Protein AF-A0A8T0QW86-F1 (afdb_monomer_lite)

pLDDT: mean 81.95, std 18.31, range [27.84, 98.62]

Radius of gyration: 26.69 Å; chains: 1; bounding box: 62×40×93 Å

Organism: Panicum virgatum (NCBI:txid38727)

Sequence (378 aa):
MGAFKNECDKLDWHTSYKIIKGTCEGLKYLHERSKPILHLDLKPDNILLDKNMVPKLADFGLSKDFQDRKTRTTKTVVGTHGYMPPEFLKENTFSDKNDIFSLGVIIIEIMMGPAGYSQFKGMSSVSSERSDKGMSFGKDDKKELFIDLVQEKWRRKLQATHSDSFLEEYCKQIKICTDIAIDCVNDDKEKRPRIVEIIKRLNEAGPTIDQENNIIVPTYGLTAHTTHDIVSLPVVKLGMWGGNEGRYHDLSVMPRRLLTMTVRCGEAIDSIEFSYIGVDLKEHVSGRWGGTYGEAPRKIILGPDEIVQEISGTYADYRRERDVIRSLTIFTNFDKEHSFGEPIGNPFRIPVDNNGHIVGFYARSKQFLNAIGIYVHP

InterPro domains:
  IPR000719 Protein kinase domain [PF00069] (15-200)
  IPR000719 Protein kinase domain [PS50011] (1-209)
  IPR000719 Protein kinase domain [SM00220] (3-209)
  IPR001229 Jacalin-like lectin domain [PF01419] (238-375)
  IPR001229 Jacalin-like lectin domain [PS51752] (235-378)
  IPR001229 Jacalin-like lectin domain [SM00915] (246-378)
  IPR008271 Serine/threonine-protein kinase, active site [PS00108] (37-49)
  IPR011009 Protein kinase-like domain superfamily [SSF56112] (9-202)
  IPR033734 Jacalin-like lectin domain, plant [cd09612] (246-377)
  IPR036404 Jacalin-like lectin domain superfamily [G3DSA:2.100.10.30] (233-378)
  IPR036404 Jacalin-like lectin domain superfamily [SSF51101] (233-378)

Secondary structure (DSSP, 8-state):
-EEGGGTGGG--HHHHHHHHHHHHHHHHHHHHSSS-EE-S---GGGEEE-TT--EEE---TT-EE-TT---EE-SS--S-TTTS-HHHHHH-EE-HHHHHHHHHHHHHHHHH-TTHHHHHHH------S--SS-----HHHHHHHHHHHHHHHHHHHHHTTS-GGGHHHHHHHHHHHHHHHHHHT-SSGGGSPPHHHHHHHHHHT--EEETTTTEEE--SS------S------PEEEEEEE-S-SEEE--SS-EEEEEEEEEEESSSEEEEEEEEEETTSSEEEEEEEE-S-SSSPEEEE--TT--EEEEEEEEEEETTEEEEEEEEEEEETTS-EEEEE---SEEEEEE--TT-EEEEEEEEESSSEEEEEEEEE-

Structure (mmCIF, N/CA/C/O backbone):
data_AF-A0A8T0QW86-F1
#
_entry.id   AF-A0A8T0QW86-F1
#
loop_
_atom_site.group_PDB
_atom_site.id
_atom_site.type_symbol
_atom_site.label_atom_id
_atom_site.label_alt_id
_atom_site.label_comp_id
_atom_site.label_asym_id
_atom_site.label_entity_id
_atom_site.label_seq_id
_atom_site.pdbx_PDB_ins_code
_atom_site.Cartn_x
_atom_site.Cartn_y
_atom_site.Cartn_z
_atom_site.occupancy
_atom_site.B_iso_or_equiv
_atom_site.auth_seq_id
_atom_site.auth_comp_id
_atom_site.auth_asym_id
_atom_site.auth_atom_id
_atom_site.pdbx_PDB_model_num
ATOM 1 N N . MET A 1 1 ? -13.101 -15.793 -3.606 1.00 44.25 1 MET A N 1
ATOM 2 C CA . MET A 1 1 ? -12.883 -14.989 -2.387 1.00 44.25 1 MET A CA 1
ATOM 3 C C . MET A 1 1 ? -13.353 -15.811 -1.213 1.00 44.25 1 MET A C 1
ATOM 5 O O . MET A 1 1 ? -14.485 -16.279 -1.254 1.00 44.25 1 MET A O 1
ATOM 9 N N . GLY A 1 2 ? -12.472 -16.051 -0.246 1.00 49.91 2 GLY A N 1
ATOM 10 C CA . GLY A 1 2 ? -12.823 -16.655 1.040 1.00 49.91 2 GLY A CA 1
ATOM 11 C C . GLY A 1 2 ? -13.080 -15.570 2.088 1.00 49.91 2 GLY A C 1
ATOM 12 O O . GLY A 1 2 ? -12.613 -14.439 1.931 1.00 49.91 2 GLY A O 1
ATOM 13 N N . ALA A 1 3 ? -13.838 -15.901 3.135 1.00 53.31 3 ALA A N 1
ATOM 14 C CA . ALA A 1 3 ? -14.025 -15.025 4.291 1.00 53.31 3 ALA A CA 1
ATOM 15 C C . ALA A 1 3 ? -12.810 -15.117 5.232 1.00 53.31 3 ALA A C 1
ATOM 17 O O . ALA A 1 3 ? -12.389 -16.222 5.583 1.00 53.31 3 ALA A O 1
ATOM 18 N N . PHE A 1 4 ? -12.292 -13.969 5.683 1.00 56.47 4 PHE A N 1
ATOM 19 C CA . PHE A 1 4 ? -11.086 -13.856 6.519 1.00 56.47 4 PHE A CA 1
ATOM 20 C C . PHE A 1 4 ? -11.136 -14.690 7.824 1.00 56.47 4 PHE A C 1
ATOM 22 O O . PHE A 1 4 ? -10.122 -15.224 8.276 1.00 56.47 4 PHE A O 1
ATOM 29 N N . LYS A 1 5 ? -12.329 -14.884 8.401 1.00 53.78 5 LYS A N 1
ATOM 30 C CA . LYS A 1 5 ? -12.554 -15.604 9.670 1.00 53.78 5 LYS A CA 1
ATOM 31 C C . LYS A 1 5 ? -12.002 -17.037 9.715 1.00 53.78 5 LYS A C 1
ATOM 33 O O . LYS A 1 5 ? -11.687 -17.525 10.795 1.00 53.78 5 LYS A O 1
ATOM 38 N N . ASN A 1 6 ? -11.861 -17.704 8.571 1.00 49.09 6 ASN A N 1
ATOM 39 C CA . ASN A 1 6 ? -11.421 -19.102 8.515 1.00 49.09 6 ASN A CA 1
ATOM 40 C C . ASN A 1 6 ? -9.890 -19.278 8.491 1.00 49.09 6 ASN A C 1
ATOM 42 O O . ASN A 1 6 ? -9.412 -20.412 8.544 1.00 49.09 6 ASN A O 1
ATOM 46 N N . GLU A 1 7 ? -9.119 -18.187 8.416 1.00 55.81 7 GLU A N 1
ATOM 47 C CA . GLU A 1 7 ? -7.667 -18.238 8.175 1.00 55.81 7 GLU A CA 1
ATOM 48 C C . GLU A 1 7 ? -6.825 -17.541 9.262 1.00 55.81 7 GLU A C 1
ATOM 50 O O . GLU A 1 7 ? -5.627 -17.802 9.352 1.00 55.81 7 GLU A O 1
ATOM 55 N N . CYS A 1 8 ? -7.441 -16.737 10.141 1.00 53.31 8 CYS A N 1
ATOM 56 C CA . CYS A 1 8 ? -6.773 -15.830 11.091 1.00 53.31 8 CYS A CA 1
ATOM 57 C C . CYS A 1 8 ? -5.675 -16.475 11.963 1.00 53.31 8 CYS A C 1
ATOM 59 O O . CYS A 1 8 ? -4.603 -15.897 12.133 1.00 53.31 8 CYS A O 1
ATOM 61 N N . ASP A 1 9 ? -5.889 -17.686 12.486 1.00 56.44 9 ASP A N 1
ATOM 62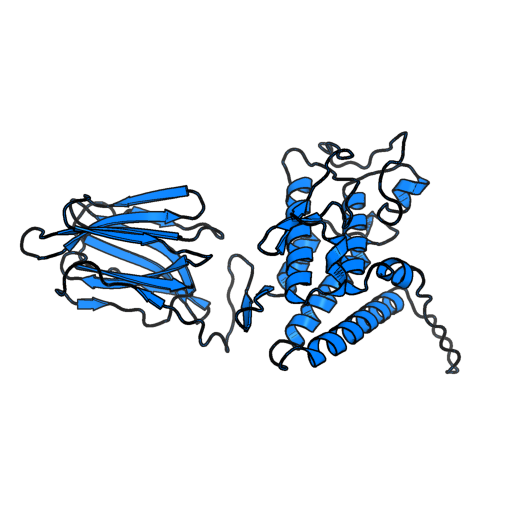 C CA . ASP A 1 9 ? -4.917 -18.329 13.388 1.00 56.44 9 ASP A CA 1
ATOM 63 C C . ASP A 1 9 ? -3.674 -18.876 12.657 1.00 56.44 9 ASP A C 1
ATOM 65 O O . ASP A 1 9 ? -2.636 -19.133 13.277 1.00 56.44 9 ASP A O 1
ATOM 69 N N . LYS A 1 10 ? -3.752 -19.030 11.329 1.00 66.44 10 LYS A N 1
ATOM 70 C CA . LYS A 1 10 ? -2.708 -19.647 10.497 1.00 66.44 10 LYS A CA 1
ATOM 71 C C . LYS A 1 10 ? -1.840 -18.640 9.747 1.00 66.44 10 LYS A C 1
ATOM 73 O O . LYS A 1 10 ? -0.848 -19.049 9.155 1.00 66.44 10 LYS A O 1
ATOM 78 N N . LEU A 1 11 ? -2.180 -17.352 9.785 1.00 73.19 11 LEU A N 1
ATOM 79 C CA . LEU A 1 11 ? -1.447 -16.328 9.046 1.00 73.19 11 LEU A CA 1
ATOM 80 C C . LEU A 1 11 ? -0.088 -16.037 9.683 1.00 73.19 11 LEU A C 1
ATOM 82 O O . LEU A 1 11 ? 0.048 -15.920 10.910 1.00 73.19 11 LEU A O 1
ATOM 86 N N . ASP A 1 12 ? 0.923 -15.888 8.837 1.00 81.31 12 ASP A N 1
ATOM 87 C CA . ASP A 1 12 ? 2.179 -15.257 9.208 1.00 81.31 12 ASP A CA 1
ATOM 88 C C . ASP A 1 12 ? 1.967 -13.751 9.485 1.00 81.31 12 ASP A C 1
ATOM 90 O O . ASP A 1 12 ? 0.901 -13.175 9.216 1.00 81.31 12 ASP A O 1
ATOM 94 N N . TRP A 1 13 ? 2.971 -13.094 10.071 1.00 85.62 13 TRP A N 1
ATOM 95 C CA . TRP A 1 13 ? 2.843 -11.677 10.416 1.00 85.62 13 TRP A CA 1
ATOM 96 C C . TRP A 1 13 ? 2.759 -10.772 9.184 1.00 85.62 13 TRP A C 1
ATOM 98 O O . TRP A 1 13 ? 2.024 -9.787 9.208 1.00 85.62 13 TRP A O 1
ATOM 108 N N . HIS A 1 14 ? 3.470 -11.086 8.102 1.00 80.88 14 HIS A N 1
ATOM 109 C CA . HIS A 1 14 ? 3.445 -10.252 6.906 1.00 80.88 14 HIS A CA 1
ATOM 110 C C . HIS A 1 14 ? 2.044 -10.182 6.303 1.00 80.88 14 HIS A C 1
ATOM 112 O O . HIS A 1 14 ? 1.518 -9.092 6.065 1.00 80.88 14 HIS A O 1
ATOM 118 N N . THR A 1 15 ? 1.422 -11.340 6.108 1.00 82.31 15 THR A N 1
ATOM 119 C CA . THR A 1 15 ? 0.062 -11.459 5.601 1.00 82.31 15 THR A CA 1
ATOM 120 C C . THR A 1 15 ? -0.915 -10.754 6.542 1.00 82.31 15 THR A C 1
ATOM 122 O O . THR A 1 15 ? -1.765 -9.986 6.090 1.00 82.31 15 THR A O 1
ATOM 125 N N . SER A 1 16 ? -0.738 -10.916 7.858 1.00 87.88 16 SER A N 1
ATOM 126 C CA . SER A 1 16 ? -1.535 -10.209 8.872 1.00 87.88 16 SER A CA 1
ATOM 127 C C . SER A 1 16 ? -1.422 -8.685 8.733 1.00 87.88 16 SER A C 1
ATOM 129 O O . SER A 1 16 ? -2.432 -7.983 8.679 1.00 87.88 16 SER A O 1
ATOM 131 N N . TYR A 1 17 ? -0.203 -8.161 8.602 1.00 87.69 17 TYR A N 1
ATOM 132 C CA . TYR A 1 17 ? 0.059 -6.732 8.445 1.00 87.69 17 TYR A CA 1
ATOM 133 C C . TYR A 1 17 ? -0.494 -6.180 7.124 1.00 87.69 17 TYR A C 1
ATOM 135 O O . TYR A 1 17 ? -1.100 -5.106 7.102 1.00 87.69 17 TYR A O 1
ATOM 143 N N . LYS A 1 18 ? -0.369 -6.940 6.028 1.00 83.69 18 LYS A N 1
ATOM 144 C CA . LYS A 1 18 ? -0.961 -6.612 4.722 1.00 83.69 18 LYS A CA 1
ATOM 145 C C . LYS A 1 18 ? -2.483 -6.493 4.813 1.00 83.69 18 LYS A C 1
ATOM 147 O O . LYS A 1 18 ? -3.053 -5.540 4.277 1.00 83.69 18 LYS A O 1
ATOM 152 N N . ILE A 1 19 ? -3.134 -7.411 5.527 1.00 86.94 19 ILE A N 1
ATOM 153 C CA . ILE A 1 19 ? -4.585 -7.389 5.747 1.00 86.94 19 ILE A CA 1
ATOM 154 C C . ILE A 1 19 ? -4.991 -6.184 6.601 1.00 86.94 19 ILE A C 1
ATOM 156 O O . ILE A 1 19 ? -5.910 -5.461 6.213 1.00 86.94 19 ILE A O 1
ATOM 160 N N . ILE A 1 20 ? -4.293 -5.913 7.712 1.00 94.44 20 ILE A N 1
ATOM 161 C CA . ILE A 1 20 ? -4.546 -4.734 8.560 1.00 94.44 20 ILE A CA 1
ATOM 162 C C . ILE A 1 20 ? -4.465 -3.460 7.714 1.00 94.44 20 ILE A C 1
ATOM 164 O O . ILE A 1 20 ? -5.415 -2.678 7.651 1.00 94.44 20 ILE A O 1
ATOM 168 N N . LYS A 1 21 ? -3.351 -3.277 7.004 1.00 88.69 21 LYS A N 1
ATOM 169 C CA . LYS A 1 21 ? -3.086 -2.073 6.219 1.00 88.69 21 LYS A CA 1
ATOM 170 C C . LYS A 1 21 ? -4.073 -1.892 5.069 1.00 88.69 21 LYS A C 1
ATOM 172 O O . LYS A 1 21 ? -4.616 -0.803 4.902 1.00 88.69 21 LYS A O 1
ATOM 177 N N . GLY A 1 22 ? -4.346 -2.949 4.304 1.00 87.06 22 GLY A N 1
ATOM 178 C CA . GLY A 1 22 ? -5.306 -2.889 3.202 1.00 87.06 22 GLY A CA 1
ATOM 179 C C . GLY A 1 22 ? -6.737 -2.615 3.679 1.00 87.06 22 GLY A C 1
ATOM 180 O O . GLY A 1 22 ? -7.462 -1.858 3.036 1.00 87.06 22 GLY A O 1
ATOM 181 N N . THR A 1 23 ? -7.124 -3.146 4.843 1.00 95.25 23 THR A N 1
ATOM 182 C CA . THR A 1 23 ? -8.419 -2.845 5.479 1.00 95.25 23 THR A CA 1
ATOM 183 C C . THR A 1 23 ? -8.506 -1.366 5.863 1.00 95.25 23 THR A C 1
ATOM 185 O O . THR A 1 23 ? -9.508 -0.711 5.568 1.00 95.25 23 THR A O 1
ATOM 188 N N . CYS A 1 24 ? -7.441 -0.807 6.448 1.00 96.06 24 CYS A N 1
ATOM 189 C CA . CYS A 1 24 ? -7.362 0.618 6.771 1.00 96.06 24 CYS A CA 1
ATOM 190 C C . CYS A 1 24 ? -7.450 1.508 5.520 1.00 96.06 24 CYS A C 1
ATOM 192 O O . CYS A 1 24 ? -8.145 2.523 5.550 1.00 96.06 24 CYS A O 1
ATOM 194 N N . GLU A 1 25 ? -6.791 1.140 4.415 1.00 90.81 25 GLU A N 1
ATOM 195 C CA . GLU A 1 25 ? -6.874 1.892 3.151 1.00 90.81 25 GLU A CA 1
ATOM 196 C C . GLU A 1 25 ? -8.281 1.824 2.541 1.00 90.81 25 GLU A C 1
ATOM 198 O O . GLU A 1 25 ? -8.822 2.843 2.105 1.00 90.81 25 GLU A O 1
ATOM 203 N N . GLY A 1 26 ? -8.925 0.652 2.585 1.00 93.19 26 GLY A N 1
ATOM 204 C CA . GLY A 1 26 ? -10.324 0.499 2.186 1.00 93.19 26 GLY A CA 1
ATOM 205 C C . GLY A 1 26 ? -11.258 1.395 3.003 1.00 93.19 26 GLY A C 1
ATOM 206 O O . GLY A 1 26 ? -12.109 2.084 2.440 1.00 93.19 26 GLY A O 1
ATOM 207 N N . LEU A 1 27 ? -11.069 1.453 4.324 1.00 97.50 27 LEU A N 1
ATOM 208 C CA . LEU A 1 27 ? -11.884 2.303 5.191 1.00 97.50 27 LEU A CA 1
ATOM 209 C C . LEU A 1 27 ? -11.607 3.796 4.971 1.00 97.50 27 LEU A C 1
ATOM 211 O O . LEU A 1 27 ? -12.539 4.600 4.915 1.00 97.50 27 LEU A O 1
ATOM 215 N N . LYS A 1 28 ? -10.338 4.171 4.773 1.00 95.44 28 LYS A N 1
ATOM 216 C CA . LYS A 1 28 ? -9.941 5.540 4.418 1.00 95.44 28 LYS A CA 1
ATOM 217 C C . LYS A 1 28 ? -10.643 5.990 3.147 1.00 95.44 28 LYS A C 1
ATOM 219 O O . LYS A 1 28 ? -11.178 7.096 3.115 1.00 95.44 28 LYS A O 1
ATOM 224 N N . TYR A 1 29 ? -10.697 5.128 2.132 1.00 93.56 29 TYR A N 1
ATOM 225 C CA . TYR A 1 29 ? -11.435 5.413 0.908 1.00 93.56 29 TYR A CA 1
ATOM 226 C C . TYR A 1 29 ? -12.912 5.715 1.196 1.00 93.56 29 TYR A C 1
ATOM 228 O O . TYR A 1 29 ? -13.440 6.690 0.673 1.00 93.56 29 TYR A O 1
ATOM 236 N N . LEU A 1 30 ? -13.588 4.953 2.060 1.00 93.81 30 LEU A N 1
ATOM 237 C CA . LEU A 1 30 ? -14.993 5.220 2.400 1.00 93.81 30 LEU A CA 1
ATOM 238 C C . LEU A 1 30 ? -15.189 6.564 3.123 1.00 93.81 30 LEU A C 1
ATOM 240 O O . LEU A 1 30 ? -16.102 7.319 2.780 1.00 93.81 30 LEU A O 1
ATOM 244 N N . HIS A 1 31 ? -14.325 6.887 4.088 1.00 93.88 31 HIS A N 1
ATOM 245 C CA . HIS A 1 31 ? -14.456 8.071 4.953 1.00 93.88 31 HIS A CA 1
ATOM 246 C C . HIS A 1 31 ? -13.975 9.385 4.316 1.00 93.88 31 HIS A C 1
ATOM 248 O O . HIS A 1 31 ? -14.452 10.467 4.677 1.00 93.88 31 HIS A O 1
ATOM 254 N N . GLU A 1 32 ? -13.031 9.322 3.377 1.00 89.00 32 GLU A N 1
ATOM 255 C CA . GLU A 1 32 ? -12.403 10.503 2.759 1.00 89.00 32 GLU A CA 1
ATOM 256 C C . GLU A 1 32 ? -12.960 10.831 1.362 1.00 89.00 32 GLU A C 1
ATOM 258 O O . GLU A 1 32 ? -12.524 11.779 0.711 1.00 89.00 32 GLU A O 1
ATOM 263 N N . ARG A 1 33 ? -13.988 10.108 0.907 1.00 88.12 33 ARG A N 1
ATOM 264 C CA . ARG A 1 33 ? -14.760 10.483 -0.286 1.00 88.12 33 ARG A CA 1
ATOM 265 C C . ARG A 1 33 ? -15.408 11.862 -0.144 1.00 88.12 33 ARG A C 1
ATOM 267 O O . ARG A 1 33 ? -15.733 12.319 0.951 1.00 88.12 33 ARG A O 1
ATOM 274 N N . SER A 1 34 ? -15.712 12.478 -1.290 1.00 85.81 34 SER A N 1
ATOM 275 C CA . SER A 1 34 ? -16.522 13.706 -1.360 1.00 85.81 34 SER A CA 1
ATOM 276 C C . SER A 1 34 ? -17.907 13.530 -0.727 1.00 85.81 34 SER A C 1
ATOM 278 O O . SER A 1 34 ? -18.435 14.453 -0.115 1.00 85.81 34 SER A O 1
ATOM 280 N N . LYS A 1 35 ? -18.467 12.320 -0.837 1.00 86.19 35 LYS A N 1
ATOM 281 C CA . LYS A 1 35 ? -19.633 11.843 -0.089 1.00 86.19 35 LYS A CA 1
ATOM 282 C C . LYS A 1 35 ? -19.183 10.669 0.787 1.00 86.19 35 LYS A C 1
ATOM 284 O O . LYS A 1 35 ? -19.094 9.556 0.264 1.00 86.19 35 LYS A O 1
ATOM 289 N N . PRO A 1 36 ? -18.820 10.920 2.058 1.00 92.12 36 PRO A N 1
ATOM 290 C CA . PRO A 1 36 ? -18.348 9.881 2.963 1.00 92.12 36 PRO A CA 1
ATOM 291 C C . PRO A 1 36 ? -19.419 8.830 3.221 1.00 92.12 36 PRO A C 1
ATOM 293 O O . PRO A 1 36 ? -20.599 9.167 3.352 1.00 92.12 36 PRO A O 1
ATOM 296 N N . ILE A 1 37 ? -18.989 7.579 3.336 1.00 94.38 37 ILE A N 1
ATOM 297 C CA . ILE A 1 37 ? -19.840 6.434 3.658 1.00 94.38 37 ILE A CA 1
ATOM 298 C C . ILE A 1 37 ? -19.337 5.826 4.964 1.00 94.38 37 ILE A C 1
ATOM 300 O O . ILE A 1 37 ? -18.146 5.553 5.094 1.00 94.38 37 ILE A O 1
ATOM 304 N N . LEU A 1 38 ? -20.244 5.601 5.911 1.00 96.12 38 LEU A N 1
ATOM 305 C CA . LEU A 1 38 ? -19.986 4.769 7.086 1.00 96.12 38 LEU A CA 1
ATOM 306 C C . LEU A 1 38 ? -20.370 3.335 6.774 1.00 96.12 38 LEU A C 1
ATOM 308 O O . LEU A 1 38 ? -21.459 3.110 6.246 1.00 96.12 38 LEU A O 1
ATOM 312 N N . HIS A 1 39 ? -19.511 2.384 7.121 1.00 97.25 39 HIS A N 1
ATOM 313 C CA . HIS A 1 39 ? -19.763 0.970 6.878 1.00 97.25 39 HIS A CA 1
ATOM 314 C C . HIS A 1 39 ? -20.784 0.399 7.873 1.00 97.25 39 HIS A C 1
ATOM 316 O O . HIS A 1 39 ? -21.736 -0.266 7.468 1.00 97.25 39 HIS A O 1
ATOM 322 N N . LEU A 1 40 ? -20.604 0.699 9.165 1.00 95.81 40 LEU A N 1
ATOM 323 C CA . LEU A 1 40 ? -21.431 0.336 10.328 1.00 95.81 40 LEU A CA 1
ATOM 324 C C . LEU A 1 40 ? -21.539 -1.160 10.673 1.00 95.81 40 LEU A C 1
ATOM 326 O O . LEU A 1 40 ? -21.976 -1.481 11.775 1.00 95.81 40 LEU A O 1
ATOM 330 N N . ASP A 1 41 ? -21.098 -2.064 9.795 1.00 96.44 41 ASP A N 1
ATOM 331 C CA . ASP A 1 41 ? -20.969 -3.505 10.091 1.00 96.44 41 ASP A CA 1
ATOM 332 C C . ASP A 1 41 ? -19.585 -4.068 9.732 1.00 96.44 41 ASP A C 1
ATOM 334 O O . ASP A 1 41 ? -19.462 -5.101 9.077 1.00 96.44 41 ASP A O 1
ATOM 338 N N . LEU A 1 42 ? -18.514 -3.346 10.079 1.00 97.19 42 LEU A N 1
ATOM 339 C CA . LEU A 1 42 ? -17.159 -3.874 9.898 1.00 97.19 42 LEU A CA 1
ATOM 340 C C . LEU A 1 42 ? -16.921 -5.045 10.855 1.00 97.19 42 LEU A C 1
ATOM 342 O O . LEU A 1 42 ? -17.037 -4.901 12.069 1.00 97.19 42 LEU A O 1
ATOM 346 N N . LYS A 1 43 ? -16.551 -6.193 10.287 1.00 94.75 43 LYS A N 1
ATOM 347 C CA . LYS A 1 43 ? -16.196 -7.431 10.994 1.00 94.75 43 LYS A CA 1
ATOM 348 C C . LYS A 1 43 ? -15.341 -8.325 10.088 1.00 94.75 43 LYS A C 1
ATOM 350 O O . LYS A 1 43 ? -15.364 -8.125 8.871 1.00 94.75 43 LYS A O 1
ATOM 355 N N . PRO A 1 44 ? -14.657 -9.346 10.632 1.00 93.06 44 PRO A N 1
ATOM 356 C CA . PRO A 1 44 ? -13.902 -10.330 9.857 1.00 93.06 44 PRO A CA 1
ATOM 357 C C . PRO A 1 44 ? -14.672 -10.940 8.681 1.00 93.06 44 PRO A C 1
ATOM 359 O O . PRO A 1 44 ? -14.132 -11.049 7.586 1.00 93.06 44 PRO A O 1
ATOM 362 N N . ASP A 1 45 ? -15.943 -11.306 8.876 1.00 92.50 45 ASP A N 1
ATOM 363 C CA . ASP A 1 45 ? -16.785 -11.911 7.833 1.00 92.50 45 ASP A CA 1
ATOM 364 C C . ASP A 1 45 ? -17.013 -10.977 6.621 1.00 92.50 45 ASP A C 1
ATOM 366 O O . ASP A 1 45 ? -17.248 -11.455 5.512 1.00 92.50 45 ASP A O 1
ATOM 370 N N . ASN A 1 46 ? -16.874 -9.661 6.820 1.00 95.81 46 ASN A N 1
ATOM 371 C CA . ASN A 1 46 ? -17.069 -8.617 5.807 1.00 95.81 46 ASN A CA 1
ATOM 372 C C . ASN A 1 46 ? -15.743 -8.115 5.200 1.00 95.81 46 ASN A C 1
ATOM 374 O O . ASN A 1 46 ? -15.730 -7.154 4.428 1.00 95.81 46 ASN A O 1
ATOM 378 N N . ILE A 1 47 ? -14.621 -8.770 5.519 1.00 93.00 47 ILE A N 1
ATOM 379 C CA . ILE A 1 47 ? -13.321 -8.558 4.875 1.00 93.00 47 ILE A CA 1
ATOM 380 C C . ILE A 1 47 ? -13.021 -9.793 4.025 1.00 93.00 47 ILE A C 1
ATOM 382 O O . ILE A 1 47 ? -12.678 -10.864 4.530 1.00 93.00 47 ILE A O 1
ATOM 386 N N . LEU A 1 48 ? -13.172 -9.648 2.711 1.00 89.06 48 LEU A N 1
ATOM 387 C CA . LEU A 1 48 ? -12.912 -10.719 1.755 1.00 89.06 48 LEU A CA 1
ATOM 388 C C . LEU A 1 48 ? -11.457 -10.687 1.307 1.00 89.06 48 LEU A C 1
ATOM 390 O O . LEU A 1 48 ? -10.922 -9.616 1.024 1.00 89.06 48 LEU A O 1
ATOM 394 N N . LEU A 1 49 ? -10.841 -11.859 1.173 1.00 82.44 49 LEU A N 1
ATOM 395 C CA . LEU A 1 49 ? -9.487 -11.986 0.640 1.00 82.44 49 LEU A CA 1
ATOM 396 C C . LEU A 1 49 ? -9.524 -12.502 -0.801 1.00 82.44 49 LEU A C 1
ATOM 398 O O . LEU A 1 49 ? -10.219 -13.479 -1.119 1.00 82.44 49 LEU A O 1
ATOM 402 N N . ASP A 1 50 ? -8.797 -11.825 -1.693 1.00 79.44 50 ASP A N 1
ATOM 403 C CA . ASP A 1 50 ? -8.549 -12.332 -3.043 1.00 79.44 50 ASP A CA 1
ATOM 404 C C . ASP A 1 50 ? -7.387 -13.337 -3.086 1.00 79.44 50 ASP A C 1
ATOM 406 O O . ASP A 1 50 ? -6.785 -13.668 -2.067 1.00 79.44 50 ASP A O 1
ATOM 410 N N . LYS A 1 51 ? -7.082 -13.849 -4.285 1.00 76.94 51 LYS A N 1
ATOM 411 C CA . LYS A 1 51 ? -6.029 -14.856 -4.500 1.00 76.94 51 LYS A CA 1
ATOM 412 C C . LYS A 1 51 ? -4.628 -14.413 -4.048 1.00 76.94 51 LYS A C 1
ATOM 414 O O . LYS A 1 51 ? -3.771 -15.264 -3.870 1.00 76.94 51 LYS A O 1
ATOM 419 N N . ASN A 1 52 ? -4.410 -13.109 -3.871 1.00 70.69 52 ASN A N 1
ATOM 420 C CA . ASN A 1 52 ? -3.137 -12.521 -3.463 1.00 70.69 52 ASN A CA 1
ATOM 421 C C . ASN A 1 52 ? -3.165 -12.067 -1.991 1.00 70.69 52 ASN A C 1
ATOM 423 O O . ASN A 1 52 ? -2.334 -11.248 -1.583 1.00 70.69 52 ASN A O 1
ATOM 427 N N . MET A 1 53 ? -4.144 -12.529 -1.203 1.00 76.06 53 MET A N 1
ATOM 428 C CA . MET A 1 53 ? -4.365 -12.121 0.190 1.00 76.06 53 MET A CA 1
ATOM 429 C C . MET A 1 53 ? -4.573 -10.607 0.353 1.00 76.06 53 MET A C 1
ATOM 431 O O . MET A 1 53 ? -4.247 -10.026 1.389 1.00 76.06 53 MET A O 1
ATOM 435 N N . VAL A 1 54 ? -5.096 -9.936 -0.680 1.00 79.56 54 VAL A N 1
ATOM 436 C CA . VAL A 1 54 ? -5.446 -8.514 -0.598 1.00 79.56 54 VAL A CA 1
ATOM 437 C C . VAL A 1 54 ? -6.865 -8.389 -0.032 1.00 79.56 54 VAL A C 1
ATOM 439 O O . VAL A 1 54 ? -7.792 -8.982 -0.598 1.00 79.56 54 VAL A O 1
ATOM 442 N N . PRO A 1 55 ? -7.066 -7.623 1.059 1.00 87.38 55 PRO A N 1
ATOM 443 C CA . PRO A 1 55 ? -8.381 -7.452 1.663 1.00 87.38 55 PRO A CA 1
ATOM 444 C C . PRO A 1 55 ? -9.279 -6.541 0.821 1.00 87.38 55 PRO A C 1
ATOM 446 O O . PRO A 1 55 ? -8.835 -5.539 0.255 1.00 87.38 55 PRO A O 1
ATOM 449 N N . LYS A 1 56 ? -10.572 -6.863 0.781 1.00 88.06 56 LYS A N 1
ATOM 450 C CA . LYS A 1 56 ? -11.629 -6.036 0.195 1.00 88.06 56 LYS A CA 1
ATOM 451 C C . LYS A 1 56 ? -12.810 -5.958 1.155 1.00 88.06 56 LYS A C 1
ATOM 453 O O . LYS A 1 56 ? -13.313 -6.988 1.599 1.00 88.06 56 LYS A O 1
ATOM 458 N N . LEU A 1 57 ? -13.250 -4.736 1.453 1.00 92.94 57 LEU A N 1
ATOM 459 C CA . LEU A 1 57 ? -14.446 -4.503 2.264 1.00 92.94 57 LEU A CA 1
ATOM 460 C C . LEU A 1 57 ? -15.697 -4.909 1.478 1.00 92.94 57 LEU A C 1
ATOM 462 O O . LEU A 1 57 ? -15.831 -4.564 0.300 1.00 92.94 57 LEU A O 1
ATOM 466 N N . ALA A 1 58 ? -16.595 -5.637 2.129 1.00 93.38 58 ALA A N 1
ATOM 467 C CA . ALA A 1 58 ? -17.832 -6.152 1.562 1.00 93.38 58 ALA A CA 1
ATOM 468 C C . ALA A 1 58 ? -19.013 -5.934 2.519 1.00 93.38 58 ALA A C 1
ATOM 470 O O . ALA A 1 58 ? -18.823 -5.575 3.670 1.00 93.38 58 ALA A O 1
ATOM 471 N N . ASP A 1 59 ? -20.225 -6.198 2.025 1.00 93.38 59 ASP A N 1
ATOM 472 C CA . ASP A 1 59 ? -21.490 -6.058 2.760 1.00 93.38 59 ASP A CA 1
ATOM 473 C C . ASP A 1 59 ? -21.778 -4.637 3.280 1.00 93.38 59 ASP A C 1
ATOM 475 O O . ASP A 1 59 ? -21.663 -4.299 4.456 1.00 93.38 59 ASP A O 1
ATOM 479 N N . PHE A 1 60 ? -22.246 -3.802 2.352 1.00 95.62 60 PHE A N 1
ATOM 480 C CA . PHE A 1 60 ? -22.664 -2.425 2.612 1.00 95.62 60 PHE A CA 1
ATOM 481 C C . PHE A 1 60 ? -24.152 -2.315 2.996 1.00 95.62 60 PHE A C 1
ATOM 483 O O . PHE A 1 60 ? -24.736 -1.234 2.906 1.00 95.62 60 PHE A O 1
ATOM 490 N N . GLY A 1 61 ? -24.799 -3.416 3.404 1.00 93.75 61 GLY A N 1
ATOM 491 C CA . GLY A 1 61 ? -26.241 -3.447 3.676 1.00 93.75 61 GLY A CA 1
ATOM 492 C C . GLY A 1 61 ? -26.687 -2.521 4.814 1.00 93.75 61 GLY A C 1
ATOM 493 O O . GLY A 1 61 ? -27.823 -2.046 4.818 1.00 93.75 61 GLY A O 1
ATOM 494 N N . LEU A 1 62 ? -25.784 -2.226 5.755 1.00 92.06 62 LEU A N 1
ATOM 495 C CA . LEU A 1 62 ? -26.016 -1.303 6.873 1.00 92.06 62 LEU A CA 1
ATOM 496 C C . LEU A 1 62 ? -25.346 0.065 6.687 1.00 92.06 62 LEU A C 1
ATOM 498 O O . LEU A 1 62 ? -25.456 0.926 7.564 1.00 92.06 62 LEU A O 1
ATOM 502 N N . SER A 1 63 ? -24.673 0.280 5.556 1.00 95.00 63 SER A N 1
ATOM 503 C CA . SER A 1 63 ? -23.896 1.489 5.325 1.00 95.00 63 SER A CA 1
ATOM 504 C C . SER A 1 63 ? -24.768 2.733 5.178 1.00 95.00 63 SER A C 1
ATOM 506 O O . SER A 1 63 ? -25.917 2.676 4.735 1.00 95.00 63 SER A O 1
ATOM 508 N N . LYS A 1 64 ? -24.218 3.889 5.559 1.00 92.62 64 LYS A N 1
ATOM 509 C CA . LYS A 1 64 ? -24.936 5.170 5.530 1.00 92.62 64 LYS A CA 1
ATOM 510 C C . LYS A 1 64 ? -24.091 6.286 4.947 1.00 92.62 64 LYS A C 1
ATOM 512 O O . LYS A 1 64 ? -22.915 6.418 5.274 1.00 92.62 64 LYS A O 1
ATOM 517 N N . ASP A 1 65 ? -24.738 7.147 4.169 1.00 90.00 65 ASP A N 1
ATOM 518 C CA . ASP A 1 65 ? -24.163 8.427 3.770 1.00 90.00 65 ASP A CA 1
ATOM 519 C C . ASP A 1 65 ? -23.922 9.322 4.993 1.00 90.00 65 ASP A C 1
ATOM 521 O O . ASP A 1 65 ? -24.780 9.478 5.872 1.00 90.00 65 ASP A O 1
ATOM 525 N N . PHE A 1 66 ? -22.759 9.964 5.008 1.00 89.06 66 PHE A N 1
ATOM 526 C CA . PHE A 1 66 ? -22.263 10.768 6.124 1.00 89.06 66 PHE A CA 1
ATOM 527 C C . PHE A 1 66 ? -21.745 12.130 5.656 1.00 89.06 66 PHE A C 1
ATOM 529 O O . PHE A 1 66 ? -20.676 12.600 6.040 1.00 89.06 66 PHE A O 1
ATOM 536 N N . GLN A 1 67 ? -22.523 12.761 4.773 1.00 82.75 67 GLN A N 1
ATOM 537 C CA . GLN A 1 67 ? -22.155 14.001 4.083 1.00 82.75 67 GLN A CA 1
ATOM 538 C C . GLN A 1 67 ? -21.875 15.173 5.033 1.00 82.75 67 GLN A C 1
ATOM 540 O O . GLN A 1 67 ? -20.993 15.980 4.757 1.00 82.75 67 GLN A O 1
ATOM 545 N N . ASP A 1 68 ? -22.598 15.269 6.149 1.00 83.06 68 ASP A N 1
ATOM 546 C CA . ASP A 1 68 ? -22.470 16.369 7.109 1.00 83.06 68 ASP A CA 1
ATOM 547 C C . ASP A 1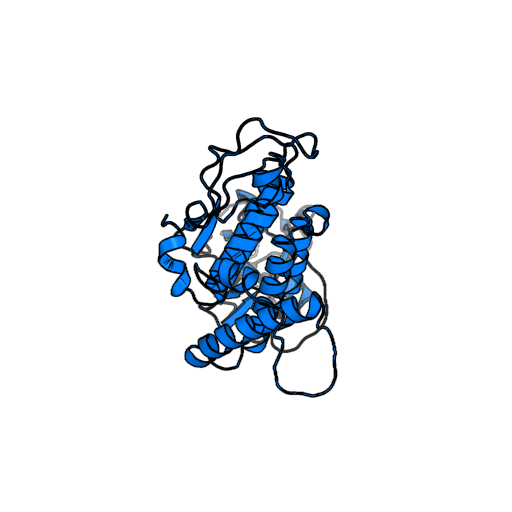 68 ? -21.364 16.156 8.153 1.00 83.06 68 ASP A C 1
ATOM 549 O O . ASP A 1 68 ? -21.081 17.079 8.917 1.00 83.06 68 ASP A O 1
ATOM 553 N N . ARG A 1 69 ? -20.730 14.972 8.176 1.00 84.94 69 ARG A N 1
ATOM 554 C CA . ARG A 1 69 ? -19.651 14.576 9.098 1.00 84.94 69 ARG A CA 1
ATOM 555 C C . ARG A 1 69 ? -19.966 14.827 10.582 1.00 84.94 69 ARG A C 1
ATOM 557 O O . ARG A 1 69 ? -19.066 15.082 11.379 1.00 84.94 69 ARG A O 1
ATOM 564 N N . LYS A 1 70 ? -21.245 14.773 10.963 1.00 87.75 70 LYS A N 1
ATOM 565 C CA . LYS A 1 70 ? -21.713 15.026 12.334 1.00 87.75 70 LYS A CA 1
ATOM 566 C C . LYS A 1 70 ? -22.181 13.741 12.994 1.00 87.75 70 LYS A C 1
ATOM 568 O O . LYS A 1 70 ? -22.749 12.880 12.339 1.00 87.75 70 LYS A O 1
ATOM 573 N N . THR A 1 71 ? -22.008 13.635 14.310 1.00 89.38 71 THR A N 1
ATOM 574 C CA . THR A 1 71 ? -22.633 12.550 15.084 1.00 89.38 71 THR A CA 1
ATOM 575 C C . THR A 1 71 ? -24.154 12.598 14.910 1.00 89.38 71 THR A C 1
ATOM 577 O O . THR A 1 71 ? -24.756 13.668 15.022 1.00 89.38 71 THR A O 1
ATOM 580 N N . ARG A 1 72 ? -24.782 11.445 14.657 1.00 89.56 72 ARG A N 1
ATOM 581 C CA . ARG A 1 72 ? -26.232 11.315 14.442 1.00 89.56 72 ARG A CA 1
ATOM 582 C C . ARG A 1 72 ? -26.825 10.257 15.361 1.00 89.56 72 ARG A C 1
ATOM 584 O O . ARG A 1 72 ? -26.158 9.289 15.704 1.00 89.56 72 ARG A O 1
ATOM 591 N N . THR A 1 73 ? -28.096 10.410 15.713 1.00 90.25 73 THR A N 1
ATOM 592 C CA . THR A 1 73 ? -28.858 9.409 16.476 1.00 90.25 73 THR A CA 1
ATOM 593 C C . THR A 1 73 ? -29.707 8.564 15.532 1.00 90.25 73 THR A C 1
ATOM 595 O O . THR A 1 73 ? -30.208 9.052 14.516 1.00 90.25 73 THR A O 1
ATOM 598 N N . THR A 1 74 ? -29.895 7.287 15.854 1.00 89.19 74 THR A N 1
ATOM 599 C CA . THR A 1 74 ? -30.792 6.386 15.127 1.00 89.19 74 THR A CA 1
ATOM 600 C C . THR A 1 74 ? -31.850 5.777 16.047 1.00 89.19 74 THR A C 1
ATOM 602 O O . THR A 1 74 ? -31.679 5.724 17.259 1.00 89.19 74 THR A O 1
ATOM 605 N N . LYS A 1 75 ? -32.977 5.338 15.474 1.00 87.56 75 LYS A N 1
ATOM 606 C CA . LYS A 1 75 ? -34.057 4.675 16.226 1.00 87.56 75 LYS A CA 1
ATOM 607 C C . LYS A 1 75 ? -33.761 3.199 16.499 1.00 87.56 75 LYS A C 1
ATOM 609 O O . LYS A 1 75 ? -34.321 2.632 17.427 1.00 87.56 75 LYS A O 1
ATOM 614 N N . THR A 1 76 ? -32.918 2.585 15.673 1.00 87.06 76 THR A N 1
ATOM 615 C CA . THR A 1 76 ? -32.630 1.150 15.696 1.00 87.06 76 T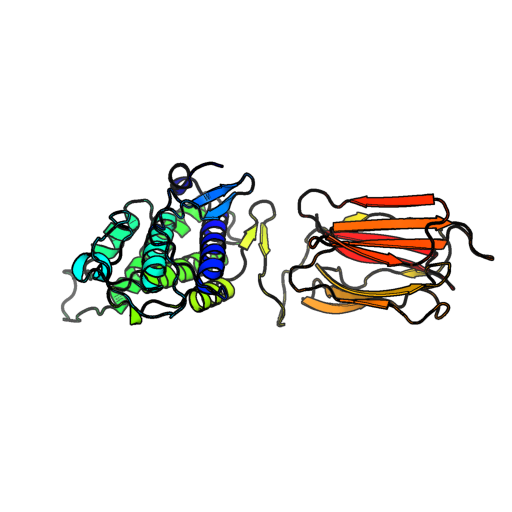HR A CA 1
ATOM 616 C C . THR A 1 76 ? -31.129 0.934 15.628 1.00 87.06 76 THR A C 1
ATOM 618 O O . THR A 1 76 ? -30.486 1.360 14.665 1.00 87.06 76 THR A O 1
ATOM 621 N N . VAL A 1 77 ? -30.587 0.251 16.629 1.00 89.12 77 VAL A N 1
ATOM 622 C CA . VAL A 1 77 ? -29.199 -0.212 16.631 1.00 89.12 77 VAL A CA 1
ATOM 623 C C . VAL A 1 77 ? -29.141 -1.516 15.846 1.00 89.12 77 VAL A C 1
ATOM 625 O O . VAL A 1 77 ? -29.796 -2.492 16.202 1.00 89.12 77 VAL A O 1
ATOM 628 N N . VAL A 1 78 ? -28.397 -1.500 14.745 1.00 88.06 78 VAL A N 1
ATOM 629 C CA . VAL A 1 78 ? -28.183 -2.642 13.851 1.00 88.06 78 VAL A CA 1
ATOM 630 C C . VAL A 1 78 ? -26.689 -2.761 13.581 1.00 88.06 78 VAL A C 1
ATOM 632 O O . VAL A 1 78 ? -26.020 -1.747 13.395 1.00 88.06 78 VAL A O 1
ATOM 635 N N . GLY A 1 79 ? -26.181 -3.988 13.597 1.00 91.00 79 GLY A N 1
ATOM 636 C CA . GLY A 1 79 ? -24.761 -4.298 13.472 1.00 91.00 79 GLY A CA 1
ATOM 637 C C . GLY A 1 79 ? -24.409 -5.571 14.236 1.00 91.00 79 GLY A C 1
ATOM 638 O O . GLY A 1 79 ? -25.256 -6.181 14.899 1.00 91.00 79 GLY A O 1
ATOM 639 N N . THR A 1 80 ? -23.151 -5.981 14.147 1.00 93.06 80 THR A N 1
ATOM 640 C CA . THR A 1 80 ? -22.678 -7.219 14.771 1.00 93.06 80 THR A CA 1
ATOM 641 C C . THR A 1 80 ? -22.179 -6.981 16.199 1.00 93.06 80 THR A C 1
ATOM 643 O O . THR A 1 80 ? -21.283 -6.172 16.449 1.00 93.06 80 THR A O 1
ATOM 646 N N . HIS A 1 81 ? -22.756 -7.703 17.167 1.00 92.12 81 HIS A N 1
ATOM 647 C CA . HIS A 1 81 ? -22.344 -7.630 18.572 1.00 92.12 81 HIS A CA 1
ATOM 648 C C . HIS A 1 81 ? -20.868 -8.019 18.728 1.00 92.12 81 HIS A C 1
ATOM 650 O O . HIS A 1 81 ? -20.401 -8.951 18.082 1.00 92.12 81 HIS A O 1
ATOM 656 N N . GLY A 1 82 ? -20.143 -7.301 19.587 1.00 92.75 82 GLY A N 1
ATOM 657 C CA . GLY A 1 82 ? -18.692 -7.451 19.757 1.00 92.75 82 GLY A CA 1
ATOM 658 C C . GLY A 1 82 ? -17.870 -6.441 18.951 1.00 92.75 82 GLY A C 1
ATOM 659 O O . GLY A 1 82 ? -16.844 -5.992 19.448 1.00 92.75 82 GLY A O 1
ATOM 660 N N . TYR A 1 83 ? -18.371 -5.999 17.792 1.00 96.44 83 TYR A N 1
ATOM 661 C CA . TYR A 1 83 ? -17.732 -4.969 16.956 1.00 96.44 83 TYR A CA 1
ATOM 662 C C . TYR A 1 83 ? -18.391 -3.591 17.101 1.00 96.44 83 TYR A C 1
ATOM 664 O O . TYR A 1 83 ? -17.800 -2.577 16.754 1.00 96.44 83 TYR A O 1
ATOM 672 N N . MET A 1 84 ? -19.605 -3.526 17.657 1.00 96.62 84 MET A N 1
ATOM 673 C CA . MET A 1 84 ? -20.288 -2.257 17.922 1.00 96.62 84 MET A CA 1
ATOM 674 C C . MET A 1 84 ? -19.680 -1.511 19.125 1.00 96.62 84 MET A C 1
ATOM 676 O O . MET A 1 84 ? -19.501 -2.120 20.186 1.00 96.62 84 MET A O 1
ATOM 680 N N . PRO A 1 85 ? -19.432 -0.191 19.013 1.00 96.25 85 PRO A N 1
ATOM 681 C CA . PRO A 1 85 ? -18.886 0.599 20.108 1.00 96.25 85 PRO A CA 1
ATOM 682 C C . PRO A 1 85 ? -19.924 0.840 21.222 1.00 96.25 85 PRO A C 1
ATOM 684 O O . PRO A 1 85 ? -21.135 0.836 20.967 1.00 96.25 85 PRO A O 1
ATOM 687 N N . PRO A 1 86 ? -19.482 1.089 22.468 1.00 94.19 86 PRO A N 1
ATOM 688 C CA . PRO A 1 86 ? -20.373 1.195 23.622 1.00 94.19 86 PRO A CA 1
ATOM 689 C C . PRO A 1 86 ? -21.384 2.344 23.521 1.00 94.19 86 PRO A C 1
ATOM 691 O O . PRO A 1 86 ? -22.524 2.175 23.950 1.00 94.19 86 PRO A O 1
ATOM 694 N N . GLU A 1 87 ? -21.014 3.492 22.951 1.00 94.44 87 GLU A N 1
ATOM 695 C CA . GLU A 1 87 ? -21.929 4.624 22.762 1.00 94.44 87 GLU A CA 1
ATOM 696 C C . GLU A 1 87 ? -23.057 4.309 21.773 1.00 94.44 87 GLU A C 1
ATOM 698 O O . GLU A 1 87 ? -24.177 4.784 21.943 1.00 94.44 87 GLU A O 1
ATOM 703 N N . PHE A 1 88 ? -22.810 3.453 20.777 1.00 94.50 88 PHE A N 1
ATOM 704 C CA . PHE A 1 88 ? -23.845 3.079 19.816 1.00 94.50 88 PHE A CA 1
ATOM 705 C C . PHE A 1 88 ? -24.886 2.171 20.459 1.00 94.50 88 PHE A C 1
ATOM 707 O O . PHE A 1 88 ? -26.075 2.333 20.212 1.00 94.50 88 PHE A O 1
ATOM 714 N N . LEU A 1 89 ? -24.441 1.273 21.341 1.00 92.81 89 LEU A N 1
ATOM 715 C CA . LEU A 1 89 ? -25.310 0.377 22.104 1.00 92.81 89 LEU A CA 1
ATOM 716 C C . LEU A 1 89 ? -26.123 1.107 23.185 1.00 92.81 89 LEU A C 1
ATOM 718 O O . LEU A 1 89 ? -27.219 0.666 23.519 1.00 92.81 89 LEU A O 1
ATOM 722 N N . LYS A 1 90 ? -25.578 2.183 23.766 1.00 92.31 90 LYS A N 1
ATOM 723 C CA . LYS A 1 90 ? -26.187 2.898 24.903 1.00 92.31 90 LYS A CA 1
ATOM 724 C C . LYS A 1 90 ? -27.018 4.108 24.490 1.00 92.31 90 LYS A C 1
ATOM 726 O O . LYS A 1 90 ? -28.065 4.360 25.075 1.00 92.31 90 LYS A O 1
ATOM 731 N N . GLU A 1 91 ? -26.531 4.876 23.522 1.00 91.12 91 GLU A N 1
ATOM 732 C CA . GLU A 1 91 ? -27.079 6.189 23.158 1.00 91.12 91 GLU A CA 1
ATOM 733 C C . GLU A 1 91 ? -27.704 6.190 21.759 1.00 91.12 91 GLU A C 1
ATOM 735 O O . GLU A 1 91 ? -28.260 7.199 21.322 1.00 91.12 91 GLU A O 1
ATOM 740 N N . ASN A 1 92 ? -27.598 5.075 21.028 1.00 92.94 92 ASN A N 1
ATOM 741 C CA . ASN A 1 92 ? -27.998 4.949 19.629 1.00 92.94 92 ASN A CA 1
ATOM 742 C C . ASN A 1 92 ? -27.337 6.007 18.728 1.00 92.94 92 ASN A C 1
ATOM 744 O O . ASN A 1 92 ? -27.920 6.419 17.717 1.00 92.94 92 ASN A O 1
ATOM 748 N N . THR A 1 93 ? -26.140 6.482 19.093 1.00 92.44 93 THR A N 1
ATOM 749 C CA . THR A 1 93 ? -25.397 7.482 18.320 1.00 92.44 93 THR A CA 1
ATOM 750 C C . THR A 1 93 ? -24.339 6.835 17.436 1.00 92.44 93 THR A C 1
ATOM 752 O O . THR A 1 93 ? -23.669 5.881 17.826 1.00 92.44 93 THR A O 1
ATOM 755 N N . PHE A 1 94 ? -24.199 7.350 16.217 1.00 92.38 94 PHE A N 1
ATOM 756 C CA . PHE A 1 94 ? -23.202 6.890 15.264 1.00 92.38 94 PHE A CA 1
ATOM 757 C C . PHE A 1 94 ? -22.452 8.056 14.612 1.00 92.38 94 PHE A C 1
ATOM 759 O O . PHE A 1 94 ? -23.012 9.130 14.366 1.00 92.38 94 PHE A O 1
ATOM 766 N N . SER A 1 95 ? -21.176 7.822 14.331 1.00 94.44 95 SER A N 1
ATOM 767 C CA . SER A 1 95 ? -20.272 8.674 13.562 1.00 94.44 95 SER A CA 1
ATOM 768 C C . SER A 1 95 ? -19.235 7.806 12.833 1.00 94.44 95 SER A C 1
ATOM 770 O O . SER A 1 95 ? -19.301 6.576 12.865 1.00 94.44 95 SER A O 1
ATOM 772 N N . ASP A 1 96 ? -18.245 8.433 12.198 1.00 94.31 96 ASP A N 1
ATOM 773 C CA . ASP A 1 96 ? -17.054 7.758 11.666 1.00 94.31 96 ASP A CA 1
ATOM 774 C C . ASP A 1 96 ? -16.314 6.928 12.725 1.00 94.31 96 ASP A C 1
ATOM 776 O O . ASP A 1 96 ? -15.738 5.885 12.414 1.00 94.31 96 ASP A O 1
ATOM 780 N N . LYS A 1 97 ? -16.411 7.320 14.001 1.00 97.44 97 LYS A N 1
ATOM 781 C CA . LYS A 1 97 ? -15.798 6.619 15.137 1.00 97.44 97 LYS A CA 1
ATOM 782 C C . LYS A 1 97 ? -16.357 5.221 15.396 1.00 97.44 97 LYS A C 1
ATOM 784 O O . LYS A 1 97 ? -15.688 4.443 16.080 1.00 97.44 97 LYS A O 1
ATOM 789 N N . ASN A 1 98 ? -17.528 4.881 14.855 1.00 97.31 98 ASN A N 1
ATOM 790 C CA . ASN A 1 98 ? -18.087 3.532 14.951 1.00 97.31 98 ASN A CA 1
ATOM 791 C C . ASN A 1 98 ? -17.277 2.527 14.130 1.00 97.31 98 ASN A C 1
ATOM 793 O O . ASN A 1 98 ? -16.930 1.453 14.626 1.00 97.31 98 ASN A O 1
ATOM 797 N N . ASP A 1 99 ? -16.923 2.904 12.901 1.00 98.00 99 ASP A N 1
ATOM 798 C CA . ASP A 1 99 ? -16.088 2.073 12.037 1.00 98.00 99 ASP A CA 1
ATOM 799 C C . ASP A 1 99 ? -14.661 1.974 12.592 1.00 98.00 99 ASP A C 1
ATOM 801 O O . ASP A 1 99 ? -14.059 0.906 12.535 1.00 98.00 99 ASP A O 1
ATOM 805 N N . ILE A 1 100 ? -14.137 3.055 13.191 1.00 98.62 100 ILE A N 1
ATOM 806 C CA . ILE A 1 100 ? -12.815 3.052 13.842 1.00 98.62 100 ILE A CA 1
ATOM 807 C C . ILE A 1 100 ? -12.771 2.068 15.013 1.00 98.62 100 ILE A C 1
ATOM 809 O O . ILE A 1 100 ? -11.815 1.307 15.135 1.00 98.62 100 ILE A O 1
ATOM 813 N N . PHE A 1 101 ? -13.806 2.038 15.853 1.00 98.56 101 PHE A N 1
ATOM 814 C CA . PHE A 1 101 ? -13.879 1.063 16.939 1.00 98.56 101 PHE A CA 1
ATOM 815 C C . PHE A 1 101 ? -13.918 -0.371 16.406 1.00 98.56 101 PHE A C 1
ATOM 817 O O . PHE A 1 101 ? -13.139 -1.211 16.851 1.00 98.56 101 PHE A O 1
ATOM 824 N N . SER A 1 102 ? -14.774 -0.625 15.412 1.00 98.50 102 SER A N 1
ATOM 825 C CA . SER A 1 102 ? -14.893 -1.940 14.770 1.00 98.50 102 SER A CA 1
ATOM 826 C C . SER A 1 102 ? -13.550 -2.395 14.183 1.00 98.50 102 SER A C 1
ATOM 828 O O . SER A 1 102 ? -13.123 -3.525 14.407 1.00 98.50 102 SER A O 1
ATOM 830 N N . LEU A 1 103 ? -12.836 -1.488 13.504 1.00 98.62 103 LEU A N 1
ATOM 831 C CA . LEU A 1 103 ? -11.483 -1.712 12.991 1.00 98.62 103 LEU A CA 1
ATOM 832 C C . LEU A 1 103 ? -10.500 -2.078 14.111 1.00 98.62 103 LEU A C 1
ATOM 834 O O . LEU A 1 103 ? -9.729 -3.020 13.956 1.00 98.62 103 LEU A O 1
ATOM 838 N N . GLY A 1 104 ? -10.537 -1.376 15.246 1.00 98.50 104 GLY A N 1
ATOM 839 C CA . GLY A 1 104 ? -9.694 -1.687 16.402 1.00 98.50 104 GLY A CA 1
ATOM 840 C C . GLY A 1 104 ? -9.917 -3.102 16.939 1.00 98.50 104 GLY A C 1
ATOM 841 O O . GLY A 1 104 ? -8.950 -3.823 17.182 1.00 98.50 104 GLY A O 1
ATOM 842 N N . VAL A 1 105 ? -11.178 -3.532 17.052 1.00 98.19 105 VAL A N 1
ATOM 843 C CA . VAL A 1 105 ? -11.523 -4.908 17.452 1.00 98.19 105 VAL A CA 1
ATOM 844 C C . VAL A 1 105 ? -10.955 -5.921 16.454 1.00 98.19 105 VAL A C 1
ATOM 846 O O . VAL A 1 105 ? -10.312 -6.880 16.871 1.00 98.19 105 VAL A O 1
ATOM 849 N N . ILE A 1 106 ? -11.109 -5.675 15.149 1.00 97.19 106 ILE A N 1
ATOM 850 C CA . ILE A 1 106 ? -10.583 -6.545 14.083 1.00 97.19 106 ILE A CA 1
ATOM 851 C C . ILE A 1 106 ? -9.057 -6.666 14.157 1.00 97.19 106 ILE A C 1
ATOM 853 O O . ILE A 1 106 ? -8.526 -7.770 14.061 1.00 97.19 106 ILE A O 1
ATOM 857 N N . ILE A 1 107 ? -8.339 -5.556 14.355 1.00 97.38 107 ILE A N 1
ATOM 858 C CA . ILE A 1 107 ? -6.874 -5.581 14.479 1.00 97.38 107 ILE A CA 1
ATOM 859 C C . ILE A 1 107 ? -6.461 -6.388 15.718 1.00 97.38 107 ILE A C 1
ATOM 861 O O . ILE A 1 107 ? -5.564 -7.224 15.630 1.00 97.38 107 ILE A O 1
ATOM 865 N N . ILE A 1 108 ? -7.142 -6.212 16.856 1.00 96.31 108 ILE A N 1
ATOM 866 C CA . ILE A 1 108 ? -6.872 -7.019 18.055 1.00 96.31 108 ILE A CA 1
ATOM 867 C C . ILE A 1 108 ? -7.131 -8.507 17.784 1.00 96.31 108 ILE A C 1
ATOM 869 O O . ILE A 1 108 ? -6.335 -9.344 18.208 1.00 96.31 108 ILE A O 1
ATOM 873 N N . GLU A 1 109 ? -8.203 -8.855 17.073 1.00 94.50 109 GLU A N 1
ATOM 874 C CA . GLU A 1 109 ? -8.499 -10.243 16.706 1.00 94.50 109 GLU A CA 1
ATOM 875 C C . GLU A 1 109 ? -7.442 -10.844 15.776 1.00 94.50 109 GLU A C 1
ATOM 877 O O . GLU A 1 109 ? -7.015 -11.970 16.012 1.00 94.50 109 GLU A O 1
ATOM 882 N N . ILE A 1 110 ? -6.938 -10.088 14.796 1.00 92.19 110 ILE A N 1
ATOM 883 C CA . ILE A 1 110 ? -5.812 -10.515 13.945 1.00 92.19 110 ILE A CA 1
ATOM 884 C C . ILE A 1 110 ? -4.586 -10.862 14.802 1.00 92.19 110 ILE A C 1
ATOM 886 O O . ILE A 1 110 ? -3.896 -11.853 14.571 1.00 92.19 110 ILE A O 1
ATOM 890 N N . MET A 1 111 ? -4.310 -10.053 15.823 1.00 91.31 111 MET A N 1
ATOM 891 C CA . MET A 1 111 ? -3.086 -10.165 16.615 1.00 91.31 111 MET A CA 1
ATOM 892 C C . MET A 1 111 ? -3.198 -11.223 17.720 1.00 91.31 111 MET A C 1
ATOM 894 O O . MET A 1 111 ? -2.248 -11.963 17.997 1.00 91.31 111 MET A O 1
ATOM 898 N N . MET A 1 112 ? -4.365 -11.331 18.350 1.00 90.31 112 MET A N 1
ATOM 899 C CA . MET A 1 112 ? -4.574 -12.139 19.551 1.00 90.31 112 MET A CA 1
ATOM 900 C C . MET A 1 112 ? -5.504 -13.337 19.351 1.00 90.31 112 MET A C 1
ATOM 902 O O . MET A 1 112 ? -5.464 -14.248 20.178 1.00 90.31 112 MET A O 1
ATOM 906 N N . GLY A 1 113 ? -6.208 -13.419 18.226 1.00 89.19 113 GLY A N 1
ATOM 907 C CA . GLY A 1 113 ? -7.253 -14.403 17.949 1.00 89.19 113 GLY A CA 1
ATOM 908 C C . GLY A 1 113 ? -8.641 -13.913 18.394 1.00 89.19 113 GLY A C 1
ATOM 909 O O . GLY A 1 113 ? -8.757 -12.831 18.978 1.00 89.19 113 GLY A O 1
ATOM 910 N N . PRO A 1 114 ? -9.707 -14.713 18.194 1.00 87.19 114 PRO A N 1
ATOM 911 C CA . PRO A 1 114 ? -11.103 -14.288 18.395 1.00 87.19 114 PRO A CA 1
ATOM 912 C C . PRO A 1 114 ? -11.446 -13.780 19.807 1.00 87.19 114 PRO A C 1
ATOM 914 O O . PRO A 1 114 ? -12.346 -12.967 19.988 1.00 87.19 114 PRO A O 1
ATOM 917 N N . ALA A 1 115 ? -10.732 -14.244 20.836 1.00 87.38 115 ALA A N 1
ATOM 918 C CA . ALA A 1 115 ? -10.932 -13.794 22.216 1.00 87.38 115 ALA A CA 1
ATOM 919 C C . ALA A 1 115 ? -10.109 -12.541 22.579 1.00 87.38 115 ALA A C 1
ATOM 921 O O . ALA A 1 115 ? -10.218 -12.042 23.701 1.00 87.38 115 ALA A O 1
ATOM 922 N N . GLY A 1 116 ? -9.294 -12.023 21.656 1.00 90.94 116 GLY A N 1
ATOM 923 C CA . GLY A 1 116 ? -8.297 -10.985 21.911 1.00 90.94 116 GLY A CA 1
ATOM 924 C C . GLY A 1 116 ? -8.872 -9.703 22.503 1.00 90.94 116 GLY A C 1
ATOM 925 O O . GLY A 1 116 ? -8.369 -9.205 23.510 1.00 90.94 116 GLY A O 1
ATOM 926 N N . TYR A 1 117 ? -9.964 -9.187 21.933 1.00 93.50 117 TYR A N 1
ATOM 927 C CA . TYR A 1 117 ? -10.578 -7.958 22.441 1.00 93.50 117 TYR A CA 1
ATOM 928 C C . TYR A 1 117 ? -11.211 -8.163 23.823 1.00 93.50 117 TYR A C 1
ATOM 930 O O . TYR A 1 117 ? -11.098 -7.307 24.701 1.00 93.50 117 TYR A O 1
ATOM 938 N N . SER A 1 118 ? -11.808 -9.334 24.061 1.00 91.50 118 SER A N 1
ATOM 939 C CA . SER A 1 118 ? -12.361 -9.685 25.374 1.00 91.50 118 SER A CA 1
ATOM 940 C C . SER A 1 118 ? -11.261 -9.833 26.428 1.00 91.50 118 SER A C 1
ATOM 942 O O . SER A 1 118 ? -11.435 -9.371 27.554 1.00 91.50 118 SER A O 1
ATOM 944 N N . GLN A 1 119 ? -10.105 -10.394 26.056 1.00 90.06 119 GLN A N 1
ATOM 945 C CA . GLN A 1 119 ? -8.917 -10.460 26.908 1.00 90.06 119 GLN A CA 1
ATOM 946 C C . GLN A 1 119 ? -8.386 -9.060 27.238 1.00 90.06 119 GLN A C 1
ATOM 948 O O . GLN A 1 119 ? -8.175 -8.756 28.409 1.00 90.06 119 GLN A O 1
ATOM 953 N N . PHE A 1 120 ? -8.238 -8.182 26.239 1.00 91.38 120 PHE A N 1
ATOM 954 C CA . PHE A 1 120 ? -7.827 -6.793 26.462 1.00 91.38 120 PHE A CA 1
ATOM 955 C C . PHE A 1 120 ? -8.796 -6.058 27.395 1.00 91.38 120 PHE A C 1
ATOM 957 O O . PHE A 1 120 ? -8.391 -5.388 28.347 1.00 91.38 120 PHE A O 1
ATOM 964 N N . LYS A 1 121 ? -10.104 -6.204 27.170 1.00 90.12 121 LYS A N 1
ATOM 965 C CA . LYS A 1 121 ? -11.127 -5.579 28.010 1.00 90.12 121 LYS A CA 1
ATOM 966 C C . LYS A 1 121 ? -11.080 -6.113 29.444 1.00 90.12 121 LYS A C 1
ATOM 968 O O . LYS A 1 121 ? -11.117 -5.310 30.373 1.00 90.12 121 LYS A O 1
ATOM 973 N N . GL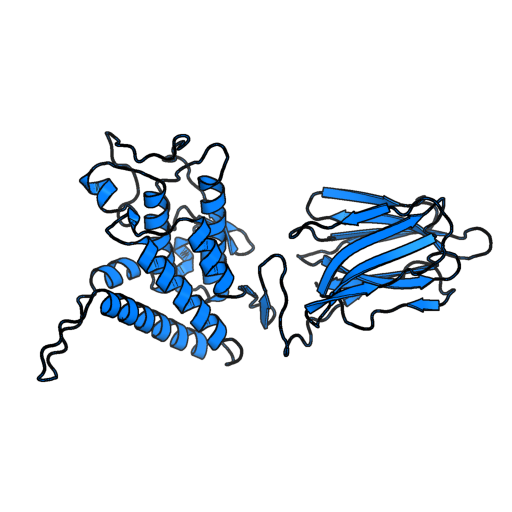Y A 1 122 ? -10.945 -7.431 29.599 1.00 85.88 122 GLY A N 1
ATOM 974 C CA . GLY A 1 122 ? -10.891 -8.145 30.876 1.00 85.88 122 GLY A CA 1
ATOM 975 C C . GLY A 1 122 ? -9.568 -8.034 31.635 1.00 85.88 122 GLY A C 1
ATOM 976 O O . GLY A 1 122 ? -9.521 -8.435 32.794 1.00 85.88 122 GLY A O 1
ATOM 977 N N . MET A 1 123 ? -8.510 -7.475 31.035 1.00 82.50 123 MET A N 1
ATOM 978 C CA . MET A 1 123 ? -7.303 -7.106 31.775 1.00 82.50 123 MET A CA 1
ATOM 979 C C . MET A 1 123 ? -7.648 -6.039 32.814 1.00 82.50 123 MET A C 1
ATOM 981 O O . MET A 1 123 ? -7.827 -4.858 32.490 1.00 82.50 123 MET A O 1
ATOM 985 N N . SER A 1 124 ? -7.740 -6.478 34.063 1.00 66.25 124 SER A N 1
ATOM 986 C CA . SER A 1 124 ? -7.584 -5.628 35.235 1.00 66.25 124 SER A CA 1
ATOM 987 C C . SER A 1 124 ? -6.115 -5.223 35.330 1.00 66.25 124 SER A C 1
ATOM 989 O O . SER A 1 124 ? -5.237 -6.041 35.049 1.00 66.25 124 SER A O 1
ATOM 991 N N . SER A 1 125 ? -5.831 -3.981 35.728 1.00 54.41 125 SER A N 1
ATOM 992 C CA . SER A 1 125 ? -4.492 -3.611 36.192 1.00 54.41 125 SER A CA 1
ATOM 993 C C . SER A 1 125 ? -4.082 -4.641 37.242 1.00 54.41 125 SER A C 1
ATOM 995 O O . SER A 1 125 ? -4.792 -4.835 38.228 1.00 54.41 125 SER A O 1
ATOM 997 N N . VAL A 1 126 ? -3.006 -5.382 36.976 1.00 48.12 126 VAL A N 1
ATOM 998 C CA . VAL A 1 126 ? -2.524 -6.426 37.876 1.00 48.12 126 VAL A CA 1
ATOM 999 C C . VAL A 1 126 ? -2.175 -5.751 39.199 1.00 48.12 126 VAL A C 1
ATOM 1001 O O . VAL A 1 126 ? -1.128 -5.125 39.332 1.00 48.12 126 VAL A O 1
ATOM 1004 N N . SER A 1 127 ? -3.048 -5.871 40.197 1.00 42.34 127 SER A N 1
ATOM 1005 C CA . SER A 1 127 ? -2.650 -5.754 41.592 1.00 42.34 127 SER A CA 1
ATOM 1006 C C . SER A 1 127 ? -1.807 -6.988 41.890 1.00 42.34 127 SER A C 1
ATOM 1008 O O . SER A 1 127 ? -2.322 -8.028 42.297 1.00 42.34 127 SER A O 1
ATOM 1010 N N . SER A 1 128 ? -0.511 -6.909 41.588 1.00 40.44 128 SER A N 1
ATOM 1011 C CA . SER A 1 128 ? 0.444 -7.905 42.053 1.00 40.44 128 SER A CA 1
ATOM 1012 C C . SER A 1 128 ? 0.433 -7.853 43.577 1.00 40.44 128 SER A C 1
ATOM 1014 O O . SER A 1 128 ? 0.905 -6.887 44.170 1.00 40.44 128 SER A O 1
ATOM 1016 N N . GLU A 1 129 ? -0.090 -8.896 44.219 1.00 41.41 129 GLU A N 1
ATOM 1017 C CA . GLU A 1 129 ? -0.035 -9.118 45.671 1.00 41.41 129 GLU A CA 1
ATOM 1018 C C . GLU A 1 129 ? 1.395 -9.410 46.178 1.00 41.41 129 GLU A C 1
ATOM 1020 O O . GLU A 1 129 ? 1.599 -10.132 47.151 1.00 41.41 129 GLU A O 1
ATOM 1025 N N . ARG A 1 130 ? 2.430 -8.869 45.525 1.00 44.91 130 ARG A N 1
ATOM 1026 C CA . ARG A 1 130 ? 3.823 -8.968 45.967 1.00 44.91 130 ARG A CA 1
ATOM 1027 C C . ARG A 1 130 ? 4.581 -7.682 45.675 1.00 44.91 130 ARG A C 1
ATOM 1029 O O . ARG A 1 130 ? 5.388 -7.615 44.755 1.00 44.91 130 ARG A O 1
ATOM 1036 N N . SER A 1 131 ? 4.326 -6.658 46.476 1.00 38.09 131 SER A N 1
ATOM 1037 C CA . SER A 1 131 ? 5.371 -5.838 47.107 1.00 38.09 131 SER A CA 1
ATOM 1038 C C . SER A 1 131 ? 4.725 -4.723 47.923 1.00 38.09 131 SER A C 1
ATOM 1040 O O . SER A 1 131 ? 3.872 -3.982 47.441 1.00 38.09 131 SER A O 1
ATOM 1042 N N . ASP A 1 132 ? 5.143 -4.613 49.181 1.00 44.12 132 ASP A N 1
ATOM 1043 C CA . ASP A 1 132 ? 4.860 -3.473 50.043 1.00 44.12 132 ASP A CA 1
ATOM 1044 C C . ASP A 1 132 ? 5.379 -2.187 49.392 1.00 44.12 132 ASP A C 1
ATOM 1046 O O . ASP A 1 132 ? 6.567 -1.872 49.479 1.00 44.12 132 ASP A O 1
ATOM 1050 N N . LYS A 1 133 ? 4.492 -1.475 48.695 1.00 41.59 133 LYS A N 1
ATOM 1051 C CA . LYS A 1 133 ? 4.470 -0.019 48.478 1.00 41.59 133 LYS A CA 1
ATOM 1052 C C . LYS A 1 133 ? 3.324 0.276 47.520 1.00 41.59 133 LYS A C 1
ATOM 1054 O O . LYS A 1 133 ? 3.409 -0.005 46.331 1.00 41.59 133 LYS A O 1
ATOM 1059 N N . GLY A 1 134 ? 2.243 0.831 48.062 1.00 43.12 134 GLY A N 1
ATOM 1060 C CA . GLY A 1 134 ? 1.089 1.263 47.285 1.00 43.12 134 GLY A CA 1
ATOM 1061 C C . GLY A 1 134 ? 1.504 2.187 46.142 1.00 43.12 134 GLY A C 1
ATOM 1062 O O . GLY A 1 134 ? 1.906 3.323 46.374 1.00 43.12 134 GLY A O 1
ATOM 1063 N N . MET A 1 135 ? 1.381 1.687 44.917 1.00 38.62 135 MET A N 1
ATOM 1064 C CA . MET A 1 135 ? 1.391 2.483 43.700 1.00 38.62 135 MET A CA 1
ATOM 1065 C C . MET A 1 135 ? 0.195 2.013 42.874 1.00 38.62 135 MET A C 1
ATOM 1067 O O . MET A 1 135 ? 0.139 0.865 42.438 1.00 38.62 135 MET A O 1
ATOM 1071 N N . SER A 1 136 ? -0.816 2.867 42.731 1.00 42.75 136 SER A N 1
ATOM 1072 C CA . SER A 1 136 ? -1.920 2.604 41.811 1.00 42.75 136 SER A CA 1
ATOM 1073 C C . SER A 1 136 ? -1.387 2.703 40.383 1.00 42.75 136 SER A C 1
ATOM 1075 O O . SER A 1 136 ? -0.961 3.783 39.973 1.00 42.75 136 SER A O 1
ATOM 1077 N N . PHE A 1 137 ? -1.410 1.601 39.643 1.00 45.12 137 PHE A N 1
ATOM 1078 C CA . PHE A 1 137 ? -1.026 1.573 38.233 1.00 45.12 137 PHE A CA 1
ATOM 1079 C C . PHE A 1 137 ? -2.125 2.227 37.368 1.00 45.12 137 PHE A C 1
ATOM 1081 O O . PHE A 1 137 ? -3.315 1.932 37.523 1.00 45.12 137 PHE A O 1
ATOM 1088 N N . GLY A 1 138 ? -1.732 3.181 36.521 1.00 55.62 138 GLY A N 1
ATOM 1089 C CA . GLY A 1 138 ? -2.592 4.023 35.689 1.00 55.62 138 GLY A CA 1
ATOM 1090 C C . GLY A 1 138 ? -3.059 3.348 34.393 1.00 55.62 138 GLY A C 1
ATOM 1091 O O . GLY A 1 138 ? -2.732 2.203 34.091 1.00 55.62 138 GLY A O 1
ATOM 1092 N N . LYS A 1 139 ? -3.849 4.072 33.587 1.00 57.25 139 LYS A N 1
ATOM 1093 C CA . LYS A 1 139 ? -4.384 3.595 32.292 1.00 57.25 139 LYS A CA 1
ATOM 1094 C C . LYS A 1 139 ? -3.275 3.221 31.292 1.00 57.25 139 LYS A C 1
ATOM 1096 O O . LYS A 1 139 ? -3.488 2.334 30.466 1.00 57.25 139 LYS A O 1
ATOM 1101 N N . ASP A 1 140 ? -2.114 3.859 31.409 1.00 63.84 140 ASP A N 1
ATOM 1102 C CA . ASP A 1 140 ? -0.940 3.610 30.567 1.00 63.84 140 ASP A CA 1
ATOM 1103 C C . ASP A 1 140 ? -0.308 2.238 30.859 1.00 63.84 140 ASP A C 1
ATOM 1105 O O . ASP A 1 140 ? 0.131 1.556 29.938 1.00 63.84 140 ASP A O 1
ATOM 1109 N N . ASP A 1 141 ? -0.411 1.740 32.095 1.00 77.19 141 ASP A N 1
ATOM 1110 C CA . ASP A 1 141 ? 0.144 0.436 32.479 1.00 77.19 141 ASP A CA 1
ATOM 1111 C C . ASP A 1 141 ? -0.643 -0.734 31.870 1.00 77.19 141 ASP A C 1
ATOM 1113 O O . ASP A 1 141 ? -0.069 -1.748 31.478 1.00 77.19 141 ASP A O 1
ATOM 1117 N N . LYS A 1 142 ? -1.970 -0.594 31.718 1.00 84.88 142 LYS A N 1
ATOM 1118 C CA . LYS A 1 142 ? -2.802 -1.588 31.010 1.00 84.88 142 LYS A CA 1
ATOM 1119 C C . LYS A 1 142 ? -2.440 -1.667 29.527 1.00 84.88 142 LYS A C 1
ATOM 1121 O O . LYS A 1 142 ? -2.473 -2.748 28.937 1.00 84.88 142 LYS A O 1
ATOM 1126 N N . LYS A 1 143 ? -2.159 -0.512 28.921 1.00 88.50 143 LYS A N 1
ATOM 1127 C CA . LYS A 1 143 ? -1.794 -0.405 27.510 1.00 88.50 143 LYS A CA 1
ATOM 1128 C C . LYS A 1 143 ? -0.452 -1.088 27.256 1.00 88.50 143 LYS A C 1
ATOM 1130 O O . LYS A 1 143 ? -0.396 -1.970 26.403 1.00 88.50 143 LYS A O 1
ATOM 1135 N N . GLU A 1 144 ? 0.570 -0.747 28.037 1.00 88.31 144 GLU A N 1
ATOM 1136 C CA . GLU A 1 144 ? 1.897 -1.368 27.936 1.00 88.31 144 GLU A CA 1
ATOM 1137 C C . GLU A 1 144 ? 1.839 -2.877 28.220 1.00 88.31 144 GLU A C 1
ATOM 1139 O O . GLU A 1 144 ? 2.345 -3.660 27.423 1.00 88.31 144 GLU A O 1
ATOM 1144 N N . LEU A 1 145 ? 1.100 -3.319 29.249 1.00 89.56 145 LEU A N 1
ATOM 1145 C CA . LEU A 1 145 ? 0.941 -4.749 29.551 1.00 89.56 145 LEU A CA 1
ATOM 1146 C C . LEU A 1 145 ? 0.356 -5.545 28.372 1.00 89.56 145 LEU A C 1
ATOM 1148 O O . LEU A 1 145 ? 0.780 -6.669 28.098 1.00 89.56 145 LEU A O 1
ATOM 1152 N N . PHE A 1 146 ? -0.638 -4.987 27.675 1.00 92.12 146 PHE A N 1
ATOM 1153 C CA . PHE A 1 146 ? -1.217 -5.657 26.512 1.00 92.12 146 PHE A CA 1
ATOM 1154 C C . PHE A 1 146 ? -0.262 -5.655 25.317 1.00 92.12 146 PHE A C 1
ATOM 1156 O O . PHE A 1 146 ? -0.168 -6.664 24.620 1.00 92.12 146 PHE A O 1
ATOM 1163 N N . ILE A 1 147 ? 0.467 -4.555 25.098 1.00 92.44 147 ILE A N 1
ATOM 1164 C CA . ILE A 1 147 ? 1.518 -4.482 24.077 1.00 92.44 147 ILE A CA 1
ATOM 1165 C C . ILE A 1 147 ? 2.570 -5.562 24.329 1.00 92.44 147 ILE A C 1
ATOM 1167 O O . ILE A 1 147 ? 2.879 -6.317 23.407 1.00 92.44 147 ILE A O 1
ATOM 1171 N N . ASP A 1 148 ? 3.052 -5.698 25.562 1.00 90.75 148 ASP A N 1
ATOM 1172 C CA . ASP A 1 148 ? 4.048 -6.701 25.941 1.00 90.75 148 ASP A CA 1
ATOM 1173 C C . ASP A 1 148 ? 3.535 -8.129 25.736 1.00 90.75 148 ASP A C 1
ATOM 1175 O O . ASP A 1 148 ? 4.240 -8.965 25.167 1.00 90.75 148 ASP A O 1
ATOM 1179 N N . LEU A 1 149 ? 2.280 -8.407 26.109 1.00 92.12 149 LEU A N 1
ATOM 1180 C CA . LEU A 1 149 ? 1.659 -9.712 25.875 1.00 92.12 149 LEU A CA 1
ATOM 1181 C C . LEU A 1 149 ? 1.623 -10.064 24.379 1.00 92.12 149 LEU A C 1
ATOM 1183 O O . LEU A 1 149 ? 1.932 -11.192 23.985 1.00 92.12 149 LEU A O 1
ATOM 1187 N N . VAL A 1 150 ? 1.226 -9.107 23.537 1.00 92.94 150 VAL A N 1
ATOM 1188 C CA . VAL A 1 150 ? 1.128 -9.322 22.090 1.00 92.94 150 VAL A CA 1
ATOM 1189 C C . VAL A 1 150 ? 2.521 -9.486 21.477 1.00 92.94 150 VAL A C 1
ATOM 1191 O O . VAL A 1 150 ? 2.732 -10.390 20.664 1.00 92.94 150 VAL A O 1
ATOM 1194 N N . GLN A 1 151 ? 3.482 -8.660 21.898 1.00 90.06 151 GLN A N 1
ATOM 1195 C CA . GLN A 1 151 ? 4.890 -8.762 21.512 1.00 90.06 151 GLN A CA 1
ATOM 1196 C C . GLN A 1 151 ? 5.460 -10.134 21.840 1.00 90.06 151 GLN A C 1
ATOM 1198 O O . GLN A 1 151 ? 6.055 -10.772 20.977 1.00 90.06 151 GLN A O 1
ATOM 1203 N N . GLU A 1 152 ? 5.262 -10.617 23.065 1.00 88.69 152 GLU A N 1
ATOM 1204 C CA . GLU A 1 152 ? 5.775 -11.912 23.494 1.00 88.69 152 GLU A CA 1
ATOM 1205 C C . GLU A 1 152 ? 5.158 -13.056 22.682 1.00 88.69 152 GLU A C 1
ATOM 1207 O O . GLU A 1 152 ? 5.880 -13.932 22.193 1.00 88.69 152 GLU A O 1
ATOM 1212 N N . LYS A 1 153 ? 3.834 -13.024 22.474 1.00 88.81 153 LYS A N 1
ATOM 1213 C CA . LYS A 1 153 ? 3.124 -14.014 21.654 1.00 88.81 153 LYS A CA 1
ATOM 1214 C C . LYS A 1 153 ? 3.722 -14.099 20.249 1.00 88.81 153 LYS A C 1
ATOM 1216 O O . LYS A 1 153 ? 4.043 -15.193 19.779 1.00 88.81 153 LYS A O 1
ATOM 1221 N N . TRP A 1 154 ? 3.871 -12.961 19.575 1.00 87.38 154 TRP A N 1
ATOM 1222 C CA . TRP A 1 154 ? 4.370 -12.934 18.203 1.00 87.38 154 TRP A CA 1
ATOM 1223 C C . TRP A 1 154 ? 5.873 -13.168 18.111 1.00 87.38 154 TRP A C 1
ATOM 1225 O O . TRP A 1 154 ? 6.297 -13.859 17.194 1.00 87.38 154 TRP A O 1
ATOM 1235 N N . ARG A 1 155 ? 6.678 -12.706 19.073 1.00 85.44 155 ARG A N 1
ATOM 1236 C CA . ARG A 1 155 ? 8.113 -13.015 19.139 1.00 85.44 155 ARG A CA 1
ATOM 1237 C C . ARG A 1 155 ? 8.340 -14.523 19.212 1.00 85.44 155 ARG A C 1
ATOM 1239 O O . ARG A 1 155 ? 9.117 -15.044 18.421 1.00 85.44 155 ARG A O 1
ATOM 1246 N N . ARG A 1 156 ? 7.602 -15.231 20.078 1.00 85.12 156 ARG A N 1
ATOM 1247 C CA . ARG A 1 156 ? 7.652 -16.703 20.160 1.00 85.12 156 ARG A CA 1
ATOM 1248 C C . ARG A 1 156 ? 7.231 -17.363 18.844 1.00 85.12 156 ARG A C 1
ATOM 1250 O O . ARG A 1 156 ? 7.886 -18.302 18.405 1.00 85.12 156 ARG A O 1
ATOM 1257 N N . LYS A 1 157 ? 6.160 -16.869 18.205 1.00 82.31 157 LYS A N 1
ATOM 1258 C CA . LYS A 1 157 ? 5.686 -17.382 16.906 1.00 82.31 157 LYS A CA 1
ATOM 1259 C C . LYS A 1 157 ? 6.737 -17.182 15.807 1.00 82.31 157 LYS A C 1
ATOM 1261 O O . LYS A 1 157 ? 7.040 -18.129 15.097 1.00 82.31 157 LYS A O 1
ATOM 1266 N N . LEU A 1 158 ? 7.316 -15.985 15.706 1.00 79.88 158 LEU A N 1
ATOM 1267 C CA . LEU A 1 158 ? 8.298 -15.607 14.685 1.00 79.88 158 LEU A CA 1
ATOM 1268 C C . LEU A 1 158 ? 9.628 -16.349 14.844 1.00 79.88 158 LEU A C 1
ATOM 1270 O O . LEU A 1 158 ? 10.175 -16.816 13.849 1.00 79.88 158 LEU A O 1
ATOM 1274 N N . GLN A 1 159 ? 10.120 -16.506 16.077 1.00 75.94 159 GLN A N 1
ATOM 1275 C CA . GLN A 1 159 ? 11.341 -17.268 16.371 1.00 75.94 159 GLN A CA 1
ATOM 1276 C C . GLN A 1 159 ? 11.218 -18.753 16.002 1.00 75.94 159 GLN A C 1
ATOM 1278 O O . GLN A 1 159 ? 12.225 -19.403 15.740 1.00 75.94 159 GLN A O 1
ATOM 1283 N N . ALA A 1 160 ? 9.998 -19.297 15.962 1.00 71.06 160 ALA A N 1
ATOM 1284 C CA . ALA A 1 160 ? 9.761 -20.672 15.533 1.00 71.06 160 ALA A CA 1
ATOM 1285 C C . ALA A 1 160 ? 9.760 -20.844 14.000 1.00 71.06 160 ALA A C 1
ATOM 1287 O O . ALA A 1 160 ? 9.873 -21.972 13.526 1.00 71.06 160 ALA A O 1
ATOM 1288 N N . THR A 1 161 ? 9.614 -19.760 13.226 1.00 64.12 161 THR A N 1
ATOM 1289 C CA . THR A 1 161 ? 9.381 -19.813 11.769 1.00 64.12 161 THR A CA 1
ATOM 1290 C C . THR A 1 161 ? 10.389 -19.043 10.908 1.00 64.12 161 THR A C 1
ATOM 1292 O O . THR A 1 161 ? 10.432 -19.296 9.708 1.00 64.12 161 THR A O 1
ATOM 1295 N N . HIS A 1 162 ? 11.198 -18.126 11.455 1.00 58.72 162 HIS A N 1
ATOM 1296 C CA . HIS A 1 162 ? 12.074 -17.244 10.663 1.00 58.72 162 HIS A CA 1
ATOM 1297 C C . HIS A 1 162 ? 13.512 -17.139 11.202 1.00 58.72 162 HIS A C 1
ATOM 1299 O O . HIS A 1 162 ? 13.754 -17.305 12.395 1.00 58.72 162 HIS A O 1
ATOM 1305 N N . SER A 1 163 ? 14.461 -16.805 10.314 1.00 52.41 163 SER A N 1
ATOM 1306 C CA . SER A 1 163 ? 15.801 -16.328 10.683 1.00 52.41 163 SER A CA 1
ATOM 1307 C C . SER A 1 163 ? 15.731 -14.922 11.292 1.00 52.41 163 SER A C 1
ATOM 1309 O O . SER A 1 163 ? 14.890 -14.121 10.885 1.00 52.41 163 SER A O 1
ATOM 1311 N N . ASP A 1 164 ? 16.645 -14.593 12.212 1.00 55.94 164 ASP A N 1
ATOM 1312 C CA . ASP A 1 164 ? 16.643 -13.358 13.026 1.00 55.94 164 ASP A CA 1
ATOM 1313 C C . ASP A 1 164 ? 16.553 -12.025 12.245 1.00 55.94 164 ASP A C 1
ATOM 1315 O O . ASP A 1 164 ? 16.209 -10.994 12.823 1.00 55.94 164 ASP A O 1
ATOM 1319 N N . SER A 1 165 ? 16.800 -12.018 10.932 1.00 58.03 165 SER A N 1
ATOM 1320 C CA . SER A 1 165 ? 16.973 -10.814 10.104 1.00 58.03 165 SER A CA 1
ATOM 1321 C C . SER A 1 165 ? 15.767 -9.862 10.003 1.00 58.03 165 SER A C 1
ATOM 1323 O O . SER A 1 165 ? 15.966 -8.714 9.622 1.00 58.03 165 SER A O 1
ATOM 1325 N N . PHE A 1 166 ? 14.537 -10.280 10.342 1.00 66.25 166 PHE A N 1
ATOM 1326 C CA . PHE A 1 166 ? 13.330 -9.416 10.300 1.00 66.25 166 PHE A CA 1
ATOM 1327 C C . PHE A 1 166 ? 12.615 -9.276 11.643 1.00 66.25 166 PHE A C 1
ATOM 1329 O O . PHE A 1 166 ? 11.566 -8.632 11.726 1.00 66.25 166 PHE A O 1
ATOM 1336 N N . LEU A 1 167 ? 13.159 -9.879 12.702 1.00 74.06 167 LEU A N 1
ATOM 1337 C CA . LEU A 1 167 ? 12.477 -9.960 13.988 1.00 74.06 167 LEU A CA 1
ATOM 1338 C C . LEU A 1 167 ? 12.218 -8.568 14.574 1.00 74.06 167 LEU A C 1
ATOM 1340 O O . LEU A 1 167 ? 11.122 -8.318 15.071 1.00 74.06 167 LEU A O 1
ATOM 1344 N N . GLU A 1 168 ? 13.183 -7.652 14.484 1.00 78.06 168 GLU A N 1
ATOM 1345 C CA . GLU A 1 168 ? 13.049 -6.297 15.033 1.00 78.06 168 GLU A CA 1
ATOM 1346 C C . GLU A 1 168 ? 12.005 -5.458 14.286 1.00 78.06 168 GLU A C 1
ATOM 1348 O O . GLU A 1 168 ? 11.181 -4.799 14.922 1.00 78.06 168 GLU A O 1
ATOM 1353 N N . GLU A 1 169 ? 11.972 -5.537 12.953 1.00 78.75 169 GLU A N 1
ATOM 1354 C CA . GLU A 1 169 ? 11.005 -4.803 12.129 1.00 78.75 169 GLU A CA 1
ATOM 1355 C C . GLU A 1 169 ? 9.580 -5.320 12.357 1.00 78.75 169 GLU A C 1
ATOM 1357 O O . GLU A 1 169 ? 8.650 -4.538 12.570 1.00 78.75 169 GLU A O 1
ATOM 1362 N N . TYR A 1 170 ? 9.400 -6.643 12.413 1.00 84.31 170 TYR A N 1
ATOM 1363 C CA . TYR A 1 170 ? 8.116 -7.224 12.785 1.00 84.31 170 TYR A CA 1
ATOM 1364 C C . TYR A 1 170 ? 7.704 -6.831 14.200 1.00 84.31 170 TYR A C 1
ATOM 1366 O O . TYR A 1 170 ? 6.566 -6.405 14.391 1.00 84.31 170 TYR A O 1
ATOM 1374 N N . CYS A 1 171 ? 8.611 -6.878 15.182 1.00 84.62 171 CYS A N 1
ATOM 1375 C CA . CYS A 1 171 ? 8.316 -6.392 16.531 1.00 84.62 171 CYS A CA 1
ATOM 1376 C C . CYS A 1 171 ? 7.852 -4.927 16.496 1.00 84.62 171 CYS A C 1
ATOM 1378 O O . CYS A 1 171 ? 6.852 -4.583 17.127 1.00 84.62 171 CYS A O 1
ATOM 1380 N N . LYS A 1 172 ? 8.504 -4.058 15.719 1.00 86.50 172 LYS A N 1
ATOM 1381 C CA . LYS A 1 172 ? 8.094 -2.655 15.574 1.00 86.50 172 LYS A CA 1
ATOM 1382 C C . LYS A 1 172 ? 6.680 -2.525 14.992 1.00 86.50 172 LYS A C 1
ATOM 1384 O O . LYS A 1 172 ? 5.850 -1.813 15.561 1.00 86.50 172 LYS A O 1
ATOM 1389 N N . GLN A 1 173 ? 6.376 -3.251 13.916 1.00 88.88 173 GLN A N 1
ATOM 1390 C CA . GLN A 1 173 ? 5.047 -3.258 13.294 1.00 88.88 173 GLN A CA 1
ATOM 1391 C C . GLN A 1 173 ? 3.969 -3.781 14.242 1.00 88.88 173 GLN A C 1
ATOM 1393 O O . GLN A 1 173 ? 2.908 -3.168 14.358 1.00 88.88 173 GLN A O 1
ATOM 1398 N N . ILE A 1 174 ? 4.251 -4.872 14.960 1.00 92.19 174 ILE A N 1
ATOM 1399 C CA . ILE A 1 174 ? 3.359 -5.445 15.972 1.00 92.19 174 ILE A CA 1
ATOM 1400 C C . ILE A 1 174 ? 3.070 -4.403 17.047 1.00 92.19 174 ILE A C 1
ATOM 1402 O O . ILE A 1 174 ? 1.911 -4.186 17.395 1.00 92.19 174 ILE A O 1
ATOM 1406 N N . LYS A 1 175 ? 4.092 -3.702 17.550 1.00 93.00 175 LYS A N 1
ATOM 1407 C CA . LYS A 1 175 ? 3.908 -2.683 18.589 1.00 93.00 175 LYS A CA 1
ATOM 1408 C C . LYS A 1 175 ? 2.958 -1.595 18.106 1.00 93.00 175 LYS A C 1
ATOM 1410 O O . LYS A 1 175 ? 1.987 -1.293 18.791 1.00 93.00 175 LYS A O 1
ATOM 1415 N N . ILE A 1 176 ? 3.197 -1.064 16.910 1.00 93.62 176 ILE A N 1
ATOM 1416 C CA . ILE A 1 176 ? 2.406 0.041 16.363 1.00 93.62 176 ILE A CA 1
ATOM 1417 C C . ILE A 1 176 ? 0.983 -0.399 16.014 1.00 93.62 176 ILE A C 1
ATOM 1419 O O . ILE A 1 176 ? 0.039 0.319 16.330 1.00 93.62 176 ILE A O 1
ATOM 1423 N N . CYS A 1 177 ? 0.793 -1.590 15.440 1.00 96.12 177 CYS A N 1
ATOM 1424 C CA . CYS A 1 177 ? -0.547 -2.124 15.191 1.00 96.12 177 CYS A CA 1
ATOM 1425 C C . CYS A 1 177 ? -1.323 -2.317 16.499 1.00 96.12 177 CYS A C 1
ATOM 1427 O O . CYS A 1 177 ? -2.494 -1.951 16.562 1.00 96.12 177 CYS A O 1
ATOM 1429 N N . THR A 1 178 ? -0.667 -2.824 17.551 1.00 96.12 178 THR A N 1
ATOM 1430 C CA . THR A 1 178 ? -1.295 -2.987 18.873 1.00 96.12 178 THR A CA 1
ATOM 1431 C C . THR A 1 178 ? -1.709 -1.634 19.442 1.00 96.12 178 THR A C 1
ATOM 1433 O O . THR A 1 178 ? -2.844 -1.452 19.870 1.00 96.12 178 THR A O 1
ATOM 1436 N N . ASP A 1 179 ? -0.785 -0.676 19.417 1.00 95.62 179 ASP A N 1
ATOM 1437 C CA . ASP A 1 179 ? -0.958 0.681 19.924 1.00 95.62 179 ASP A CA 1
ATOM 1438 C C . ASP A 1 179 ? -2.121 1.405 19.221 1.00 95.62 179 ASP A C 1
ATOM 1440 O O . ASP A 1 179 ? -3.011 1.954 19.875 1.00 95.62 179 ASP A O 1
ATOM 1444 N N . ILE A 1 180 ? -2.182 1.311 17.889 1.00 97.19 180 ILE A N 1
ATOM 1445 C CA . ILE A 1 180 ? -3.302 1.798 17.073 1.00 97.19 180 ILE A CA 1
ATOM 1446 C C . ILE A 1 180 ? -4.607 1.129 17.493 1.00 97.19 180 ILE A C 1
ATOM 1448 O O . ILE A 1 180 ? -5.612 1.814 17.682 1.00 97.19 180 ILE A O 1
ATOM 1452 N N . ALA A 1 181 ? -4.613 -0.198 17.618 1.00 97.94 181 ALA A N 1
ATOM 1453 C CA . ALA A 1 181 ? -5.828 -0.947 17.896 1.00 97.94 181 ALA A CA 1
ATOM 1454 C C . ALA A 1 181 ? -6.410 -0.600 19.272 1.00 97.94 181 ALA A C 1
ATOM 1456 O O . ALA A 1 181 ? -7.619 -0.401 19.388 1.00 97.94 181 ALA A O 1
ATOM 1457 N N . ILE A 1 182 ? -5.549 -0.433 20.283 1.00 96.56 182 ILE A N 1
ATOM 1458 C CA . ILE A 1 182 ? -5.928 0.035 21.622 1.00 96.56 182 ILE A CA 1
ATOM 1459 C C . ILE A 1 182 ? -6.562 1.430 21.555 1.00 96.56 182 ILE A C 1
ATOM 1461 O O . ILE A 1 182 ? -7.620 1.652 22.147 1.00 96.56 182 ILE A O 1
ATOM 1465 N N . ASP A 1 183 ? -5.953 2.366 20.821 1.00 96.88 183 ASP A N 1
ATOM 1466 C CA . ASP A 1 183 ? -6.499 3.719 20.684 1.00 96.88 183 ASP A CA 1
ATOM 1467 C C . ASP A 1 183 ? -7.844 3.716 19.935 1.00 96.88 183 ASP A C 1
ATOM 1469 O O . ASP A 1 183 ? -8.743 4.495 20.256 1.00 96.88 183 ASP A O 1
ATOM 1473 N N . CYS A 1 184 ? -8.013 2.817 18.962 1.00 98.44 184 CYS A N 1
ATOM 1474 C CA . CYS A 1 184 ? -9.254 2.651 18.209 1.00 98.44 184 CYS A CA 1
ATOM 1475 C C . CYS A 1 184 ? -10.416 2.151 19.077 1.00 98.44 184 CYS A C 1
ATOM 1477 O O . CYS A 1 184 ? -11.547 2.586 18.872 1.00 98.44 184 CYS A O 1
ATOM 1479 N N . VAL A 1 185 ? -10.159 1.290 20.066 1.00 97.44 185 VAL A N 1
ATOM 1480 C CA . VAL A 1 185 ? -11.200 0.732 20.953 1.00 97.44 185 VAL A CA 1
ATOM 1481 C C . VAL A 1 185 ? -11.424 1.542 22.236 1.00 97.44 185 VAL A C 1
ATOM 1483 O O . VAL A 1 185 ? -12.019 1.042 23.190 1.00 97.44 185 VAL A O 1
ATOM 1486 N N . ASN A 1 186 ? -10.960 2.794 22.286 1.00 95.75 186 ASN A N 1
ATOM 1487 C CA . ASN A 1 186 ? -11.156 3.664 23.445 1.00 95.75 186 ASN A CA 1
ATOM 1488 C C . ASN A 1 186 ? -12.655 3.887 23.723 1.00 95.75 186 ASN A C 1
ATOM 1490 O O . ASN A 1 186 ? -13.427 4.181 22.805 1.00 95.75 186 ASN A O 1
ATOM 1494 N N . ASP A 1 187 ? -13.063 3.783 24.991 1.00 91.81 187 ASP A N 1
ATOM 1495 C CA . ASP A 1 187 ? -14.452 4.031 25.407 1.00 91.81 187 ASP A CA 1
ATOM 1496 C C . ASP A 1 187 ? -14.893 5.467 25.093 1.00 91.81 187 ASP A C 1
ATOM 1498 O O . ASP A 1 187 ? -16.048 5.705 24.749 1.00 91.81 187 ASP A O 1
ATOM 1502 N N . ASP A 1 188 ? -13.960 6.419 25.166 1.00 94.12 188 ASP A N 1
ATOM 1503 C CA . ASP A 1 188 ? -14.180 7.793 24.729 1.00 94.12 188 ASP A CA 1
ATOM 1504 C C . ASP A 1 188 ? -13.937 7.899 23.217 1.00 94.12 188 ASP A C 1
ATOM 1506 O O . ASP A 1 188 ? -12.795 7.868 22.745 1.00 94.12 188 ASP A O 1
ATOM 1510 N N . LYS A 1 189 ? -15.026 8.025 22.451 1.00 95.12 189 LYS A N 1
ATOM 1511 C CA . LYS A 1 189 ? -14.982 8.079 20.983 1.00 95.12 189 LYS A CA 1
ATOM 1512 C C . LYS A 1 189 ? -14.157 9.243 20.432 1.00 95.12 189 LYS A C 1
ATOM 1514 O O . LYS A 1 189 ? -13.589 9.110 19.348 1.00 95.12 189 LYS A O 1
ATOM 1519 N N . GLU A 1 190 ? -14.052 10.352 21.166 1.00 94.50 190 GLU A N 1
ATOM 1520 C CA . GLU A 1 190 ? -13.300 11.531 20.722 1.00 94.50 190 GLU A CA 1
ATOM 1521 C C . GLU A 1 190 ? -11.787 11.303 20.828 1.00 94.50 190 GLU A C 1
ATOM 1523 O O . GLU A 1 190 ? -11.011 11.900 20.084 1.00 94.50 190 GLU A O 1
ATOM 1528 N N . LYS A 1 191 ? -11.359 10.374 21.694 1.00 95.81 191 LYS A N 1
ATOM 1529 C CA . LYS A 1 191 ? -9.954 9.954 21.819 1.00 95.81 191 LYS A CA 1
ATOM 1530 C C . LYS A 1 191 ? -9.528 8.934 20.770 1.00 95.81 191 LYS A C 1
ATOM 1532 O O . LYS A 1 191 ? -8.332 8.688 20.627 1.00 95.81 191 LYS A O 1
ATOM 1537 N N . ARG A 1 192 ? -10.470 8.330 20.040 1.00 97.81 192 ARG A N 1
ATOM 1538 C CA . ARG A 1 192 ? -10.134 7.415 18.943 1.00 97.81 192 ARG A CA 1
ATOM 1539 C C . ARG A 1 192 ? -9.489 8.214 17.807 1.00 97.81 192 ARG A C 1
ATOM 1541 O O . ARG A 1 192 ? -9.954 9.318 17.514 1.00 97.81 192 ARG A O 1
ATOM 1548 N N . PRO A 1 193 ? -8.470 7.691 17.112 1.00 97.75 193 PRO A N 1
ATOM 1549 C CA . PRO A 1 193 ? -7.840 8.400 16.003 1.00 97.75 193 PRO A CA 1
ATOM 1550 C C . PRO A 1 193 ? -8.797 8.556 14.809 1.00 97.75 193 PRO A C 1
ATOM 1552 O O . PRO A 1 193 ? -9.866 7.946 14.738 1.00 97.75 193 PRO A O 1
ATOM 1555 N N . ARG A 1 194 ? -8.441 9.423 13.856 1.00 95.75 194 ARG A N 1
ATOM 1556 C CA . ARG A 1 194 ? -9.060 9.418 12.519 1.00 95.75 194 ARG A CA 1
ATOM 1557 C C . ARG A 1 194 ? -8.352 8.394 11.642 1.00 95.75 194 ARG A C 1
ATOM 1559 O O . ARG A 1 194 ? -7.160 8.162 11.820 1.00 95.75 194 ARG A O 1
ATOM 1566 N N . ILE A 1 195 ? -9.043 7.861 10.637 1.00 96.12 195 ILE A N 1
ATOM 1567 C CA . ILE A 1 195 ? -8.454 6.868 9.726 1.00 96.12 195 ILE A CA 1
ATOM 1568 C C . ILE A 1 195 ? -7.185 7.369 9.017 1.00 96.12 195 ILE A C 1
ATOM 1570 O O . ILE A 1 195 ? -6.242 6.610 8.823 1.00 96.12 195 ILE A O 1
ATOM 1574 N N . VAL A 1 196 ? -7.109 8.667 8.712 1.00 92.00 196 VAL A N 1
ATOM 1575 C CA . VAL A 1 196 ? -5.909 9.292 8.131 1.00 92.00 196 VAL A CA 1
ATOM 1576 C C . VAL A 1 196 ? -4.695 9.237 9.064 1.00 92.00 196 VAL A C 1
ATOM 1578 O O . VAL A 1 196 ? -3.581 9.024 8.596 1.00 92.00 196 VAL A O 1
ATOM 1581 N N . GLU A 1 197 ? -4.910 9.362 10.376 1.00 94.12 197 GLU A N 1
ATOM 1582 C CA . GLU A 1 197 ? -3.852 9.271 11.389 1.00 94.12 197 GLU A CA 1
ATOM 1583 C C . GLU A 1 197 ? -3.433 7.816 11.619 1.00 94.12 197 GLU A C 1
ATOM 1585 O O . GLU A 1 197 ? -2.251 7.528 11.774 1.00 94.12 197 GLU A O 1
ATOM 1590 N N . ILE A 1 198 ? -4.390 6.881 11.574 1.00 95.19 198 ILE A N 1
ATOM 1591 C CA . ILE A 1 198 ? -4.102 5.440 11.617 1.00 95.19 198 ILE A CA 1
ATOM 1592 C C . ILE A 1 198 ? -3.181 5.057 10.461 1.00 95.19 198 ILE A C 1
ATOM 1594 O O . ILE A 1 198 ? -2.150 4.428 10.685 1.00 95.19 198 ILE A O 1
ATOM 1598 N N . ILE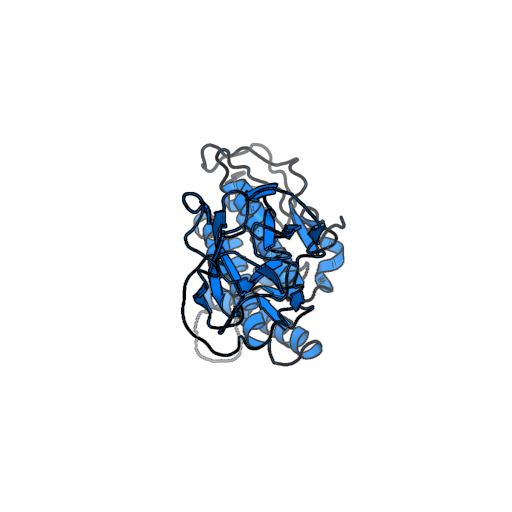 A 1 199 ? -3.531 5.470 9.238 1.00 88.69 199 ILE A N 1
ATOM 1599 C CA . ILE A 1 199 ? -2.697 5.241 8.060 1.00 88.69 199 ILE A CA 1
ATOM 1600 C C . ILE A 1 199 ? -1.324 5.858 8.291 1.00 88.69 199 ILE A C 1
ATOM 1602 O O . ILE A 1 199 ? -0.346 5.130 8.259 1.00 88.69 199 ILE A O 1
ATOM 1606 N N . LYS A 1 200 ? -1.223 7.136 8.663 1.00 86.44 200 LYS A N 1
ATOM 1607 C CA . LYS A 1 200 ? 0.071 7.768 8.964 1.00 86.44 200 LYS A CA 1
ATOM 1608 C C . LYS A 1 200 ? 0.928 6.981 9.979 1.00 86.44 200 LYS A C 1
ATOM 1610 O O . LYS A 1 200 ? 2.119 6.804 9.753 1.00 86.44 200 LYS A O 1
ATOM 1615 N N . ARG A 1 201 ? 0.347 6.434 11.046 1.00 90.75 201 ARG A N 1
ATOM 1616 C CA . ARG A 1 201 ? 1.087 5.612 12.024 1.00 90.75 201 ARG A CA 1
ATOM 1617 C C . ARG A 1 201 ? 1.528 4.262 11.451 1.00 90.75 201 ARG A C 1
ATOM 1619 O O . ARG A 1 201 ? 2.664 3.854 11.664 1.00 90.75 201 ARG A O 1
ATOM 1626 N N . LEU A 1 202 ? 0.673 3.584 10.679 1.00 84.88 202 LEU A N 1
ATOM 1627 C CA . LEU A 1 202 ? 1.055 2.361 9.948 1.00 84.88 202 LEU A CA 1
ATOM 1628 C C . LEU A 1 202 ? 2.163 2.645 8.930 1.00 84.88 202 LEU A C 1
ATOM 1630 O O . LEU A 1 202 ? 3.040 1.824 8.693 1.00 84.88 202 LEU A O 1
ATOM 1634 N N . ASN A 1 203 ? 2.142 3.834 8.348 1.00 78.06 203 ASN A N 1
ATOM 1635 C CA . ASN A 1 203 ? 3.128 4.276 7.387 1.00 78.06 203 ASN A CA 1
ATOM 1636 C C . ASN A 1 203 ? 4.525 4.416 8.024 1.00 78.06 203 ASN A C 1
ATOM 1638 O O . ASN A 1 203 ? 5.530 4.021 7.435 1.00 78.06 203 ASN A O 1
ATOM 1642 N N . GLU A 1 204 ? 4.572 4.928 9.252 1.00 76.81 204 GLU A N 1
ATOM 1643 C CA . GLU A 1 204 ? 5.783 5.087 10.068 1.00 76.81 204 GLU A CA 1
ATOM 1644 C C . GLU A 1 204 ? 6.258 3.771 10.713 1.00 76.81 204 GLU A C 1
ATOM 1646 O O . GLU A 1 204 ? 7.445 3.614 11.036 1.00 76.81 204 GLU A O 1
ATOM 1651 N N . ALA A 1 205 ? 5.347 2.799 10.865 1.00 66.19 205 ALA A N 1
ATOM 1652 C CA . ALA A 1 205 ? 5.650 1.460 11.372 1.00 66.19 205 ALA A CA 1
ATOM 1653 C C . ALA A 1 205 ? 6.624 0.686 10.504 1.00 66.19 205 ALA A C 1
ATOM 1655 O O . ALA A 1 205 ? 7.233 -0.272 10.972 1.00 66.19 205 ALA A O 1
ATOM 1656 N N . GLY A 1 206 ? 6.818 1.182 9.290 1.00 53.75 206 GLY A N 1
ATOM 1657 C CA . GLY A 1 206 ? 7.774 0.666 8.370 1.00 53.75 206 GLY A CA 1
ATOM 1658 C C . GLY A 1 206 ? 7.150 -0.340 7.419 1.00 53.75 206 GLY A C 1
ATOM 1659 O O . GLY A 1 206 ? 5.923 -0.500 7.328 1.00 53.75 206 GLY A O 1
ATOM 1660 N N . PRO A 1 207 ? 8.000 -0.940 6.598 1.00 51.09 207 PRO A N 1
ATOM 1661 C CA . PRO A 1 207 ? 7.514 -1.428 5.332 1.00 51.09 207 PRO A CA 1
ATOM 1662 C C . PRO A 1 207 ? 7.006 -2.871 5.288 1.00 51.09 207 PRO A C 1
ATOM 1664 O O . PRO A 1 207 ? 7.497 -3.726 6.014 1.00 51.09 207 PRO A O 1
ATOM 1667 N N . THR A 1 208 ? 6.016 -3.171 4.437 1.00 45.56 208 THR A N 1
ATOM 1668 C CA . THR A 1 208 ? 5.443 -4.530 4.307 1.00 45.56 208 THR A CA 1
ATOM 1669 C C . THR A 1 208 ? 6.543 -5.521 3.925 1.00 45.56 208 THR A C 1
ATOM 1671 O O . THR A 1 208 ? 7.165 -5.342 2.885 1.00 45.56 208 THR A O 1
ATOM 1674 N N . ILE A 1 209 ? 6.806 -6.531 4.763 1.00 44.69 209 ILE A N 1
ATOM 1675 C CA . ILE A 1 209 ? 7.931 -7.463 4.557 1.00 44.69 209 ILE A CA 1
ATOM 1676 C C . ILE A 1 209 ? 7.524 -8.623 3.646 1.00 44.69 209 ILE A C 1
ATOM 1678 O O . ILE A 1 209 ? 7.033 -9.618 4.158 1.00 44.69 209 ILE A O 1
ATOM 1682 N N . ASP A 1 210 ? 7.668 -8.506 2.329 1.00 39.91 210 ASP A N 1
ATOM 1683 C CA . ASP A 1 210 ? 7.278 -9.580 1.403 1.00 39.91 210 ASP A CA 1
ATOM 1684 C C . ASP A 1 210 ? 8.003 -10.898 1.743 1.00 39.91 210 ASP A C 1
ATOM 1686 O O . ASP A 1 210 ? 9.236 -10.987 1.684 1.00 39.91 210 ASP A O 1
ATOM 1690 N N . GLN A 1 211 ? 7.229 -11.905 2.159 1.00 39.09 211 GLN A N 1
ATOM 1691 C CA . GLN A 1 211 ? 7.754 -13.178 2.654 1.00 39.09 211 GLN A CA 1
ATOM 1692 C C . GLN A 1 211 ? 8.268 -14.099 1.554 1.00 39.09 211 GLN A C 1
ATOM 1694 O O . GLN A 1 211 ? 9.022 -15.016 1.870 1.00 39.09 211 GLN A O 1
ATOM 1699 N N . GLU A 1 212 ? 7.955 -13.844 0.282 1.00 34.25 212 GLU A N 1
ATOM 1700 C CA . GLU A 1 212 ? 8.577 -14.604 -0.807 1.00 34.25 212 GLU A CA 1
ATOM 1701 C C . GLU A 1 212 ? 10.014 -14.149 -1.098 1.00 34.25 212 GLU A C 1
ATOM 1703 O O . GLU A 1 212 ? 10.764 -14.896 -1.720 1.00 34.25 212 GLU A O 1
ATOM 1708 N N . ASN A 1 213 ? 10.448 -12.982 -0.595 1.00 35.97 213 ASN A N 1
ATOM 1709 C CA . ASN A 1 213 ? 11.718 -12.385 -1.019 1.00 35.97 213 ASN A CA 1
ATOM 1710 C C . ASN A 1 213 ? 12.606 -11.790 0.087 1.00 35.97 213 ASN A C 1
ATOM 1712 O O . ASN A 1 213 ? 13.674 -11.275 -0.237 1.00 35.97 213 ASN A O 1
ATOM 1716 N N . ASN A 1 214 ? 12.253 -11.873 1.378 1.00 32.75 214 ASN A N 1
ATOM 1717 C CA . ASN A 1 214 ? 13.065 -11.271 2.454 1.00 32.75 214 ASN A CA 1
ATOM 1718 C C . ASN A 1 214 ? 13.289 -9.751 2.229 1.00 32.75 214 ASN A C 1
ATOM 1720 O O . ASN A 1 214 ? 14.399 -9.235 2.367 1.00 32.75 214 ASN A O 1
ATOM 1724 N N . ILE A 1 215 ? 12.242 -9.006 1.850 1.00 36.16 215 ILE A N 1
ATOM 1725 C CA . ILE A 1 215 ? 12.344 -7.564 1.561 1.00 36.16 215 ILE A CA 1
ATOM 1726 C C . ILE A 1 215 ? 11.386 -6.784 2.441 1.00 36.16 215 ILE A C 1
ATOM 1728 O O . ILE A 1 215 ? 10.174 -6.929 2.343 1.00 36.16 215 ILE A O 1
ATOM 1732 N N . ILE A 1 216 ? 11.935 -5.867 3.226 1.00 32.91 216 ILE A N 1
ATOM 1733 C CA . ILE A 1 216 ? 11.206 -4.763 3.842 1.00 32.91 216 ILE A CA 1
ATOM 1734 C C . ILE A 1 216 ? 10.854 -3.748 2.724 1.00 32.91 216 ILE A C 1
ATOM 1736 O O . ILE A 1 216 ? 11.757 -3.089 2.216 1.00 32.91 216 ILE A O 1
ATOM 1740 N N . VAL A 1 217 ? 9.583 -3.634 2.291 1.00 30.78 217 VAL A N 1
ATOM 1741 C CA . VAL A 1 217 ? 9.125 -2.773 1.159 1.00 30.78 217 VAL A CA 1
ATOM 1742 C C . VAL A 1 217 ? 8.576 -1.390 1.575 1.00 30.78 217 VAL A C 1
ATOM 1744 O O . VAL A 1 217 ? 7.389 -1.338 1.931 1.00 30.78 217 VAL A O 1
ATOM 1747 N N . PRO A 1 218 ? 9.341 -0.261 1.551 1.00 27.84 218 PRO A N 1
ATOM 1748 C CA . PRO A 1 218 ? 8.866 1.088 1.918 1.00 27.84 218 PRO A CA 1
ATOM 1749 C C . PRO A 1 218 ? 7.696 1.508 1.045 1.00 27.84 218 PRO A C 1
ATOM 1751 O O . PRO A 1 218 ? 7.864 1.909 -0.098 1.00 27.84 218 PRO A O 1
ATOM 1754 N N . THR A 1 219 ? 6.497 1.496 1.610 1.00 35.56 219 THR A N 1
ATOM 1755 C CA . THR A 1 219 ? 5.564 2.599 1.370 1.00 35.56 219 THR A CA 1
ATOM 1756 C C . THR A 1 219 ? 6.207 3.802 2.070 1.00 35.56 219 THR A C 1
ATOM 1758 O O . THR A 1 219 ? 6.641 3.643 3.206 1.00 35.56 219 THR A O 1
ATOM 1761 N N . TYR A 1 220 ? 6.472 4.955 1.462 1.00 32.72 220 TYR A N 1
ATOM 1762 C CA . TYR A 1 220 ? 5.548 5.891 0.820 1.00 32.72 220 TYR A CA 1
ATOM 1763 C C . TYR A 1 220 ? 6.233 6.639 -0.319 1.00 32.72 220 TYR A C 1
ATOM 1765 O O . TYR A 1 220 ? 7.454 6.596 -0.470 1.00 32.72 220 TYR A O 1
ATOM 1773 N N . GLY A 1 221 ? 5.434 7.421 -1.048 1.00 35.69 221 GLY A N 1
ATOM 1774 C CA . GLY A 1 221 ? 5.940 8.579 -1.771 1.00 35.69 221 GLY A CA 1
ATOM 1775 C C . GLY A 1 221 ? 6.998 9.340 -0.957 1.00 35.69 221 GLY A C 1
ATOM 1776 O O . GLY A 1 221 ? 6.700 9.873 0.103 1.00 35.69 221 GLY A O 1
ATOM 1777 N N . LEU A 1 222 ? 8.224 9.312 -1.491 1.00 42.69 222 LEU A N 1
ATOM 1778 C CA . LEU A 1 222 ? 9.358 10.233 -1.341 1.00 42.69 222 LEU A CA 1
ATOM 1779 C C . LEU A 1 222 ? 9.612 10.853 0.055 1.00 42.69 222 LEU A C 1
ATOM 1781 O O . LEU A 1 222 ? 8.903 11.761 0.471 1.00 42.69 222 LEU A O 1
ATOM 1785 N N . THR A 1 223 ? 10.732 10.504 0.705 1.00 28.56 223 THR A N 1
ATOM 1786 C CA . THR A 1 223 ? 11.824 11.445 1.078 1.00 28.56 223 THR A CA 1
ATOM 1787 C C . THR A 1 223 ? 13.002 10.718 1.742 1.00 28.56 223 THR A C 1
ATOM 1789 O O . THR A 1 223 ? 12.849 9.696 2.403 1.00 28.56 223 THR A O 1
ATOM 1792 N N . ALA A 1 224 ? 14.198 11.241 1.472 1.00 39.56 224 ALA A N 1
ATOM 1793 C CA . ALA A 1 224 ? 15.508 10.702 1.808 1.00 39.56 224 ALA A CA 1
ATOM 1794 C C . ALA A 1 224 ? 15.779 10.610 3.320 1.00 39.56 224 ALA A C 1
ATOM 1796 O O . ALA A 1 224 ? 15.388 11.501 4.064 1.00 39.56 224 ALA A O 1
ATOM 1797 N N . HIS A 1 225 ? 16.505 9.570 3.750 1.00 29.50 225 HIS A N 1
ATOM 1798 C CA . HIS A 1 225 ? 17.859 9.670 4.321 1.00 29.50 225 HIS A CA 1
ATOM 1799 C C . HIS A 1 225 ? 18.336 8.319 4.908 1.00 29.50 225 HIS A C 1
ATOM 1801 O O . HIS A 1 225 ? 17.751 7.790 5.844 1.00 29.50 225 HIS A O 1
ATOM 1807 N N . THR A 1 226 ? 19.464 7.845 4.349 1.00 31.80 226 THR A N 1
ATOM 1808 C CA . THR A 1 226 ? 20.524 6.964 4.910 1.00 31.80 226 THR A CA 1
ATOM 1809 C C . THR A 1 226 ? 20.176 5.505 5.272 1.00 31.80 226 THR A C 1
ATOM 1811 O O . THR A 1 226 ? 19.507 5.258 6.263 1.00 31.80 226 THR A O 1
ATOM 1814 N N . THR A 1 227 ? 20.477 4.512 4.409 1.00 41.91 227 THR A N 1
ATOM 1815 C CA . THR A 1 227 ? 21.783 3.825 4.131 1.00 41.91 227 THR A CA 1
ATOM 1816 C C . THR A 1 227 ? 22.144 2.804 5.230 1.00 41.91 227 THR A C 1
ATOM 1818 O O . THR A 1 227 ? 22.445 3.222 6.338 1.00 41.91 227 THR A O 1
ATOM 1821 N N . HIS A 1 228 ? 22.113 1.478 5.008 1.00 29.81 228 HIS A N 1
ATOM 1822 C CA . HIS A 1 228 ? 23.209 0.789 4.304 1.00 29.81 228 HIS A CA 1
ATOM 1823 C C . HIS A 1 228 ? 22.925 -0.588 3.648 1.00 29.81 228 HIS A C 1
ATOM 1825 O O . HIS A 1 228 ? 23.784 -1.017 2.889 1.00 29.81 228 HIS A O 1
ATOM 1831 N N . ASP A 1 229 ? 21.763 -1.239 3.785 1.00 34.69 229 ASP A N 1
ATOM 1832 C CA . ASP A 1 229 ? 21.628 -2.661 3.365 1.00 34.69 229 ASP A CA 1
ATOM 1833 C C . ASP A 1 229 ? 20.668 -2.917 2.191 1.00 34.69 229 ASP A C 1
ATOM 1835 O O . ASP A 1 229 ? 19.937 -3.898 2.123 1.00 34.69 229 ASP A O 1
ATOM 1839 N N . ILE A 1 230 ? 20.691 -2.028 1.200 1.00 37.91 230 ILE A N 1
ATOM 1840 C CA . ILE A 1 230 ? 19.914 -2.127 -0.051 1.00 37.91 230 ILE A CA 1
ATOM 1841 C C . ILE A 1 230 ? 20.606 -3.020 -1.110 1.00 37.91 230 ILE A C 1
ATOM 1843 O O . ILE A 1 230 ? 20.301 -3.024 -2.306 1.00 37.91 230 ILE A O 1
ATOM 1847 N N . VAL A 1 231 ? 21.559 -3.841 -0.697 1.00 35.22 231 VAL A N 1
ATOM 1848 C CA . VAL A 1 231 ? 22.286 -4.674 -1.646 1.00 35.22 231 VAL A CA 1
ATOM 1849 C C . VAL A 1 231 ? 21.450 -5.918 -1.980 1.00 35.22 231 VAL A C 1
ATOM 1851 O O . VAL A 1 231 ? 21.336 -6.832 -1.174 1.00 35.22 231 VAL A O 1
ATOM 1854 N N . SER A 1 232 ? 20.929 -5.945 -3.216 1.00 42.44 232 SER A N 1
ATOM 1855 C CA . SER A 1 232 ? 20.540 -7.128 -4.018 1.00 42.44 232 SER A CA 1
ATOM 1856 C C . SER A 1 232 ? 19.074 -7.603 -4.072 1.00 42.44 232 SER A C 1
ATOM 1858 O O . SER A 1 232 ? 18.783 -8.782 -3.922 1.00 42.44 232 SER A O 1
ATOM 1860 N N . LEU A 1 233 ? 18.151 -6.734 -4.499 1.00 48.84 233 LEU A N 1
ATOM 1861 C CA . LEU A 1 233 ? 17.100 -7.233 -5.402 1.00 48.84 233 LEU A CA 1
ATOM 1862 C C . LEU A 1 233 ? 17.758 -7.532 -6.763 1.00 48.84 233 LEU A C 1
ATOM 1864 O O . LEU A 1 233 ? 18.412 -6.625 -7.291 1.00 48.84 233 LEU A O 1
ATOM 1868 N N . PRO A 1 234 ? 17.638 -8.739 -7.349 1.00 56.41 234 PRO A N 1
ATOM 1869 C CA . PRO A 1 234 ? 18.180 -8.989 -8.677 1.00 56.41 234 PRO A CA 1
ATOM 1870 C C . PRO A 1 234 ? 17.391 -8.154 -9.688 1.00 56.41 234 PRO A C 1
ATOM 1872 O O . PRO A 1 234 ? 16.229 -8.424 -9.981 1.00 56.41 234 PRO A O 1
ATOM 1875 N N . VAL A 1 235 ? 18.019 -7.099 -10.203 1.00 69.19 235 VAL A N 1
ATOM 1876 C CA . VAL A 1 235 ? 17.486 -6.370 -11.350 1.00 69.19 235 VAL A CA 1
ATOM 1877 C C . VAL A 1 235 ? 17.791 -7.205 -12.585 1.00 69.19 235 VAL A C 1
ATOM 1879 O O . VAL A 1 235 ? 18.955 -7.475 -12.889 1.00 69.19 235 VAL A O 1
ATOM 1882 N N . VAL A 1 236 ? 16.756 -7.634 -13.298 1.00 80.75 236 VAL A N 1
ATOM 1883 C CA . VAL A 1 236 ? 16.929 -8.418 -14.520 1.00 80.75 236 VAL A CA 1
ATOM 1884 C C . VAL A 1 236 ? 17.164 -7.460 -15.679 1.00 80.75 236 VAL A C 1
ATOM 1886 O O . VAL A 1 236 ? 16.387 -6.529 -15.896 1.00 80.75 236 VAL A O 1
ATOM 1889 N N . LYS A 1 237 ? 18.239 -7.687 -16.438 1.00 85.31 237 LYS A N 1
ATOM 1890 C CA . LYS A 1 237 ? 18.476 -6.994 -17.708 1.00 85.31 237 LYS A CA 1
ATOM 1891 C C . LYS A 1 237 ? 17.828 -7.788 -18.831 1.00 85.31 237 LYS A C 1
ATOM 1893 O O . LYS A 1 237 ? 18.239 -8.916 -19.095 1.00 85.31 237 LYS A O 1
ATOM 1898 N N . LEU A 1 238 ? 16.835 -7.198 -19.486 1.00 81.88 238 LEU A N 1
ATOM 1899 C CA . LEU A 1 238 ? 16.189 -7.771 -20.665 1.00 81.88 238 LEU A CA 1
ATOM 1900 C C . LEU A 1 238 ? 16.533 -6.944 -21.904 1.00 81.88 238 LEU A C 1
ATOM 1902 O O . LEU A 1 238 ? 16.546 -5.712 -21.861 1.00 81.88 238 LEU A O 1
ATOM 1906 N N . GLY A 1 239 ? 16.775 -7.633 -23.017 1.00 83.50 239 GLY A N 1
ATOM 1907 C CA . GLY A 1 239 ? 17.188 -7.029 -24.284 1.00 83.50 239 GLY A CA 1
ATOM 1908 C C . GLY A 1 239 ? 18.647 -7.338 -24.637 1.00 83.50 239 GLY A C 1
ATOM 1909 O O . GLY A 1 239 ? 19.274 -8.210 -24.041 1.00 83.50 239 GLY A O 1
ATOM 1910 N N . MET A 1 240 ? 19.261 -6.646 -25.598 1.00 87.12 240 MET A N 1
ATOM 1911 C CA . MET A 1 240 ? 18.817 -5.407 -26.256 1.00 87.12 240 MET A CA 1
ATOM 1912 C C . MET A 1 240 ? 18.067 -5.657 -27.566 1.00 87.12 240 MET A C 1
ATOM 1914 O O . MET A 1 240 ? 18.332 -6.640 -28.252 1.00 87.12 240 MET A O 1
ATOM 1918 N N . TRP A 1 241 ? 17.196 -4.722 -27.935 1.00 92.81 241 TRP A N 1
ATOM 1919 C CA . TRP A 1 241 ? 16.566 -4.648 -29.255 1.00 92.81 241 TRP A CA 1
ATOM 1920 C C . TRP A 1 241 ? 17.158 -3.481 -30.037 1.00 92.81 241 TRP A C 1
ATOM 1922 O O . TRP A 1 241 ? 17.470 -2.453 -29.437 1.00 92.81 241 TRP A O 1
ATOM 1932 N N . GLY A 1 242 ? 17.309 -3.643 -31.350 1.00 92.62 242 GLY A N 1
ATOM 1933 C CA . GLY A 1 242 ? 18.000 -2.694 -32.224 1.00 92.62 242 GLY A CA 1
ATOM 1934 C C . GLY A 1 242 ? 19.415 -3.136 -32.607 1.00 92.62 242 GLY A C 1
ATOM 1935 O O . GLY A 1 242 ? 19.777 -4.309 -32.500 1.00 92.62 242 GLY A O 1
ATOM 1936 N N . GLY A 1 243 ? 20.208 -2.182 -33.087 1.00 88.12 243 GLY A N 1
ATOM 1937 C CA . GLY A 1 243 ? 21.525 -2.401 -33.671 1.00 88.12 243 GLY A CA 1
ATOM 1938 C C . GLY A 1 243 ? 22.686 -2.465 -32.677 1.00 88.12 243 GLY A C 1
ATOM 1939 O O . GLY A 1 243 ? 22.653 -1.947 -31.563 1.00 88.12 243 GLY A O 1
ATOM 1940 N N . ASN A 1 244 ? 23.802 -3.037 -33.128 1.00 89.12 244 ASN A N 1
ATOM 1941 C CA . ASN A 1 244 ? 25.036 -3.144 -32.334 1.00 89.12 244 ASN A CA 1
ATOM 1942 C C . ASN A 1 244 ? 25.960 -1.920 -32.457 1.00 89.12 244 ASN A C 1
ATOM 1944 O O . ASN A 1 244 ? 27.055 -1.893 -31.886 1.00 89.12 244 ASN A O 1
ATOM 1948 N N . GLU A 1 245 ? 25.539 -0.904 -33.204 1.00 86.00 245 GLU A N 1
ATOM 1949 C CA . GLU A 1 245 ? 26.318 0.303 -33.441 1.00 86.00 245 GLU A CA 1
ATOM 1950 C C . GLU A 1 245 ? 26.273 1.274 -32.252 1.00 86.00 245 GLU A C 1
ATOM 1952 O O . GLU A 1 245 ? 25.324 1.302 -31.477 1.00 86.00 245 GLU A O 1
ATOM 1957 N N . GLY A 1 246 ? 27.313 2.099 -32.114 1.00 90.88 246 GLY A N 1
ATOM 1958 C CA . GLY A 1 246 ? 27.329 3.211 -31.163 1.00 90.88 246 GLY A CA 1
ATOM 1959 C C . GLY A 1 246 ? 27.951 2.905 -29.811 1.00 90.88 246 GLY A C 1
ATOM 1960 O O . GLY A 1 246 ? 28.468 1.814 -29.558 1.00 90.88 246 GLY A O 1
ATOM 1961 N N . ARG A 1 247 ? 27.950 3.926 -28.952 1.00 94.81 247 ARG A N 1
ATOM 1962 C CA . ARG A 1 247 ? 28.487 3.845 -27.595 1.00 94.81 247 ARG A CA 1
ATOM 1963 C C . ARG A 1 247 ? 27.506 3.081 -26.714 1.00 94.81 247 ARG A C 1
ATOM 1965 O O . ARG A 1 247 ? 26.321 3.393 -26.715 1.00 94.81 247 ARG A O 1
ATOM 1972 N N . TYR A 1 248 ? 28.011 2.107 -25.960 1.00 94.44 248 TYR A N 1
ATOM 1973 C CA . TYR A 1 248 ? 27.234 1.419 -24.933 1.00 94.44 248 TYR A CA 1
ATOM 1974 C C . TYR A 1 248 ? 27.046 2.325 -23.716 1.00 94.44 248 TYR A C 1
ATOM 1976 O O . TYR A 1 248 ? 27.994 2.965 -23.250 1.00 94.44 248 TYR A O 1
ATOM 1984 N N . HIS A 1 249 ? 25.821 2.363 -23.217 1.00 94.75 249 HIS A N 1
ATOM 1985 C CA . HIS A 1 249 ? 25.403 3.122 -22.059 1.00 94.75 249 HIS A CA 1
ATOM 1986 C C . HIS A 1 249 ? 24.759 2.190 -21.054 1.00 94.75 249 HIS A C 1
ATOM 1988 O O . HIS A 1 249 ? 23.872 1.405 -21.394 1.00 94.75 249 HIS A O 1
ATOM 1994 N N . ASP A 1 250 ? 25.198 2.325 -19.814 1.00 93.19 250 ASP A N 1
ATOM 1995 C CA . ASP A 1 250 ? 24.690 1.549 -18.706 1.00 93.19 250 ASP A CA 1
ATOM 1996 C C . ASP A 1 250 ? 24.611 2.404 -17.447 1.00 93.19 250 ASP A C 1
ATOM 1998 O O . ASP A 1 250 ? 25.172 3.503 -17.394 1.00 93.19 250 ASP A O 1
ATOM 2002 N N . LEU A 1 251 ? 23.902 1.896 -16.447 1.00 90.69 251 LEU A N 1
ATOM 2003 C CA . LEU A 1 251 ? 23.717 2.580 -15.179 1.00 90.69 251 LEU A CA 1
ATOM 2004 C C . LEU A 1 251 ? 24.885 2.304 -14.233 1.00 90.69 251 LEU A C 1
ATOM 2006 O O . LEU A 1 251 ? 25.273 1.159 -14.015 1.00 90.69 251 LEU A O 1
ATOM 2010 N N . SER A 1 252 ? 25.435 3.373 -13.655 1.00 83.88 252 SER A N 1
ATOM 2011 C CA . SER A 1 252 ? 26.461 3.296 -12.608 1.00 83.88 252 SER A CA 1
ATOM 2012 C C . SER A 1 252 ? 25.881 2.878 -11.258 1.00 83.88 252 SER A C 1
ATOM 2014 O O . SER A 1 252 ? 26.578 2.269 -10.450 1.00 83.88 252 SER A O 1
ATOM 2016 N N . VAL A 1 253 ? 24.608 3.202 -11.020 1.00 83.62 253 VAL A N 1
ATOM 2017 C CA . VAL A 1 253 ? 23.850 2.836 -9.825 1.00 83.62 253 VAL A CA 1
ATOM 2018 C C . VAL A 1 253 ? 22.637 2.032 -10.268 1.00 83.62 253 VAL A C 1
ATOM 2020 O O . VAL A 1 253 ? 21.883 2.468 -11.135 1.00 83.62 253 VAL A O 1
ATOM 2023 N N . MET A 1 254 ? 22.448 0.846 -9.689 1.00 86.06 254 MET A N 1
ATOM 2024 C CA . MET A 1 254 ? 21.334 -0.023 -10.071 1.00 86.06 254 MET A CA 1
ATOM 2025 C C . MET A 1 254 ? 19.990 0.669 -9.803 1.00 86.06 254 MET A C 1
ATOM 2027 O O . MET A 1 254 ? 19.802 1.231 -8.717 1.00 86.06 254 MET A O 1
ATOM 2031 N N . PRO A 1 255 ? 19.063 0.659 -10.774 1.00 88.06 255 PRO A N 1
ATOM 2032 C CA . PRO A 1 255 ? 17.793 1.347 -10.639 1.00 88.06 255 PRO A CA 1
ATOM 2033 C C . PRO A 1 255 ? 16.825 0.548 -9.766 1.00 88.06 255 PRO A C 1
ATOM 2035 O O . PRO A 1 255 ? 16.774 -0.675 -9.849 1.00 88.06 255 PRO A O 1
ATOM 2038 N N . ARG A 1 256 ? 16.033 1.258 -8.960 1.00 83.38 256 ARG A N 1
ATOM 2039 C CA . ARG A 1 256 ? 14.936 0.698 -8.156 1.00 83.38 256 ARG A CA 1
ATOM 2040 C C . ARG A 1 256 ? 13.562 1.157 -8.604 1.00 83.38 256 ARG A C 1
ATOM 2042 O O . ARG A 1 256 ? 12.597 0.419 -8.475 1.00 83.38 256 ARG A O 1
ATOM 2049 N N . ARG A 1 257 ? 13.452 2.401 -9.066 1.00 86.25 257 ARG A N 1
ATOM 2050 C CA . ARG A 1 257 ? 12.171 2.983 -9.462 1.00 86.25 257 ARG A CA 1
ATOM 2051 C C . ARG A 1 257 ? 12.375 4.045 -10.522 1.00 86.25 257 ARG A C 1
ATOM 2053 O O . ARG A 1 257 ? 13.069 5.024 -10.268 1.00 86.25 257 ARG A O 1
ATOM 2060 N N . LEU A 1 258 ? 11.700 3.901 -11.652 1.00 91.94 258 LEU A N 1
ATOM 2061 C CA . LEU A 1 258 ? 11.650 4.932 -12.679 1.00 91.94 258 LEU A CA 1
ATOM 2062 C C . LEU A 1 258 ? 10.749 6.093 -12.222 1.00 91.94 258 LEU A C 1
ATOM 2064 O O . LEU A 1 258 ? 9.674 5.866 -11.669 1.00 91.94 258 LEU A O 1
ATOM 2068 N N . LEU A 1 259 ? 11.183 7.336 -12.435 1.00 86.12 259 LEU A N 1
ATOM 2069 C CA . LEU A 1 259 ? 10.434 8.542 -12.056 1.00 86.12 259 LEU A CA 1
ATOM 2070 C C . LEU A 1 259 ? 9.979 9.329 -13.277 1.00 86.12 259 LEU A C 1
ATOM 2072 O O . LEU A 1 259 ? 8.812 9.695 -13.407 1.00 86.12 259 LEU A O 1
ATOM 2076 N N . THR A 1 260 ? 10.919 9.618 -14.171 1.00 93.00 260 THR A N 1
ATOM 2077 C CA . THR A 1 260 ? 10.646 10.405 -15.367 1.00 93.00 260 THR A CA 1
ATOM 2078 C C . THR A 1 260 ? 11.331 9.791 -16.562 1.00 93.00 260 THR A C 1
ATOM 2080 O O . THR A 1 260 ? 12.382 9.172 -16.426 1.00 93.00 260 THR A O 1
ATOM 2083 N N . MET A 1 261 ? 10.754 9.997 -17.738 1.00 95.19 261 MET A N 1
ATOM 2084 C CA . MET A 1 261 ? 11.402 9.643 -18.988 1.00 95.19 261 MET A CA 1
ATOM 2085 C C . MET A 1 261 ? 11.138 10.729 -20.020 1.00 95.19 261 MET A C 1
ATOM 2087 O O . MET A 1 261 ? 10.000 11.101 -20.288 1.00 95.19 261 MET A O 1
ATOM 2091 N N . THR A 1 262 ? 12.208 11.240 -20.597 1.00 94.81 262 THR A N 1
ATOM 2092 C CA . THR A 1 262 ? 12.215 12.262 -21.626 1.00 94.81 262 THR A CA 1
ATOM 2093 C C . THR A 1 262 ? 12.704 11.620 -22.911 1.00 94.81 262 THR A C 1
ATOM 2095 O O . THR A 1 262 ? 13.836 11.144 -22.984 1.00 94.81 262 THR A O 1
ATOM 2098 N N . VAL A 1 263 ? 11.856 11.617 -23.934 1.00 95.62 263 VAL A N 1
ATOM 2099 C CA . VAL A 1 263 ? 12.202 11.079 -25.250 1.00 95.62 263 VAL A CA 1
ATOM 2100 C C . VAL A 1 263 ? 12.199 12.214 -26.251 1.00 95.62 263 VAL A C 1
ATOM 2102 O O . VAL A 1 263 ? 11.271 13.026 -26.301 1.00 95.62 263 VAL A O 1
ATOM 2105 N N . ARG A 1 264 ? 13.257 12.267 -27.051 1.00 94.75 264 ARG A N 1
ATOM 2106 C CA . ARG A 1 264 ? 13.328 13.094 -28.245 1.00 94.75 264 ARG A CA 1
ATOM 2107 C C . ARG A 1 264 ? 13.183 12.187 -29.453 1.00 94.75 264 ARG A C 1
ATOM 2109 O O . ARG A 1 264 ? 13.906 11.197 -29.567 1.00 94.75 264 ARG A O 1
ATOM 2116 N N . CYS A 1 265 ? 12.241 12.522 -30.316 1.00 92.88 265 CYS A N 1
ATOM 2117 C CA . CYS A 1 265 ? 11.985 11.771 -31.530 1.00 92.88 265 CYS A CA 1
ATOM 2118 C C . CYS A 1 265 ? 11.564 12.701 -32.671 1.00 92.88 265 CYS A C 1
ATOM 2120 O O . CYS A 1 265 ? 10.967 13.755 -32.444 1.00 92.88 265 CYS A O 1
ATOM 2122 N N . GLY A 1 266 ? 11.861 12.270 -33.890 1.00 88.62 266 GLY A N 1
ATOM 2123 C CA . GLY A 1 266 ? 11.176 12.654 -35.120 1.00 88.62 266 GLY A CA 1
ATOM 2124 C C . GLY A 1 266 ? 10.666 11.379 -35.782 1.00 88.62 266 GLY A C 1
ATOM 2125 O O . GLY A 1 266 ? 9.955 10.602 -35.153 1.00 88.62 266 GLY A O 1
ATOM 2126 N N . GLU A 1 267 ? 11.120 11.101 -37.003 1.00 88.50 267 GLU A N 1
ATOM 2127 C CA . GLU A 1 267 ? 10.875 9.810 -37.664 1.00 88.50 267 GLU A CA 1
ATOM 2128 C C . GLU A 1 267 ? 11.539 8.625 -36.923 1.00 88.50 267 GLU A C 1
ATOM 2130 O O . GLU A 1 267 ? 11.065 7.497 -36.997 1.00 88.50 267 GLU A O 1
ATOM 2135 N N . ALA A 1 268 ? 12.639 8.866 -36.199 1.00 93.00 268 ALA A N 1
ATOM 2136 C CA . ALA A 1 268 ? 13.319 7.887 -35.343 1.00 93.00 268 ALA A CA 1
ATOM 2137 C C . ALA A 1 268 ? 13.428 8.400 -33.901 1.00 93.00 268 ALA A C 1
ATOM 2139 O O . ALA A 1 268 ? 13.226 9.589 -33.641 1.00 93.00 268 ALA A O 1
ATOM 2140 N N . ILE A 1 269 ? 13.804 7.522 -32.967 1.00 96.12 269 ILE A N 1
ATOM 2141 C CA . ILE A 1 269 ? 14.152 7.925 -31.604 1.00 96.12 269 ILE A CA 1
ATOM 2142 C C . ILE A 1 269 ? 15.567 8.508 -31.602 1.00 96.12 269 ILE A C 1
ATOM 2144 O O . ILE A 1 269 ? 16.565 7.792 -31.699 1.00 96.12 269 ILE A O 1
ATOM 2148 N N . ASP A 1 270 ? 15.655 9.828 -31.482 1.00 95.12 270 ASP A N 1
ATOM 2149 C CA . ASP A 1 270 ? 16.922 10.552 -31.451 1.00 95.12 270 ASP A CA 1
ATOM 2150 C C . ASP A 1 270 ? 17.648 10.341 -30.130 1.00 95.12 270 ASP A C 1
ATOM 2152 O O . ASP A 1 270 ? 18.856 10.098 -30.120 1.00 95.12 270 ASP A O 1
ATOM 2156 N N . SER A 1 271 ? 16.923 10.438 -29.012 1.00 96.44 271 SER A N 1
ATOM 2157 C CA . SER A 1 271 ? 17.507 10.206 -27.698 1.00 96.44 271 SER A CA 1
ATOM 2158 C C . SER A 1 271 ? 16.514 9.934 -26.576 1.00 96.44 271 SER A C 1
ATOM 2160 O O . SER A 1 271 ? 15.346 10.320 -26.625 1.00 96.44 271 SER A O 1
ATOM 2162 N N . ILE A 1 272 ? 17.039 9.307 -25.522 1.00 96.50 272 ILE A N 1
ATOM 2163 C CA . ILE A 1 272 ? 16.348 9.059 -24.258 1.00 96.50 272 ILE A CA 1
ATOM 2164 C C . ILE A 1 272 ? 17.154 9.629 -23.086 1.00 96.50 272 ILE A C 1
ATOM 2166 O O . ILE A 1 272 ? 18.383 9.548 -23.041 1.00 96.50 272 ILE A O 1
ATOM 2170 N N . GLU A 1 273 ? 16.446 10.209 -22.129 1.00 96.69 273 GLU A N 1
ATOM 2171 C CA . GLU A 1 273 ? 16.937 10.596 -20.810 1.00 96.69 273 GLU A CA 1
ATOM 2172 C C . GLU A 1 273 ? 15.881 10.185 -19.787 1.00 96.69 273 GLU A C 1
ATOM 2174 O O . GLU A 1 273 ? 14.688 10.249 -20.069 1.00 96.69 273 GLU A O 1
ATOM 2179 N N . PHE A 1 274 ? 16.281 9.747 -18.604 1.00 96.94 274 PHE A N 1
ATOM 2180 C CA . PHE A 1 274 ? 15.336 9.377 -17.559 1.00 96.94 274 PHE A CA 1
ATOM 2181 C C . PHE A 1 274 ? 15.905 9.656 -16.181 1.00 96.94 274 PHE A C 1
ATOM 2183 O O . PHE A 1 274 ? 17.123 9.644 -15.991 1.00 96.94 274 PHE A O 1
ATOM 2190 N N . SER A 1 275 ? 15.014 9.880 -15.217 1.00 93.69 275 SER A N 1
ATOM 2191 C CA . SER A 1 275 ? 15.383 9.906 -13.806 1.00 93.69 275 SER A CA 1
ATOM 2192 C C . SER A 1 275 ? 14.782 8.732 -13.056 1.00 93.69 275 SER A C 1
ATOM 2194 O O . SER A 1 275 ? 13.699 8.244 -13.393 1.00 93.69 275 SER A O 1
ATOM 2196 N N . TYR A 1 276 ? 15.515 8.243 -12.066 1.00 91.94 276 TYR A N 1
ATOM 2197 C CA . TYR A 1 276 ? 15.154 7.065 -11.296 1.00 91.94 276 TYR A CA 1
ATOM 2198 C C . TYR A 1 276 ? 15.704 7.161 -9.876 1.00 91.94 276 TYR A C 1
ATOM 2200 O O . TYR A 1 276 ? 16.704 7.830 -9.630 1.00 91.94 276 TYR A O 1
ATOM 2208 N N . ILE A 1 277 ? 15.068 6.463 -8.940 1.00 84.31 277 ILE A N 1
ATOM 2209 C CA . ILE A 1 277 ? 15.643 6.214 -7.620 1.00 84.31 277 ILE A CA 1
ATOM 2210 C C . ILE A 1 277 ? 16.572 5.011 -7.728 1.00 84.31 277 ILE A C 1
ATOM 2212 O O . ILE A 1 277 ? 16.151 3.945 -8.185 1.00 84.31 277 ILE A O 1
ATOM 2216 N N . GLY A 1 278 ? 17.828 5.185 -7.330 1.00 80.81 278 GLY A N 1
ATOM 2217 C CA . GLY A 1 278 ? 18.830 4.127 -7.300 1.00 80.81 278 GLY A CA 1
ATOM 2218 C C . GLY A 1 278 ? 18.766 3.272 -6.034 1.00 80.81 278 GLY A C 1
ATOM 2219 O O . GLY A 1 278 ? 18.054 3.569 -5.072 1.00 80.81 278 GLY A O 1
ATOM 2220 N N . VAL A 1 279 ? 19.571 2.212 -6.006 1.00 74.56 279 VAL A N 1
ATOM 2221 C CA . VAL A 1 279 ? 19.860 1.422 -4.793 1.00 74.56 279 VAL A CA 1
ATOM 2222 C C . VAL A 1 279 ? 20.458 2.268 -3.656 1.00 74.56 279 VAL A C 1
ATOM 2224 O O . VAL A 1 279 ? 20.323 1.957 -2.484 1.00 74.56 279 VAL A O 1
ATOM 2227 N N . ASP A 1 280 ? 21.056 3.411 -3.943 1.00 73.81 280 ASP A N 1
ATOM 2228 C CA . ASP A 1 280 ? 21.500 4.351 -2.910 1.00 73.81 280 ASP A CA 1
ATOM 2229 C C . ASP A 1 280 ? 20.374 5.248 -2.351 1.00 73.81 280 ASP A C 1
ATOM 2231 O O . ASP A 1 280 ? 20.648 6.151 -1.559 1.00 73.81 280 ASP A O 1
ATOM 2235 N N . LEU A 1 281 ? 19.119 5.011 -2.759 1.00 67.81 281 LEU A N 1
ATOM 2236 C CA . LEU A 1 281 ? 17.928 5.812 -2.444 1.00 67.81 281 LEU A CA 1
ATOM 2237 C C . LEU A 1 281 ? 17.991 7.267 -2.914 1.00 67.81 281 LEU A C 1
ATOM 2239 O O . LEU A 1 281 ? 17.200 8.096 -2.458 1.00 67.81 281 LEU A O 1
ATOM 2243 N N . LYS A 1 282 ? 18.910 7.599 -3.819 1.00 75.62 282 LYS A N 1
ATOM 2244 C CA . LYS A 1 282 ? 18.998 8.937 -4.401 1.00 75.62 282 LYS A CA 1
ATOM 2245 C C . LYS A 1 282 ? 18.363 8.949 -5.774 1.00 75.62 282 LYS A C 1
ATOM 2247 O O . LYS A 1 282 ? 18.299 7.927 -6.455 1.00 75.62 282 LYS A O 1
ATOM 2252 N N . GLU A 1 283 ? 17.888 10.123 -6.167 1.00 84.31 283 GLU A N 1
ATOM 2253 C CA . GLU A 1 283 ? 17.514 10.352 -7.552 1.00 84.31 283 GLU A CA 1
ATOM 2254 C C . GLU A 1 283 ? 18.778 10.466 -8.402 1.00 84.31 283 GLU A C 1
ATOM 2256 O O . GLU A 1 283 ? 19.691 11.238 -8.102 1.00 84.31 283 GLU A O 1
ATOM 2261 N N . HIS A 1 284 ? 18.804 9.691 -9.476 1.00 90.69 284 HIS A N 1
ATOM 2262 C CA . HIS A 1 284 ? 19.813 9.731 -10.518 1.00 90.69 284 HIS A CA 1
ATOM 2263 C C . HIS A 1 284 ? 19.150 10.137 -11.815 1.00 90.69 284 HIS A C 1
ATOM 2265 O O . HIS A 1 284 ? 18.023 9.735 -12.099 1.00 90.69 284 HIS A O 1
ATOM 2271 N N . VAL A 1 285 ? 19.882 10.886 -12.627 1.00 94.19 285 VAL A N 1
ATOM 2272 C CA . VAL A 1 285 ? 19.515 11.160 -14.014 1.00 94.19 285 VAL A CA 1
ATOM 2273 C C . VAL A 1 285 ? 20.486 10.396 -14.896 1.00 94.19 285 VAL A C 1
ATOM 2275 O O . VAL A 1 285 ? 21.698 10.450 -14.687 1.00 94.19 285 VAL A O 1
ATOM 2278 N N . SER A 1 286 ? 19.953 9.666 -15.867 1.00 95.88 286 SER A N 1
ATOM 2279 C CA . SER A 1 286 ? 20.739 8.936 -16.846 1.00 95.88 286 SER A CA 1
ATOM 2280 C C . SER A 1 286 ? 20.341 9.323 -18.258 1.00 95.88 286 SER A C 1
ATOM 2282 O O . SER A 1 286 ? 19.170 9.542 -18.566 1.00 95.88 286 SER A O 1
ATOM 2284 N N . GLY A 1 287 ? 21.348 9.400 -19.118 1.00 90.50 287 GLY A N 1
ATOM 2285 C CA . GLY A 1 287 ? 21.238 10.070 -20.398 1.00 90.50 287 GLY A CA 1
ATOM 2286 C C . GLY A 1 287 ? 21.682 11.529 -20.314 1.00 90.50 287 GLY A C 1
ATOM 2287 O O . GLY A 1 287 ? 22.280 11.967 -19.337 1.00 90.50 287 GLY A O 1
ATOM 2288 N N . ARG A 1 288 ? 21.467 12.307 -21.364 1.00 94.12 288 ARG A N 1
ATOM 2289 C CA . ARG A 1 288 ? 20.833 11.925 -22.631 1.00 94.12 288 ARG A CA 1
ATOM 2290 C C . ARG A 1 288 ? 21.683 10.960 -23.476 1.00 94.12 288 ARG A C 1
ATOM 2292 O O . ARG A 1 288 ? 22.837 11.252 -23.781 1.00 94.12 288 ARG A O 1
ATOM 2299 N N . TRP A 1 289 ? 21.107 9.829 -23.881 1.00 95.94 289 TRP A N 1
ATOM 2300 C CA . TRP A 1 289 ? 21.730 8.863 -24.795 1.00 95.94 289 TRP A CA 1
ATOM 2301 C C . TRP A 1 289 ? 21.179 9.058 -26.203 1.00 95.94 289 TRP A C 1
ATOM 2303 O O . TRP A 1 289 ? 19.974 8.922 -26.401 1.00 95.94 289 TRP A O 1
ATOM 2313 N N . GLY A 1 290 ? 22.051 9.393 -27.154 1.00 93.88 290 GLY A N 1
ATOM 2314 C CA . GLY A 1 290 ? 21.708 9.742 -28.532 1.00 93.88 290 GLY A CA 1
ATOM 2315 C C . GLY A 1 290 ? 21.862 11.235 -28.842 1.00 93.88 290 GLY A C 1
ATOM 2316 O O . GLY A 1 290 ? 22.468 12.002 -28.082 1.00 93.88 290 GLY A O 1
ATOM 2317 N N . GLY A 1 291 ? 21.329 11.651 -29.987 1.00 90.75 291 GLY A N 1
ATOM 2318 C CA . GLY A 1 291 ? 21.517 12.986 -30.544 1.00 90.75 291 GLY A CA 1
ATOM 2319 C C . GLY A 1 291 ? 20.558 14.054 -30.017 1.00 90.75 291 GLY A C 1
ATOM 2320 O O . GLY A 1 291 ? 19.618 13.815 -29.260 1.00 90.75 291 GLY A O 1
ATOM 2321 N N . THR A 1 292 ? 20.817 15.288 -30.446 1.00 85.44 292 THR A N 1
ATOM 2322 C CA . THR A 1 292 ? 19.959 16.468 -30.229 1.00 85.44 292 THR A CA 1
ATOM 2323 C C . THR A 1 292 ? 18.916 16.659 -31.328 1.00 85.44 292 THR A C 1
ATOM 2325 O O . THR A 1 292 ? 18.144 17.613 -31.254 1.00 85.44 292 THR A O 1
ATOM 2328 N N . TYR A 1 293 ? 18.962 15.832 -32.374 1.00 74.69 293 TYR A N 1
ATOM 2329 C CA . TYR A 1 293 ? 18.094 15.926 -33.546 1.00 74.69 293 TYR A CA 1
ATOM 2330 C C . TYR A 1 293 ? 16.645 15.572 -33.182 1.00 74.69 293 TYR A C 1
ATOM 2332 O O . TYR A 1 293 ? 16.407 15.039 -32.104 1.00 74.69 293 TYR A O 1
ATOM 2340 N N . GLY A 1 294 ? 15.684 15.935 -34.031 1.00 71.19 294 GLY A N 1
ATOM 2341 C CA . GLY A 1 294 ? 14.258 15.712 -33.775 1.00 71.19 294 GLY A CA 1
ATOM 2342 C C . GLY A 1 294 ? 13.545 16.891 -33.111 1.00 71.19 294 GLY A C 1
ATOM 2343 O O . GLY A 1 294 ? 14.107 17.978 -32.942 1.00 71.19 294 GLY A O 1
ATOM 2344 N N . GLU A 1 295 ? 12.277 16.674 -32.767 1.00 80.00 295 GLU A N 1
ATOM 2345 C CA . GLU A 1 295 ? 11.389 17.710 -32.238 1.00 80.00 295 GLU A CA 1
ATOM 2346 C C . GLU A 1 295 ? 11.694 18.070 -30.771 1.00 80.00 295 GLU A C 1
ATOM 2348 O O . GLU A 1 295 ? 12.656 17.599 -30.148 1.00 80.00 295 GLU A O 1
ATOM 2353 N N . ALA A 1 296 ? 10.888 18.962 -30.190 1.00 82.12 296 ALA A N 1
ATOM 2354 C CA . ALA A 1 296 ? 10.959 19.249 -28.764 1.00 82.12 296 ALA A CA 1
ATOM 2355 C C . ALA A 1 296 ? 10.790 17.944 -27.955 1.00 82.12 296 ALA A C 1
ATOM 2357 O O . ALA A 1 296 ? 9.946 17.112 -28.285 1.00 82.12 296 ALA A O 1
ATOM 2358 N N . PRO A 1 297 ? 11.600 17.734 -26.905 1.00 89.56 297 PRO A N 1
ATOM 2359 C CA . PRO A 1 297 ? 11.573 16.487 -26.165 1.00 89.56 297 PRO A CA 1
ATOM 2360 C C . PRO A 1 297 ? 10.259 16.387 -25.389 1.00 89.56 297 PRO A C 1
ATOM 2362 O O . PRO A 1 297 ? 9.842 17.345 -24.734 1.00 89.56 297 PRO A O 1
ATOM 2365 N N . ARG A 1 298 ? 9.620 15.218 -25.417 1.00 93.00 298 ARG A N 1
ATOM 2366 C CA . ARG A 1 298 ? 8.396 14.969 -24.657 1.00 93.00 298 ARG A CA 1
ATOM 2367 C C . ARG A 1 298 ? 8.743 14.207 -23.382 1.00 93.00 298 ARG A C 1
ATOM 2369 O O . ARG A 1 298 ? 9.326 13.124 -23.432 1.00 93.00 298 ARG A O 1
ATOM 2376 N N . LYS A 1 299 ? 8.388 14.797 -22.239 1.00 91.62 299 LYS A N 1
ATOM 2377 C CA . LYS A 1 299 ? 8.649 14.255 -20.902 1.00 91.62 299 LYS A CA 1
ATOM 2378 C C . LYS A 1 299 ? 7.405 13.580 -20.333 1.00 91.62 299 LYS A C 1
ATOM 2380 O O . LYS A 1 299 ? 6.336 14.181 -20.292 1.00 91.62 299 LYS A O 1
ATOM 2385 N N . ILE A 1 300 ? 7.578 12.354 -19.861 1.00 89.50 300 ILE A N 1
ATOM 2386 C CA . ILE A 1 300 ? 6.630 11.611 -19.036 1.00 89.50 300 ILE A CA 1
ATOM 2387 C C . ILE A 1 300 ? 7.074 11.753 -17.583 1.00 89.50 300 ILE A C 1
ATOM 2389 O O . ILE A 1 300 ? 8.257 11.604 -17.264 1.00 89.50 300 ILE A O 1
ATOM 2393 N N . ILE A 1 301 ? 6.112 12.038 -16.711 1.00 85.50 301 ILE A N 1
ATOM 2394 C CA . ILE A 1 301 ? 6.288 12.067 -15.261 1.00 85.50 301 ILE A CA 1
ATOM 2395 C C . ILE A 1 301 ? 5.376 10.984 -14.703 1.00 85.50 301 ILE A C 1
ATOM 2397 O O . ILE A 1 301 ? 4.160 11.071 -14.869 1.00 85.50 301 ILE A O 1
ATOM 2401 N N . LEU A 1 302 ? 5.966 9.965 -14.085 1.00 79.31 302 LEU A N 1
ATOM 2402 C CA . LEU A 1 302 ? 5.214 8.869 -13.492 1.00 79.31 302 LEU A CA 1
ATOM 2403 C C . LEU A 1 302 ? 4.708 9.300 -12.115 1.00 79.31 302 LEU A C 1
ATOM 2405 O O . LEU A 1 302 ? 5.470 9.808 -11.286 1.00 79.31 302 LEU A O 1
ATOM 2409 N N . GLY A 1 303 ? 3.410 9.110 -11.875 1.00 66.06 303 GLY A N 1
ATOM 2410 C CA . GLY A 1 303 ? 2.815 9.308 -10.558 1.00 66.06 303 GLY A CA 1
ATOM 2411 C C . GLY A 1 303 ? 3.405 8.379 -9.480 1.00 66.06 303 GLY A C 1
ATOM 2412 O O . GLY A 1 303 ? 4.070 7.391 -9.794 1.00 66.06 303 GLY A O 1
ATOM 2413 N N . PRO A 1 304 ? 3.143 8.646 -8.188 1.00 63.16 304 PRO A N 1
ATOM 2414 C CA . PRO A 1 304 ? 3.700 7.870 -7.071 1.00 63.16 304 PRO A CA 1
ATOM 2415 C C . PRO A 1 304 ? 3.400 6.365 -7.128 1.00 63.16 304 PRO A C 1
ATOM 2417 O O . PRO A 1 304 ? 4.261 5.557 -6.793 1.00 63.16 304 PRO A O 1
ATOM 2420 N N . ASP A 1 305 ? 2.233 5.986 -7.639 1.00 71.50 305 ASP A N 1
ATOM 2421 C CA . ASP A 1 305 ? 1.822 4.582 -7.784 1.00 71.50 305 ASP A CA 1
ATOM 2422 C C . ASP A 1 305 ? 1.857 4.113 -9.246 1.00 71.50 305 ASP A C 1
ATOM 2424 O O . ASP A 1 305 ? 1.414 3.012 -9.569 1.00 71.50 305 ASP A O 1
ATOM 2428 N N . GLU A 1 306 ? 2.343 4.969 -10.149 1.00 78.50 306 GLU A N 1
ATOM 2429 C CA . GLU A 1 306 ? 2.412 4.686 -11.577 1.00 78.50 306 GLU A CA 1
ATOM 2430 C C . GLU A 1 306 ? 3.715 3.962 -11.901 1.00 78.50 306 GLU A C 1
ATOM 2432 O O . GLU A 1 306 ? 4.809 4.469 -11.643 1.00 78.50 306 GLU A O 1
ATOM 2437 N N . ILE A 1 307 ? 3.578 2.765 -12.461 1.00 85.50 307 ILE A N 1
ATOM 2438 C CA . ILE A 1 307 ? 4.680 1.887 -12.844 1.00 85.50 307 ILE A CA 1
ATOM 2439 C C . ILE A 1 307 ? 4.561 1.541 -14.321 1.00 85.50 307 ILE A C 1
ATOM 2441 O O . ILE A 1 307 ? 3.459 1.417 -14.857 1.00 85.50 307 ILE A O 1
ATOM 2445 N N . VAL A 1 308 ? 5.706 1.369 -14.975 1.00 89.88 308 VAL A N 1
ATOM 2446 C CA . VAL A 1 308 ? 5.754 0.917 -16.364 1.00 89.88 308 VAL A CA 1
ATOM 2447 C C . VAL A 1 308 ? 5.674 -0.605 -16.384 1.00 89.88 308 VAL A C 1
ATOM 2449 O O . VAL A 1 308 ? 6.556 -1.276 -15.848 1.00 89.88 308 VAL A O 1
ATOM 2452 N N . GLN A 1 309 ? 4.623 -1.136 -17.001 1.00 87.31 309 GLN A N 1
ATOM 2453 C CA . GLN A 1 309 ? 4.353 -2.577 -17.073 1.00 87.31 309 GLN A CA 1
ATOM 2454 C C . GLN A 1 309 ? 4.747 -3.181 -18.415 1.00 87.31 309 GLN A C 1
ATOM 2456 O O . GLN A 1 309 ? 4.962 -4.384 -18.524 1.00 87.31 309 GLN A O 1
ATOM 2461 N N . GLU A 1 310 ? 4.850 -2.350 -19.446 1.00 90.00 310 GLU A N 1
ATOM 2462 C CA . GLU A 1 310 ? 5.249 -2.803 -20.764 1.00 90.00 310 GLU A CA 1
ATOM 2463 C C . GLU A 1 310 ? 6.008 -1.701 -21.493 1.00 90.00 310 GLU A C 1
ATOM 2465 O O . GLU A 1 310 ? 5.667 -0.514 -21.423 1.00 90.00 310 GLU A O 1
ATOM 2470 N N . ILE A 1 311 ? 7.020 -2.132 -22.241 1.00 92.56 311 ILE A N 1
ATOM 2471 C CA . ILE A 1 311 ? 7.596 -1.350 -23.323 1.00 92.56 311 ILE A CA 1
ATOM 2472 C C . ILE A 1 311 ? 7.508 -2.146 -24.620 1.00 92.56 311 ILE A C 1
ATOM 2474 O O . ILE A 1 311 ? 7.764 -3.352 -24.667 1.00 92.56 311 ILE A O 1
ATOM 2478 N N . SER A 1 312 ? 7.158 -1.459 -25.691 1.00 94.25 312 SER A N 1
ATOM 2479 C CA . SER A 1 312 ? 7.175 -1.992 -27.044 1.00 94.25 312 SER A CA 1
ATOM 2480 C C . SER A 1 312 ? 7.727 -0.953 -28.005 1.00 94.25 312 SER A C 1
ATOM 2482 O O . SER A 1 312 ? 7.940 0.204 -27.645 1.00 94.25 312 SER A O 1
ATOM 2484 N N . GLY A 1 313 ? 8.028 -1.361 -29.225 1.00 96.31 313 GLY A N 1
ATOM 2485 C CA . GLY A 1 313 ? 8.611 -0.467 -30.208 1.00 96.31 313 GLY A CA 1
ATOM 2486 C C . GLY A 1 313 ? 8.981 -1.185 -31.486 1.00 96.31 313 GLY A C 1
ATOM 2487 O O . GLY A 1 313 ? 8.655 -2.356 -31.681 1.00 96.31 313 GLY A O 1
ATOM 2488 N N . THR A 1 314 ? 9.674 -0.467 -32.359 1.00 96.56 314 THR A N 1
ATOM 2489 C CA . THR A 1 314 ? 10.213 -1.006 -33.609 1.00 96.56 314 THR A CA 1
ATOM 2490 C C . THR A 1 314 ? 11.635 -0.518 -33.834 1.00 96.56 314 THR A C 1
ATOM 2492 O O . THR A 1 314 ? 12.021 0.540 -33.327 1.00 96.56 314 THR A O 1
ATOM 2495 N N . TYR A 1 315 ? 12.422 -1.274 -34.594 1.00 96.25 315 TYR A N 1
ATOM 2496 C CA . TYR A 1 315 ? 13.735 -0.847 -35.069 1.00 96.25 315 TYR A CA 1
ATOM 2497 C C . TYR A 1 315 ? 13.939 -1.197 -36.545 1.00 96.25 315 TYR A C 1
ATOM 2499 O O . TYR A 1 315 ? 13.452 -2.220 -37.034 1.00 96.25 315 TYR A O 1
ATOM 2507 N N . ALA A 1 316 ? 14.649 -0.327 -37.261 1.00 96.06 316 ALA A N 1
ATOM 2508 C CA . ALA A 1 316 ? 14.937 -0.466 -38.685 1.00 96.06 316 ALA A CA 1
ATOM 2509 C C . ALA A 1 316 ? 16.144 0.379 -39.090 1.00 96.06 316 ALA A C 1
ATOM 2511 O O . ALA A 1 316 ? 16.551 1.297 -38.376 1.00 96.06 316 ALA A O 1
ATOM 2512 N N . ASP A 1 317 ? 16.655 0.135 -40.291 1.00 95.38 317 ASP A N 1
ATOM 2513 C CA . ASP A 1 317 ? 17.614 1.033 -40.922 1.00 95.38 317 ASP A CA 1
ATOM 2514 C C . ASP A 1 317 ? 17.028 2.442 -41.066 1.00 95.38 317 ASP A C 1
ATOM 2516 O O . ASP A 1 317 ? 15.896 2.635 -41.518 1.00 95.38 317 ASP A O 1
ATOM 2520 N N . TYR A 1 318 ? 17.819 3.447 -40.696 1.00 93.31 318 TYR A N 1
ATOM 2521 C CA . TYR A 1 318 ? 17.443 4.843 -40.838 1.00 93.31 318 TYR A CA 1
ATOM 2522 C C . TYR A 1 318 ? 18.625 5.689 -41.301 1.00 93.31 318 TYR A C 1
ATOM 2524 O O . TYR A 1 318 ? 19.673 5.784 -40.656 1.00 93.31 318 TYR A O 1
ATOM 2532 N N . ARG A 1 319 ? 18.434 6.356 -42.444 1.00 89.00 319 ARG A N 1
ATOM 2533 C CA . ARG A 1 319 ? 19.464 7.139 -43.138 1.00 89.00 319 ARG A CA 1
ATOM 2534 C C . ARG A 1 319 ? 20.713 6.299 -43.426 1.00 89.00 319 ARG A C 1
ATOM 2536 O O . ARG A 1 319 ? 20.707 5.500 -44.352 1.00 89.00 319 ARG A O 1
ATOM 2543 N N . ARG A 1 320 ? 21.800 6.529 -42.686 1.00 89.00 320 ARG A N 1
ATOM 2544 C CA . ARG A 1 320 ? 23.094 5.844 -42.843 1.00 89.00 320 ARG A CA 1
ATOM 2545 C C . ARG A 1 320 ? 23.411 4.915 -41.667 1.00 89.00 320 ARG A C 1
ATOM 2547 O O . ARG A 1 320 ? 24.510 4.374 -41.625 1.00 89.00 320 ARG A O 1
ATOM 2554 N N . GLU A 1 321 ? 22.491 4.771 -40.716 1.00 89.88 321 GLU A N 1
ATOM 2555 C CA . GLU A 1 321 ? 22.641 3.916 -39.539 1.00 89.88 321 GLU A CA 1
ATOM 2556 C C . GLU A 1 321 ? 21.699 2.714 -39.649 1.00 89.88 321 GLU A C 1
ATOM 2558 O O . GLU A 1 321 ? 20.571 2.844 -40.128 1.00 89.88 321 GLU A O 1
ATOM 2563 N N . ARG A 1 322 ? 22.176 1.542 -39.222 1.00 90.69 322 ARG A N 1
ATOM 2564 C CA . ARG A 1 322 ? 21.401 0.298 -39.263 1.00 90.69 322 ARG A CA 1
ATOM 2565 C C . ARG A 1 322 ? 20.703 0.008 -37.942 1.00 90.69 322 ARG A C 1
ATOM 2567 O O . ARG A 1 322 ? 21.241 0.341 -36.884 1.00 90.69 322 ARG A O 1
ATOM 2574 N N . ASP A 1 323 ? 19.532 -0.620 -38.033 1.00 90.31 323 ASP A N 1
ATOM 2575 C CA . ASP A 1 323 ? 18.737 -1.102 -36.892 1.00 90.31 323 ASP A CA 1
ATOM 2576 C C . ASP A 1 323 ? 18.513 -0.055 -35.776 1.00 90.31 323 ASP A C 1
ATOM 2578 O O . ASP A 1 323 ? 18.572 -0.364 -34.590 1.00 90.31 323 ASP A O 1
ATOM 2582 N N . VAL A 1 324 ? 18.262 1.203 -36.144 1.00 95.00 324 VAL A N 1
ATOM 2583 C CA . VAL A 1 324 ? 17.950 2.300 -35.213 1.00 95.00 324 VAL A CA 1
ATOM 2584 C C . VAL A 1 324 ? 16.563 2.094 -34.604 1.00 95.00 324 VAL A C 1
ATOM 2586 O O . VAL A 1 324 ? 15.645 1.667 -35.302 1.00 95.00 324 VAL A O 1
ATOM 2589 N N . ILE A 1 325 ? 16.370 2.446 -33.328 1.00 97.12 325 ILE A N 1
ATOM 2590 C CA . ILE A 1 325 ? 15.040 2.449 -32.707 1.00 97.12 325 ILE A CA 1
ATOM 2591 C C . ILE A 1 325 ? 14.160 3.489 -33.411 1.00 97.12 325 ILE A C 1
ATOM 2593 O O . ILE A 1 325 ? 14.419 4.695 -33.371 1.00 97.12 325 ILE A O 1
ATOM 2597 N N . ARG A 1 326 ? 13.105 3.011 -34.067 1.00 96.75 326 ARG A N 1
ATOM 2598 C CA . ARG A 1 326 ? 12.174 3.807 -34.871 1.00 96.75 326 ARG A CA 1
ATOM 2599 C C . ARG A 1 326 ? 10.981 4.277 -34.059 1.00 96.75 326 ARG A C 1
ATOM 2601 O O . ARG A 1 326 ? 10.607 5.441 -34.166 1.00 96.75 326 ARG A O 1
ATOM 2608 N N . SER A 1 327 ? 10.465 3.417 -33.183 1.00 96.94 327 SER A N 1
ATOM 2609 C CA . SER A 1 327 ? 9.405 3.778 -32.245 1.00 96.94 327 SER A CA 1
ATOM 2610 C C . SER A 1 327 ? 9.609 3.199 -30.857 1.00 96.94 327 SER A C 1
ATOM 2612 O O . SER A 1 327 ? 10.257 2.166 -30.685 1.00 96.94 327 SER A O 1
ATOM 2614 N N . LEU A 1 328 ? 9.000 3.865 -29.879 1.00 96.31 328 LEU A N 1
ATOM 2615 C CA . LEU A 1 328 ? 8.839 3.385 -28.512 1.00 96.31 328 LEU A CA 1
ATOM 2616 C C . LEU A 1 328 ? 7.420 3.666 -28.045 1.00 96.31 328 LEU A C 1
ATOM 2618 O O . LEU A 1 328 ? 6.922 4.772 -28.224 1.00 96.31 328 LEU A O 1
ATOM 2622 N N . THR A 1 329 ? 6.804 2.691 -27.398 1.00 95.12 329 THR A N 1
ATOM 2623 C CA . THR A 1 329 ? 5.506 2.814 -26.745 1.00 95.12 329 THR A CA 1
ATOM 2624 C C . THR A 1 329 ? 5.618 2.263 -25.340 1.00 95.12 329 THR A C 1
ATOM 2626 O O . THR A 1 329 ? 6.193 1.197 -25.122 1.00 95.12 329 THR A O 1
ATOM 2629 N N . ILE A 1 330 ? 5.098 3.016 -24.380 1.00 93.38 330 ILE A N 1
ATOM 2630 C CA . ILE A 1 330 ? 5.136 2.670 -22.963 1.00 93.38 330 ILE A CA 1
ATOM 2631 C C . ILE A 1 330 ? 3.724 2.600 -22.432 1.00 93.38 330 ILE A C 1
ATOM 2633 O O . ILE A 1 330 ? 2.946 3.529 -22.656 1.00 93.38 330 ILE A O 1
ATOM 2637 N N . PHE A 1 331 ? 3.450 1.532 -21.690 1.00 90.38 331 PHE A N 1
ATOM 2638 C CA . PHE A 1 331 ? 2.186 1.325 -21.003 1.00 90.38 331 PHE A CA 1
ATOM 2639 C C . PHE A 1 331 ? 2.397 1.285 -19.494 1.00 90.38 331 PHE A C 1
ATOM 2641 O O . PHE A 1 331 ? 3.302 0.608 -18.986 1.00 90.38 331 PHE A O 1
ATOM 2648 N N . THR A 1 332 ? 1.553 2.023 -18.778 1.00 87.19 332 THR A N 1
ATOM 2649 C CA . THR A 1 332 ? 1.543 2.046 -17.313 1.00 87.19 332 THR A CA 1
ATOM 2650 C C . THR A 1 332 ? 0.353 1.280 -16.746 1.00 87.19 332 THR A C 1
ATOM 2652 O O . THR A 1 332 ? -0.638 1.047 -17.433 1.00 87.19 332 THR A O 1
ATOM 2655 N N . ASN A 1 333 ? 0.417 0.948 -15.456 1.00 80.44 333 ASN A N 1
ATOM 2656 C CA . ASN A 1 333 ? -0.682 0.333 -14.697 1.00 80.44 333 ASN A CA 1
ATOM 2657 C C . ASN A 1 333 ? -1.955 1.196 -14.570 1.00 80.44 333 ASN A C 1
ATOM 2659 O O . ASN A 1 333 ? -2.924 0.758 -13.954 1.00 80.44 333 ASN A O 1
ATOM 2663 N N . PHE A 1 334 ? -1.951 2.418 -15.102 1.00 78.31 334 PHE A N 1
ATOM 2664 C CA . PHE A 1 334 ? -3.118 3.300 -15.181 1.00 78.31 334 PHE A CA 1
ATOM 2665 C C . PHE A 1 334 ? -3.719 3.350 -16.593 1.00 78.31 334 PHE A C 1
ATOM 2667 O O . PHE A 1 334 ? -4.395 4.323 -16.927 1.00 78.31 334 PHE A O 1
ATOM 2674 N N . ASP A 1 335 ? -3.430 2.350 -17.432 1.00 74.50 335 ASP A N 1
ATOM 2675 C CA . ASP A 1 335 ? -3.838 2.283 -18.841 1.00 74.50 335 ASP A CA 1
ATOM 2676 C C . ASP A 1 335 ? -3.410 3.525 -19.649 1.00 74.50 335 ASP A C 1
ATOM 2678 O O . ASP A 1 335 ? -4.045 3.900 -20.637 1.00 74.50 335 ASP A O 1
ATOM 2682 N N . LYS A 1 336 ? -2.324 4.198 -19.232 1.00 80.94 336 LYS A N 1
ATOM 2683 C CA . LYS A 1 336 ? -1.751 5.305 -20.002 1.00 80.94 336 LYS A CA 1
ATOM 2684 C C . LYS A 1 336 ? -0.769 4.767 -21.022 1.00 80.94 336 LYS A C 1
ATOM 2686 O O . LYS A 1 336 ? 0.176 4.062 -20.672 1.00 80.94 336 LYS A O 1
ATOM 2691 N N . GLU A 1 337 ? -0.971 5.182 -22.265 1.00 91.69 337 GLU A N 1
ATOM 2692 C CA . GLU A 1 337 ? -0.085 4.890 -23.380 1.00 91.69 337 GLU A CA 1
ATOM 2693 C C . GLU A 1 337 ? 0.715 6.137 -23.774 1.00 91.69 337 GLU A C 1
ATOM 2695 O O . GLU A 1 337 ? 0.170 7.232 -23.951 1.00 91.69 337 GLU A O 1
ATOM 2700 N N . HIS A 1 338 ? 2.024 5.963 -23.949 1.00 91.56 338 HIS A N 1
ATOM 2701 C CA . HIS A 1 338 ? 2.908 7.000 -24.461 1.00 91.56 338 HIS A CA 1
ATOM 2702 C C . HIS A 1 338 ? 3.736 6.490 -25.642 1.00 91.56 338 HIS A C 1
ATOM 2704 O O . HIS A 1 338 ? 4.746 5.817 -25.444 1.00 91.56 338 HIS A O 1
ATOM 2710 N N . SER A 1 339 ? 3.346 6.873 -26.858 1.00 94.12 339 SER A N 1
ATOM 2711 C CA . SER A 1 339 ? 3.968 6.418 -28.113 1.00 94.12 339 SER A CA 1
ATOM 2712 C C . SER A 1 339 ? 4.831 7.516 -28.752 1.00 94.12 339 SER A C 1
ATOM 2714 O O . SER A 1 339 ? 4.457 8.694 -28.743 1.00 94.12 339 SER A O 1
ATOM 2716 N N . PHE A 1 340 ? 6.004 7.147 -29.257 1.00 94.56 340 PHE A N 1
ATOM 2717 C CA . PHE A 1 340 ? 7.054 8.025 -29.778 1.00 94.56 340 PHE A CA 1
ATOM 2718 C C . PHE A 1 340 ? 7.615 7.465 -31.087 1.00 94.56 340 PHE A C 1
ATOM 2720 O O . PHE A 1 340 ? 7.732 6.246 -31.226 1.00 94.56 340 PHE A O 1
ATOM 2727 N N . GLY A 1 341 ? 8.042 8.351 -31.989 1.00 92.56 341 GLY A N 1
ATOM 2728 C CA . GLY A 1 341 ? 8.616 7.975 -33.282 1.00 92.56 341 GLY A CA 1
ATOM 2729 C C . GLY A 1 341 ? 7.604 7.335 -34.237 1.00 92.56 341 GLY A C 1
ATOM 2730 O O . GLY A 1 341 ? 6.394 7.487 -34.071 1.00 92.56 341 GLY A O 1
ATOM 2731 N N . GLU A 1 342 ? 8.103 6.597 -35.227 1.00 92.56 342 GLU A N 1
ATOM 2732 C CA . GLU A 1 342 ? 7.283 5.931 -36.243 1.00 92.56 342 GLU A CA 1
ATOM 2733 C C . GLU A 1 342 ? 7.431 4.408 -36.159 1.00 92.56 342 GLU A C 1
ATOM 2735 O O . GLU A 1 342 ? 8.558 3.912 -36.171 1.00 92.56 342 GLU A O 1
ATOM 2740 N N . PRO A 1 343 ? 6.334 3.633 -36.084 1.00 92.62 343 PRO A N 1
ATOM 2741 C CA . PRO A 1 343 ? 6.381 2.181 -35.918 1.00 92.62 343 PRO A CA 1
ATOM 2742 C C . PRO A 1 343 ? 6.751 1.462 -37.225 1.00 92.62 343 PRO A C 1
ATOM 2744 O O . PRO A 1 343 ? 5.929 0.781 -37.835 1.00 92.62 343 PRO A O 1
ATOM 2747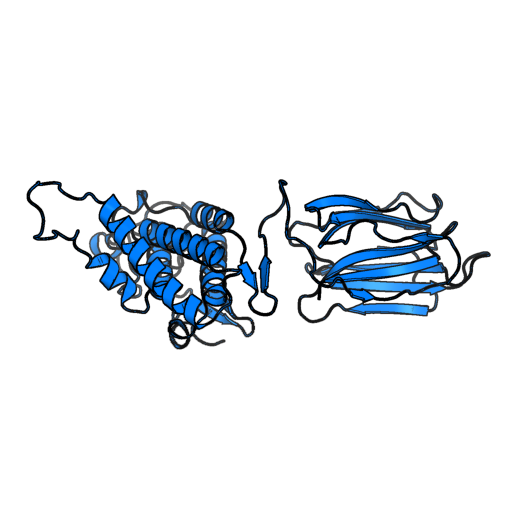 N N . ILE A 1 344 ? 7.996 1.634 -37.670 1.00 92.19 344 ILE A N 1
ATOM 2748 C CA . ILE A 1 344 ? 8.536 1.093 -38.919 1.00 92.19 344 ILE A CA 1
ATOM 2749 C C . ILE A 1 344 ? 9.621 0.063 -38.609 1.00 92.19 344 ILE A C 1
ATOM 2751 O O . ILE A 1 344 ? 10.568 0.339 -37.876 1.00 92.19 344 ILE A O 1
ATOM 2755 N N . GLY A 1 345 ? 9.518 -1.104 -39.246 1.00 94.25 345 GLY A N 1
ATOM 2756 C CA . GLY A 1 345 ? 10.515 -2.170 -39.177 1.00 94.25 345 GLY A CA 1
ATOM 2757 C C . GLY A 1 345 ? 10.152 -3.288 -38.212 1.00 94.25 345 GLY A C 1
ATOM 2758 O O . GLY A 1 345 ? 8.987 -3.659 -38.080 1.00 94.25 345 GLY A O 1
ATOM 2759 N N . ASN A 1 346 ? 11.173 -3.862 -37.579 1.00 92.25 346 ASN A N 1
ATOM 2760 C CA . ASN A 1 346 ? 11.043 -5.060 -36.761 1.00 92.25 346 ASN A CA 1
ATOM 2761 C C . ASN A 1 346 ? 10.470 -4.707 -35.383 1.00 92.25 346 ASN A C 1
ATOM 2763 O O . ASN A 1 346 ? 11.073 -3.889 -34.683 1.00 92.25 346 ASN A O 1
ATOM 2767 N N . PRO A 1 347 ? 9.337 -5.302 -34.970 1.00 95.00 347 PRO A N 1
ATOM 2768 C CA . PRO A 1 347 ? 8.733 -5.002 -33.684 1.00 95.00 347 PRO A CA 1
ATOM 2769 C C . PRO A 1 347 ? 9.449 -5.714 -32.537 1.00 95.00 347 PRO A C 1
ATOM 2771 O O . PRO A 1 347 ? 9.946 -6.831 -32.674 1.00 95.00 347 PRO A O 1
ATOM 2774 N N . PHE A 1 348 ? 9.411 -5.092 -31.366 1.00 89.50 348 PHE A N 1
ATOM 2775 C CA . PHE A 1 348 ? 9.700 -5.732 -30.093 1.00 89.50 348 PHE A CA 1
ATOM 2776 C C . PHE A 1 348 ? 8.636 -5.352 -29.071 1.00 89.50 348 PHE A C 1
ATOM 2778 O O . PHE A 1 348 ? 8.035 -4.279 -29.128 1.00 89.50 348 PHE A O 1
ATOM 2785 N N . ARG A 1 349 ? 8.402 -6.253 -28.124 1.00 86.75 349 ARG A N 1
ATOM 2786 C CA . ARG A 1 349 ? 7.439 -6.069 -27.045 1.00 86.75 349 ARG A CA 1
ATOM 2787 C C . ARG A 1 349 ? 7.909 -6.847 -25.837 1.00 86.75 349 ARG A C 1
ATOM 2789 O O . ARG A 1 349 ? 8.285 -8.010 -25.974 1.00 86.75 349 ARG A O 1
ATOM 2796 N N . ILE A 1 350 ? 7.870 -6.206 -24.678 1.00 78.75 350 ILE A N 1
ATOM 2797 C CA . ILE A 1 350 ? 8.238 -6.820 -23.412 1.00 78.75 350 ILE A CA 1
ATOM 2798 C C . ILE A 1 350 ? 7.114 -6.594 -22.411 1.00 78.75 350 ILE A C 1
ATOM 2800 O O . ILE A 1 350 ? 7.093 -5.546 -21.758 1.00 78.75 350 ILE A O 1
ATOM 2804 N N . PRO A 1 351 ? 6.175 -7.547 -22.302 1.00 67.25 351 PRO A N 1
ATOM 2805 C CA . PRO A 1 351 ? 5.246 -7.556 -21.190 1.00 67.25 351 PRO A CA 1
ATOM 2806 C C . PRO A 1 351 ? 6.008 -7.938 -19.919 1.00 67.25 351 PRO A C 1
ATOM 2808 O O . PRO A 1 351 ? 6.829 -8.859 -19.931 1.00 67.25 351 PRO A O 1
ATOM 2811 N N . VAL A 1 352 ? 5.751 -7.226 -18.827 1.00 67.56 352 VAL A N 1
ATOM 2812 C CA . VAL A 1 352 ? 6.198 -7.651 -17.504 1.00 67.56 352 VAL A CA 1
ATOM 2813 C C . VAL A 1 352 ? 5.027 -8.364 -16.823 1.00 67.56 352 VAL A C 1
ATOM 2815 O O . VAL A 1 352 ? 4.074 -7.729 -16.374 1.00 67.56 352 VAL A O 1
ATOM 2818 N N . ASP A 1 353 ? 5.065 -9.698 -16.813 1.00 56.09 353 ASP A N 1
ATOM 2819 C CA . ASP A 1 353 ? 4.070 -10.534 -16.129 1.00 56.09 353 ASP A CA 1
ATOM 2820 C C . ASP A 1 353 ? 4.260 -10.481 -14.593 1.00 56.09 353 ASP A C 1
ATOM 2822 O O . ASP A 1 353 ? 5.345 -10.181 -14.104 1.00 56.09 353 ASP A O 1
ATOM 2826 N N . ASN A 1 354 ? 3.219 -10.830 -13.819 1.00 47.62 354 ASN A N 1
ATOM 2827 C CA . ASN A 1 354 ? 3.291 -11.127 -12.373 1.00 47.62 354 ASN A CA 1
ATOM 2828 C C . ASN A 1 354 ? 3.894 -10.033 -11.456 1.00 47.62 354 ASN A C 1
ATOM 2830 O O . ASN A 1 354 ? 4.864 -10.291 -10.762 1.00 47.62 354 ASN A O 1
ATOM 2834 N N . ASN A 1 355 ? 3.270 -8.852 -11.358 1.00 53.47 355 ASN A N 1
ATOM 2835 C CA . ASN A 1 355 ? 3.661 -7.744 -10.451 1.00 53.47 355 ASN A CA 1
ATOM 2836 C C . ASN A 1 355 ? 5.013 -7.055 -10.731 1.00 53.47 355 ASN A C 1
ATOM 2838 O O . ASN A 1 355 ? 5.293 -6.031 -10.096 1.00 53.47 355 ASN A O 1
ATOM 2842 N N . GLY A 1 356 ? 5.806 -7.531 -11.689 1.00 67.50 356 GLY A N 1
ATOM 2843 C CA . GLY A 1 356 ? 7.043 -6.861 -12.062 1.00 67.50 356 GLY A CA 1
ATOM 2844 C C . GLY A 1 356 ? 6.820 -5.512 -12.757 1.00 67.50 356 GLY A C 1
ATOM 2845 O O . GLY A 1 356 ? 5.740 -5.202 -13.268 1.00 67.50 356 GLY A O 1
ATOM 2846 N N . HIS A 1 357 ? 7.863 -4.685 -12.793 1.00 85.00 357 HIS A N 1
ATOM 2847 C CA . HIS A 1 357 ? 7.840 -3.399 -13.486 1.00 85.00 357 HIS A CA 1
ATOM 2848 C C . HIS A 1 357 ? 9.215 -2.955 -13.986 1.00 85.00 357 HIS A C 1
ATOM 2850 O O . HIS A 1 357 ? 10.268 -3.337 -13.469 1.00 85.00 357 HIS A O 1
ATOM 2856 N N . ILE A 1 358 ? 9.196 -2.108 -15.014 1.00 90.19 358 ILE A N 1
ATOM 2857 C CA . ILE A 1 358 ? 10.393 -1.533 -15.623 1.00 90.19 358 ILE A CA 1
ATOM 2858 C C . ILE A 1 358 ? 10.891 -0.372 -14.760 1.00 90.19 358 ILE A C 1
ATOM 2860 O O . ILE A 1 358 ? 10.156 0.575 -14.472 1.00 90.19 358 ILE A O 1
ATOM 2864 N N . VAL A 1 359 ? 12.162 -0.434 -14.365 1.00 92.75 359 VAL A N 1
ATOM 2865 C CA . VAL A 1 359 ? 12.774 0.507 -13.412 1.00 92.75 359 VAL A CA 1
ATOM 2866 C C . VAL A 1 359 ? 13.898 1.343 -14.008 1.00 92.75 359 VAL A C 1
ATOM 2868 O O . VAL A 1 359 ? 14.304 2.341 -13.419 1.00 92.75 359 VAL A O 1
ATOM 2871 N N . GLY A 1 360 ? 14.376 0.986 -15.196 1.00 94.12 360 GLY A N 1
ATOM 2872 C CA . GLY A 1 360 ? 15.391 1.751 -15.903 1.00 94.12 360 GLY A CA 1
ATOM 2873 C C . GLY A 1 360 ? 15.717 1.161 -17.265 1.00 94.12 360 GLY A C 1
ATOM 2874 O O . GLY A 1 360 ? 15.135 0.165 -17.692 1.00 94.12 360 GLY A O 1
ATOM 2875 N N . PHE A 1 361 ? 16.691 1.773 -17.928 1.00 95.44 361 PHE A N 1
ATOM 2876 C CA . PHE A 1 361 ? 17.111 1.407 -19.276 1.00 95.44 361 PHE A CA 1
ATOM 2877 C C . PHE A 1 361 ? 18.628 1.261 -19.354 1.00 95.44 361 PHE A C 1
ATOM 2879 O O . PHE A 1 361 ? 19.361 1.818 -18.540 1.00 95.44 361 PHE A O 1
ATOM 2886 N N . TYR A 1 362 ? 19.092 0.546 -20.369 1.00 95.12 362 TYR A N 1
ATOM 2887 C CA . TYR A 1 362 ? 20.464 0.588 -20.871 1.00 95.12 362 TYR A CA 1
ATOM 2888 C C . TYR A 1 362 ? 20.401 0.636 -22.398 1.00 95.12 362 TYR A C 1
ATOM 2890 O O . TYR A 1 362 ? 19.404 0.225 -22.989 1.00 95.12 362 TYR A O 1
ATOM 2898 N N . ALA A 1 363 ? 21.409 1.195 -23.060 1.00 96.31 363 ALA A N 1
ATOM 2899 C CA . ALA A 1 363 ? 21.265 1.544 -24.472 1.00 96.31 363 ALA A CA 1
ATOM 2900 C C . ALA A 1 363 ? 22.576 1.518 -25.254 1.00 96.31 363 ALA A C 1
ATOM 2902 O O . ALA A 1 363 ? 23.668 1.516 -24.694 1.00 96.31 363 ALA A O 1
ATOM 2903 N N . ARG A 1 364 ? 22.457 1.527 -26.582 1.00 95.25 364 ARG A N 1
ATOM 2904 C CA . ARG A 1 364 ? 23.530 1.911 -27.497 1.00 95.25 364 ARG A CA 1
ATOM 2905 C C . ARG A 1 364 ? 23.083 3.124 -28.289 1.00 95.25 364 ARG A C 1
ATOM 2907 O O . ARG A 1 364 ? 21.936 3.167 -28.728 1.00 95.25 364 ARG A O 1
ATOM 2914 N N . SER A 1 365 ? 23.961 4.109 -28.454 1.00 95.69 365 SER A N 1
ATOM 2915 C CA . SER A 1 365 ? 23.601 5.316 -29.201 1.00 95.69 365 SER A CA 1
ATOM 2916 C C . SER A 1 365 ? 24.763 5.969 -29.956 1.00 95.69 365 SER A C 1
ATOM 2918 O O . SER A 1 365 ? 25.932 5.861 -29.561 1.00 95.69 365 SER A O 1
ATOM 2920 N N . LYS A 1 366 ? 24.417 6.658 -31.049 1.00 92.75 366 LYS A N 1
ATOM 2921 C CA . LYS A 1 366 ? 25.252 7.581 -31.834 1.00 92.75 366 LYS A CA 1
ATOM 2922 C C . LYS A 1 366 ? 24.494 8.899 -32.022 1.00 92.75 366 LYS A C 1
ATOM 2924 O O . LYS A 1 366 ? 24.292 9.630 -31.055 1.00 92.75 366 LYS A O 1
ATOM 2929 N N . GLN A 1 367 ? 24.087 9.208 -33.259 1.00 91.75 367 GLN A N 1
ATOM 2930 C CA . GLN A 1 367 ? 23.191 10.321 -33.563 1.00 91.75 367 GLN A CA 1
ATOM 2931 C C . GLN A 1 367 ? 21.747 9.975 -33.190 1.00 91.75 367 GLN A C 1
ATOM 2933 O O . GLN A 1 367 ? 20.986 10.879 -32.861 1.00 91.75 367 GLN A O 1
ATOM 2938 N N . PHE A 1 368 ? 21.408 8.684 -33.186 1.00 94.88 368 PHE A N 1
ATOM 2939 C CA . PHE A 1 368 ? 20.115 8.151 -32.768 1.00 94.88 368 PHE A CA 1
ATOM 2940 C C . PHE A 1 368 ? 20.289 7.110 -31.659 1.00 94.88 368 PHE A C 1
ATOM 2942 O O . PHE A 1 368 ? 21.408 6.684 -31.344 1.00 94.88 368 PHE A O 1
ATOM 2949 N N . LEU A 1 369 ? 19.175 6.686 -31.069 1.00 95.88 369 LEU A N 1
ATOM 2950 C CA . LEU A 1 369 ? 19.134 5.522 -30.197 1.00 95.88 369 LEU A CA 1
ATOM 2951 C C . LEU A 1 369 ? 19.227 4.259 -31.065 1.00 95.88 369 LEU A C 1
ATOM 2953 O O . LEU A 1 369 ? 18.279 3.902 -31.757 1.00 95.88 369 LEU A O 1
ATOM 2957 N N . ASN A 1 370 ? 20.380 3.592 -31.060 1.00 94.88 370 ASN A N 1
ATOM 2958 C CA . ASN A 1 370 ? 20.623 2.416 -31.896 1.00 94.88 370 ASN A CA 1
ATOM 2959 C C . ASN A 1 370 ? 20.045 1.147 -31.277 1.00 94.88 370 ASN A C 1
ATOM 2961 O O . ASN A 1 370 ? 19.493 0.328 -31.993 1.00 94.88 370 ASN A O 1
ATOM 2965 N N . ALA A 1 371 ? 20.147 0.981 -29.960 1.00 94.81 371 ALA A N 1
ATOM 2966 C CA . ALA A 1 371 ? 19.520 -0.139 -29.274 1.00 94.81 371 ALA A CA 1
ATOM 2967 C C . ALA A 1 371 ? 19.092 0.234 -27.863 1.00 94.81 371 ALA A C 1
ATOM 2969 O O . ALA A 1 371 ? 19.699 1.099 -27.227 1.00 94.81 371 ALA A O 1
ATOM 2970 N N . ILE A 1 372 ? 18.083 -0.466 -27.359 1.00 95.31 372 ILE A N 1
ATOM 2971 C CA . ILE A 1 372 ? 17.551 -0.289 -26.012 1.00 95.31 372 ILE A CA 1
ATOM 2972 C C . ILE A 1 372 ? 17.391 -1.643 -25.329 1.00 95.31 372 ILE A C 1
ATOM 2974 O O . ILE A 1 372 ? 17.021 -2.639 -25.944 1.00 95.31 372 ILE A O 1
ATOM 2978 N N . GLY A 1 373 ? 17.698 -1.677 -24.045 1.00 92.50 373 GLY A N 1
ATOM 2979 C CA . GLY A 1 373 ? 17.363 -2.746 -23.125 1.00 92.50 373 GLY A CA 1
ATOM 2980 C C . GLY A 1 373 ? 16.779 -2.149 -21.853 1.00 92.50 373 GLY A C 1
ATOM 2981 O O . GLY A 1 373 ? 16.876 -0.941 -21.609 1.00 92.50 373 GLY A O 1
ATOM 2982 N N . ILE A 1 374 ? 16.161 -2.997 -21.046 1.00 93.56 374 ILE A N 1
ATOM 2983 C CA . ILE A 1 374 ? 15.451 -2.585 -19.842 1.00 93.56 374 ILE A CA 1
ATOM 2984 C C . ILE A 1 374 ? 15.976 -3.282 -18.602 1.00 93.56 374 ILE A C 1
ATOM 2986 O O . ILE A 1 374 ? 16.421 -4.428 -18.636 1.00 93.56 374 ILE A O 1
ATOM 2990 N N . TYR A 1 375 ? 15.867 -2.564 -17.500 1.00 90.25 375 TYR A N 1
ATOM 2991 C CA . TYR A 1 375 ? 15.988 -3.092 -16.160 1.00 90.25 375 TYR A CA 1
ATOM 2992 C C . TYR A 1 375 ? 14.593 -3.373 -15.617 1.00 90.25 375 TYR A C 1
ATOM 2994 O O . TYR A 1 375 ? 13.751 -2.473 -15.589 1.00 90.25 375 TYR A O 1
ATOM 3002 N N . VAL A 1 376 ? 14.366 -4.608 -15.182 1.00 84.12 376 VAL A N 1
ATOM 3003 C CA . VAL A 1 376 ? 13.095 -5.064 -14.619 1.00 84.12 376 VAL A CA 1
ATOM 3004 C C . VAL A 1 376 ? 13.307 -5.492 -13.178 1.00 84.12 376 VAL A C 1
ATOM 3006 O O . VAL A 1 376 ? 14.243 -6.238 -12.876 1.00 84.12 376 VAL A O 1
ATOM 3009 N N . HIS A 1 377 ? 12.421 -5.026 -12.306 1.00 77.81 377 HIS A N 1
ATOM 3010 C CA . HIS A 1 377 ? 12.173 -5.699 -11.042 1.00 77.81 377 HIS A CA 1
ATOM 3011 C C . HIS A 1 377 ? 11.045 -6.707 -11.265 1.00 77.81 377 HIS A C 1
ATOM 3013 O O . HIS A 1 377 ? 9.966 -6.265 -11.666 1.00 77.81 377 HIS A O 1
ATOM 3019 N N . PRO A 1 378 ? 11.318 -8.019 -11.124 1.00 64.56 378 PRO A N 1
ATOM 3020 C CA . PRO A 1 378 ? 10.299 -9.052 -11.264 1.00 64.56 378 PRO A CA 1
ATOM 3021 C C . PRO A 1 378 ? 9.228 -8.955 -10.179 1.00 64.56 378 PRO A C 1
ATOM 3023 O O . PRO A 1 378 ? 9.518 -8.391 -9.096 1.00 64.56 378 PRO A O 1
#

Foldseek 3Di:
DDQQQVCLVPDALLLLLQQLLLVLVQQCVQQVDCFHKDQLADDSRQWDQDPVSRTDGHDSVVMDTCNVQDKDADPDQDYDPPLAAPCCVPVVIDGSLSVLQSSLSRLQCSQPNPCRVVVLVPDDPDPPPDDPDDDDDDPVSSLVVSLVVSLVVNLVVDVVPDDPLCSVLSNLLSSLSSNLSVQSNDNPSVSRDDSVVNSVSNLVSFASQPPVPRDGHHDDPDDDDDDDPLPDPDWDKFDKAFDPDADWFDDPFAFDAWFKKKWFADQATQFIKTWGQGSRRDIDIGDRFGAPDHDDIDMDGADTQKFWQKKKFAFADDDPDGGFTQKIWTAIPVRDIDIGGDRDHHMDMDGRPDPKGWGDKIFGYDNHTRIIITTMRD